Protein 9BC4 (pdb70)

Radius of gyration: 25.02 Å; Cα contacts (8 Å, |Δi|>4): 1092; chains: 2; bounding box: 62×42×83 Å

Foldseek 3Di:
DDWWAWPAKAQPLCVQCVVQVNNLQSPPAAEHEAQDKGKMKIFTDPFADDPVFKKKKKKKADWDDGDVVLLRIDIETAVCFYKHWDDDDGRMTMIMTHHHLLHFWFKMWMKMWMDRPDDIDIDTRHMYTYFHGCCHPVHQLPDPDPLLLCFQQPDQKAWAWDFFLVDIDIAIEGLVLSPPCNLVLLNVLLCFQPVCVVPVHNSRSCSSDPFSSLQSLLFQCEPPPGLHFAAEDDPPDQPVADDQVVHRYQPVRSCVCVVVPSHHHPHHAQVNSQSNSSSSCSNSPWRKFKKKWAQFWFDDPLPLEAEDEEECHTDTDSMGMHMWTFGACPVDPPDLGGTFTWGNGARDDWVRGRTWDRDRLQCQAVVVQVTDDPNSRRNSRAAGWYWYQYQNPVGHTDIDTDPPRGHTPQIWTADRPDRDIDRPSVSNYPDD

B-factor: mean 28.68, std 10.65, range [13.88, 91.02]

Sequence (435 aa):
AEELVLERCDLELETNGRDHHTADLCREKLVVRRGQPFWLTLHFEGRNYEASVDSLTFSVVTGPAPSQEAGTKARFPLRDWTATTVVDQQDCTLSLQLTTPANAPIGLYRLSLEASTGYQGSSFVLGHFILLFNAWCPADAVYLDSEEERQEYVLTQQGFIYQGSAKFIKNIPWNFGQFEDGIILDICLILLDVNPKFLKNAGRDCSRRSSPVYVGRVVSGMVNCNDDQGVLLGRWDNNYGDGVSPMSWIGSVDILRRWKNHGCQRVKYGQCWVFAAVACTVLRCLGIPTRVVTNYNSAHDQNSNLLIEYFRNESEMIWNFHCWVESWMTRPDLQPGYEGWQALDPTPQEKSEGTYCCGPVPVRAIKEGDLSSTKYDAPFVFAEVNADVVDWIQQDDGSVHKSINRSLIVGLKISTKSVGRDEREDITHHTYKYPEPPF

Solvent-accessible surface area: 19046 Å² total

Nearest PDB structures (foldseek):
  9bc4-assembly1_A  TM=1.002E+00  e=1.284E-103  Homo sapiens
  9bc3-assembly2_B  TM=9.996E-01  e=8.869E-98  Homo sapiens
  3s3j-assembly1_A  TM=9.429E-01  e=1.069E-81  Homo sapiens
  2q3z-assembly1_A  TM=9.362E-01  e=7.939E-81  Homo sapiens
  9bc2-assembly1_A  TM=9.324E-01  e=4.641E-79  Homo sapiens

InterPro domains:
  IPR001102 Transglutaminase, N-terminal [PF00868] (9-121)
  IPR002931 Transglutaminase-like [PF01841] (273-359)
  IPR002931 Transglutaminase-like [SM00460] (269-361)
  IPR008958 Transglutaminase, C-terminal [PF00927] (473-571)
  IPR008958 Transglutaminase, C-terminal [PF00927] (587-684)
  IPR013783 Immunoglobulin-like fold [G3DSA:2.60.40.10] (1-147)
  IPR013783 Immunoglobulin-like fold [G3DSA:2.60.40.10] (474-587)
  IPR013783 Immunoglobulin-like fold [G3DSA:2.60.40.10] (588-686)
  IPR013808 Transglutaminase, active site [PS00547] (275-292)
  IPR014756 Immunoglobulin E-set [SSF81296] (3-144)
  IPR023608 Protein-glutamine gamma-glutamyltransferase, animal [PIRSF000459] (1-686)
  IPR036238 Transglutaminase, C-terminal domain superfamily [SSF49309] (470-585)
  IPR036238 Transglutaminase, C-terminal domain superfamily [SSF49309] (586-686)
  IPR036985 Transglutaminase-like superfamily [G3DSA:3.90.260.10] (148-473)
  IPR038765 Papain-like cysteine peptidase superfamily [SSF54001] (146-462)
  IPR050779 Protein-glutamine gamma-glutamyltransferases [PTHR11590] (4-684)

Organism: Homo sapiens (NCBI:txid9606)

Structure (mmCIF, N/CA/C/O backbone):
data_9BC4
#
_entry.id   9BC4
#
_cell.length_a   46.430
_cell.length_b   69.810
_cell.length_c   77.780
_cell.angle_alpha   90.00
_cell.angle_beta   107.24
_cell.angle_gamma   90.00
#
_symmetry.space_group_name_H-M   'P 1 21 1'
#
loop_
_entity.id
_entity.type
_entity.pdbx_description
1 polymer 'Protein-glutamine gamma-glutamyltransferase 2'
2 polymer 'HB-225 (gluten peptidomimetic TG2 inhibitor)'
3 non-polymer 'CALCIUM ION'
4 non-polymer GLYCEROL
5 water water
#
loop_
_atom_site.group_PDB
_atom_site.id
_atom_site.type_symbol
_atom_site.label_atom_id
_atom_site.label_alt_id
_atom_site.label_comp_id
_atom_site.label_asym_id
_atom_site.label_entity_id
_atom_site.label_seq_id
_atom_site.pdbx_PDB_ins_code
_atom_site.Cartn_x
_atom_site.Car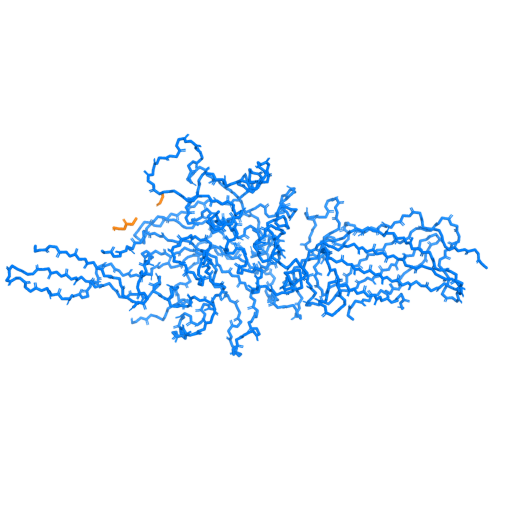tn_y
_atom_site.Cartn_z
_atom_site.occupancy
_atom_site.B_iso_or_equiv
_atom_site.auth_seq_id
_atom_site.auth_comp_id
_atom_site.auth_asym_id
_atom_site.auth_atom_id
_atom_site.pdbx_PDB_model_num
ATOM 1 N N . ALA A 1 2 ? 35.544 -0.998 39.039 1.00 58.12 2 ALA A N 1
ATOM 2 C CA . ALA A 1 2 ? 35.651 -1.635 37.705 1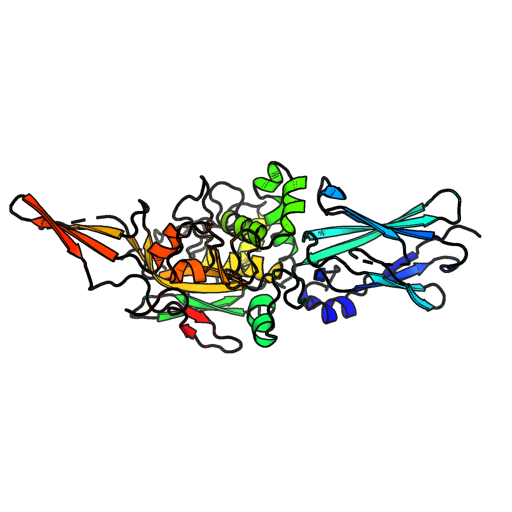.00 56.17 2 ALA A CA 1
ATOM 3 C C . ALA A 1 2 ? 36.059 -0.593 36.662 1.00 54.82 2 ALA A C 1
ATOM 4 O O . ALA A 1 2 ? 35.466 0.485 36.596 1.00 56.42 2 ALA A O 1
ATOM 6 N N . GLU A 1 3 ? 37.071 -0.925 35.846 1.00 47.27 3 GLU A N 1
ATOM 7 C CA . GLU A 1 3 ? 37.439 -0.080 34.721 1.00 50.20 3 GLU A CA 1
ATOM 8 C C . GLU A 1 3 ? 36.293 -0.059 33.708 1.00 44.32 3 GLU A C 1
ATOM 9 O O . GLU A 1 3 ? 35.446 -0.956 33.688 1.00 43.27 3 GLU A O 1
ATOM 15 N N . GLU A 1 4 ? 36.287 0.982 32.871 1.00 39.94 4 GLU A N 1
ATOM 16 C CA . GLU A 1 4 ? 35.246 1.181 31.876 1.00 37.61 4 GLU A CA 1
ATOM 17 C C . GLU A 1 4 ? 35.379 0.100 30.807 1.00 37.36 4 GLU A C 1
ATOM 18 O O . GLU A 1 4 ? 36.464 -0.425 30.563 1.00 40.00 4 GLU A O 1
ATOM 24 N N . LEU A 1 5 ? 34.258 -0.237 30.170 1.00 34.98 5 LEU A N 1
ATOM 25 C CA . LEU A 1 5 ? 34.284 -1.143 29.033 1.00 31.69 5 LEU A CA 1
ATOM 26 C C . LEU A 1 5 ? 35.054 -0.516 27.870 1.00 31.15 5 LEU A C 1
ATOM 27 O O . LEU A 1 5 ? 35.001 0.696 27.664 1.00 29.64 5 LEU A O 1
ATOM 32 N N . VAL A 1 6 ? 35.767 -1.358 27.120 1.00 31.08 6 VAL A N 1
ATOM 33 C CA . VAL A 1 6 ? 36.467 -0.950 25.908 1.00 34.95 6 VAL A CA 1
ATOM 34 C C . VAL A 1 6 ? 35.971 -1.880 24.799 1.00 36.38 6 VAL A C 1
ATOM 35 O O . VAL A 1 6 ? 36.079 -3.098 24.910 1.00 32.58 6 VAL A O 1
ATOM 39 N N . LEU A 1 7 ? 35.404 -1.295 23.741 1.00 40.34 7 LEU A N 1
ATOM 40 C CA . LEU A 1 7 ? 34.882 -2.077 22.632 1.00 40.61 7 LEU A CA 1
ATOM 41 C C . LEU A 1 7 ? 36.007 -2.334 21.632 1.00 36.20 7 LEU A C 1
ATOM 42 O O . LEU A 1 7 ? 36.670 -1.402 21.201 1.00 41.12 7 LEU A O 1
ATOM 47 N N . GLU A 1 8 ? 36.201 -3.608 21.285 1.00 33.22 8 GLU A N 1
ATOM 48 C CA . GLU A 1 8 ? 37.061 -4.053 20.202 1.00 35.36 8 GLU A CA 1
ATOM 49 C C . GLU A 1 8 ? 36.380 -3.848 18.848 1.00 37.16 8 GLU A C 1
ATOM 50 O O . GLU A 1 8 ? 36.922 -3.187 17.968 1.00 37.50 8 GLU A O 1
ATOM 56 N N . ARG A 1 9 ? 35.191 -4.445 18.674 1.00 39.83 9 ARG A N 1
ATOM 57 C CA . ARG A 1 9 ? 34.450 -4.363 17.423 1.00 35.80 9 ARG A CA 1
ATOM 58 C C . ARG A 1 9 ? 32.999 -4.766 17.682 1.00 33.24 9 ARG A C 1
ATOM 59 O O . ARG A 1 9 ? 32.712 -5.393 18.697 1.00 32.74 9 ARG A O 1
ATOM 67 N N . CYS A 1 10 ? 32.110 -4.371 16.757 1.00 31.26 10 CYS A N 1
ATOM 68 C CA . CYS A 1 10 ? 30.714 -4.786 16.734 1.00 29.90 10 CYS A CA 1
ATOM 69 C C . CYS A 1 10 ? 30.443 -5.606 15.475 1.00 27.19 10 CYS A C 1
ATOM 70 O O . CYS A 1 10 ? 30.554 -5.059 14.389 1.00 30.40 10 CYS A O 1
ATOM 73 N N . ASP A 1 11 ? 30.090 -6.887 15.618 1.00 24.71 11 ASP A N 1
ATOM 74 C CA . ASP A 1 11 ? 29.759 -7.744 14.489 1.00 27.85 11 ASP A CA 1
ATOM 75 C C . ASP A 1 11 ? 28.272 -7.570 14.177 1.00 24.34 11 ASP A C 1
ATOM 76 O O . ASP A 1 11 ? 27.415 -7.846 15.020 1.00 25.69 11 ASP A O 1
ATOM 81 N N . LEU A 1 12 ? 27.981 -7.102 12.952 1.00 24.78 12 LEU A N 1
ATOM 82 C CA . LEU A 1 12 ? 26.616 -6.823 12.491 1.00 26.33 12 LEU A CA 1
ATOM 83 C C . LEU A 1 12 ? 25.875 -8.087 12.024 1.00 24.85 12 LEU A C 1
ATOM 84 O O . LEU A 1 12 ? 24.732 -7.999 11.562 1.00 21.17 12 LEU A O 1
ATOM 89 N N . GLU A 1 13 ? 26.522 -9.259 12.127 1.00 23.68 13 GLU A N 1
ATOM 90 C CA . GLU A 1 13 ? 25.904 -10.545 11.831 1.00 24.27 13 GLU A CA 1
ATOM 91 C C . GLU A 1 13 ? 25.175 -10.503 10.477 1.00 22.80 13 GLU A C 1
ATOM 92 O O . GLU A 1 13 ? 23.980 -10.788 10.405 1.00 22.52 13 GLU A O 1
ATOM 98 N N . LEU A 1 14 ? 25.930 -10.242 9.403 1.00 23.39 14 LEU A N 1
ATOM 99 C CA . LEU A 1 14 ? 25.361 -10.031 8.076 1.00 23.64 14 LEU A CA 1
ATOM 100 C C . LEU A 1 14 ? 24.709 -11.319 7.586 1.00 25.06 14 LEU A C 1
ATOM 101 O O . LEU A 1 14 ? 23.582 -11.289 7.115 1.00 23.07 14 LEU A O 1
ATOM 106 N N . GLU A 1 15 ? 25.403 -12.456 7.709 1.00 25.13 15 GLU A N 1
ATOM 107 C CA . GLU A 1 15 ? 24.884 -13.679 7.111 1.00 27.96 15 GLU A CA 1
ATOM 108 C C . GLU A 1 15 ? 23.515 -14.023 7.713 1.00 26.14 15 GLU A C 1
ATOM 109 O O . GLU A 1 15 ? 22.583 -14.343 6.975 1.00 25.60 15 GLU A O 1
ATOM 115 N N . THR A 1 16 ? 23.395 -14.007 9.051 1.00 24.79 16 THR A N 1
ATOM 116 C CA . THR A 1 16 ? 22.163 -14.421 9.722 1.00 24.43 16 THR A CA 1
ATOM 117 C C . THR A 1 16 ? 21.043 -13.387 9.532 1.00 24.41 16 THR A C 1
ATOM 118 O O . THR A 1 16 ? 19.870 -13.737 9.311 1.00 21.86 16 THR A O 1
ATOM 122 N N . ASN A 1 17 ? 21.393 -12.110 9.710 1.00 20.23 17 ASN A N 1
ATOM 123 C CA . ASN A 1 17 ? 20.418 -11.047 9.510 1.00 20.77 17 ASN A CA 1
ATOM 124 C C . ASN A 1 17 ? 19.913 -11.075 8.066 1.00 20.23 17 ASN A C 1
ATOM 125 O O . ASN A 1 17 ? 18.720 -10.911 7.840 1.00 17.79 17 ASN A O 1
ATOM 130 N N . GLY A 1 18 ? 20.812 -11.225 7.078 1.00 20.61 18 GLY A N 1
ATOM 131 C CA . GLY A 1 18 ? 20.370 -11.183 5.686 1.00 22.13 18 GLY A CA 1
ATOM 132 C C . GLY A 1 18 ? 19.305 -12.252 5.408 1.00 24.52 18 GLY A C 1
ATOM 133 O O . GLY A 1 18 ? 18.257 -11.982 4.812 1.00 24.25 18 GLY A O 1
ATOM 134 N N . ARG A 1 19 ? 19.563 -13.475 5.891 1.00 24.14 19 ARG A N 1
ATOM 135 C CA . ARG A 1 19 ? 18.661 -14.587 5.643 1.00 28.47 19 ARG A CA 1
ATOM 136 C C . ARG A 1 19 ? 17.296 -14.327 6.288 1.00 25.35 19 ARG A C 1
ATOM 137 O O . ARG A 1 19 ? 16.271 -14.422 5.619 1.00 24.37 19 ARG A O 1
ATOM 145 N N . ASP A 1 20 ? 17.301 -13.996 7.586 1.00 24.20 20 ASP A N 1
ATOM 146 C CA . ASP A 1 20 ? 16.094 -13.740 8.364 1.00 23.60 20 ASP A CA 1
ATOM 147 C C . ASP A 1 20 ? 15.266 -12.589 7.789 1.00 22.31 20 ASP A C 1
ATOM 148 O O . ASP A 1 20 ? 14.038 -12.633 7.821 1.00 22.18 20 ASP A O 1
ATOM 153 N N . HIS A 1 21 ? 15.944 -11.538 7.314 1.00 20.81 21 HIS A N 1
ATOM 154 C CA . HIS A 1 21 ? 15.269 -10.331 6.857 1.00 22.76 21 HIS A CA 1
ATOM 155 C C . HIS A 1 21 ? 15.013 -10.308 5.340 1.00 22.66 21 HIS A C 1
ATOM 156 O O . HIS A 1 21 ? 14.533 -9.313 4.797 1.00 21.69 21 HIS A O 1
ATOM 163 N N . HIS A 1 22 ? 15.305 -11.406 4.645 1.00 22.16 22 HIS A N 1
ATOM 164 C CA . HIS A 1 22 ? 15.115 -11.472 3.206 1.00 21.78 22 HIS A CA 1
ATOM 165 C C . HIS A 1 22 ? 15.895 -10.343 2.521 1.00 21.18 22 HIS A C 1
ATOM 166 O O . HIS A 1 22 ? 15.383 -9.735 1.596 1.00 19.99 22 HIS A O 1
ATOM 173 N N . THR A 1 23 ? 17.141 -10.099 2.967 1.00 22.66 23 THR A N 1
ATOM 174 C CA . THR A 1 23 ? 18.006 -9.040 2.462 1.00 22.26 23 THR A CA 1
ATOM 175 C C . THR A 1 23 ? 19.405 -9.612 2.189 1.00 21.95 23 THR A C 1
ATOM 176 O O . THR A 1 23 ? 20.397 -8.881 2.219 1.00 23.17 23 THR A O 1
ATOM 180 N N . ALA A 1 24 ? 19.506 -10.914 1.899 1.00 22.98 24 ALA A N 1
ATOM 181 C CA . ALA A 1 24 ? 20.818 -11.558 1.881 1.00 25.98 24 ALA A CA 1
ATOM 182 C C . ALA A 1 24 ? 21.690 -10.932 0.784 1.00 26.81 24 ALA A C 1
ATOM 183 O O . ALA A 1 24 ? 22.851 -10.580 1.018 1.00 25.30 24 ALA A O 1
ATOM 185 N N . ASP A 1 25 ? 21.112 -10.736 -0.407 1.00 26.63 25 ASP A N 1
ATOM 186 C CA . ASP A 1 25 ? 21.840 -10.126 -1.511 1.00 29.19 25 ASP A CA 1
ATOM 187 C C . ASP A 1 25 ? 22.298 -8.706 -1.175 1.00 27.64 25 ASP A C 1
ATOM 188 O O . ASP A 1 25 ? 23.291 -8.237 -1.725 1.00 32.03 25 ASP A O 1
ATOM 193 N N . LEU A 1 26 ? 21.586 -8.018 -0.282 1.00 25.31 26 LEU A N 1
ATOM 194 C CA . LEU A 1 26 ? 21.926 -6.639 0.065 1.00 25.89 26 LEU A CA 1
ATOM 195 C C . LEU A 1 26 ? 22.984 -6.574 1.162 1.00 25.52 26 LEU A C 1
ATOM 196 O O . LEU A 1 26 ? 23.570 -5.511 1.384 1.00 24.05 26 LEU A O 1
ATOM 201 N N . CYS A 1 27 ? 23.206 -7.703 1.847 1.00 23.83 27 CYS A N 1
ATOM 202 C CA . CYS A 1 27 ? 24.018 -7.731 3.057 1.00 25.56 27 CYS A CA 1
ATOM 203 C C . CYS A 1 27 ? 25.427 -8.253 2.788 1.00 31.36 27 CYS A C 1
ATOM 204 O O . CYS A 1 27 ? 26.038 -8.831 3.679 1.00 33.66 27 CYS A O 1
ATOM 207 N N . ARG A 1 28 ? 25.953 -8.074 1.580 1.00 34.89 28 ARG A N 1
ATOM 208 C CA . ARG A 1 28 ? 27.266 -8.629 1.270 1.00 43.01 28 ARG A CA 1
ATOM 209 C C . ARG A 1 28 ? 28.330 -7.867 2.066 1.00 41.34 28 ARG A C 1
ATOM 210 O O . ARG A 1 28 ? 29.275 -8.465 2.584 1.00 37.44 28 ARG A O 1
ATOM 218 N N . GLU A 1 29 ? 28.139 -6.552 2.201 1.00 39.11 29 GLU A N 1
ATOM 219 C CA . GLU A 1 29 ? 29.162 -5.682 2.751 1.00 42.41 29 GLU A CA 1
ATOM 220 C C . GLU A 1 29 ? 28.636 -4.797 3.883 1.00 41.72 29 GLU A C 1
ATOM 221 O O . GLU A 1 29 ? 29.407 -4.380 4.739 1.00 42.97 29 GLU A O 1
ATOM 227 N N . LYS A 1 30 ? 27.342 -4.464 3.877 1.00 38.59 30 LYS A N 1
ATOM 228 C CA . LYS A 1 30 ? 26.755 -3.665 4.944 1.00 36.08 30 LYS A CA 1
ATOM 229 C C . LYS A 1 30 ? 25.460 -4.319 5.413 1.00 27.80 30 LYS A C 1
ATOM 230 O O . LYS A 1 30 ? 24.876 -5.139 4.702 1.00 25.68 30 LYS A O 1
ATOM 236 N N . LEU A 1 31 ? 25.040 -3.979 6.638 1.00 24.51 31 LEU A N 1
ATOM 237 C CA . LEU A 1 31 ? 23.839 -4.555 7.215 1.00 23.58 31 LEU A CA 1
ATOM 238 C C . LEU A 1 31 ? 22.605 -3.878 6.618 1.00 22.14 31 LEU A C 1
ATOM 239 O O . LEU A 1 31 ? 22.442 -2.660 6.700 1.00 19.92 31 LEU A O 1
ATOM 244 N N . VAL A 1 32 ? 21.682 -4.690 6.090 1.00 24.47 32 VAL A N 1
ATOM 245 C CA . VAL A 1 32 ? 20.394 -4.191 5.607 1.00 20.86 32 VAL A CA 1
ATOM 246 C C . VAL A 1 32 ? 19.318 -5.058 6.236 1.00 19.70 32 VAL A C 1
ATOM 247 O O . VAL A 1 32 ? 19.391 -6.283 6.138 1.00 19.76 32 VAL A O 1
ATOM 251 N N . VAL A 1 33 ? 18.366 -4.403 6.914 1.00 20.29 33 VAL A N 1
ATOM 252 C CA . VAL A 1 33 ? 17.319 -5.083 7.665 1.00 19.46 33 VAL A CA 1
ATOM 253 C C . VAL A 1 33 ? 15.984 -4.444 7.299 1.00 20.20 33 VAL A C 1
ATOM 254 O O . VAL A 1 33 ? 15.959 -3.381 6.683 1.00 19.47 33 VAL A O 1
ATOM 258 N N . ARG A 1 34 ? 14.888 -5.117 7.680 1.00 18.95 34 ARG A N 1
ATOM 259 C CA . ARG A 1 34 ? 13.529 -4.661 7.451 1.00 18.80 34 ARG A CA 1
ATOM 260 C C . ARG A 1 34 ? 12.870 -4.300 8.784 1.00 20.91 34 ARG A C 1
ATOM 261 O O . ARG A 1 34 ? 13.036 -4.991 9.790 1.00 20.71 34 ARG A O 1
ATOM 269 N N . ARG A 1 35 ? 12.147 -3.170 8.793 1.00 19.60 35 ARG A N 1
ATOM 270 C CA . ARG A 1 35 ? 11.600 -2.605 10.013 1.00 19.99 35 ARG A CA 1
ATOM 271 C C . ARG A 1 35 ? 10.572 -3.544 10.656 1.00 23.36 35 ARG A C 1
ATOM 272 O O . ARG A 1 35 ? 9.998 -4.437 10.014 1.00 22.10 35 ARG A O 1
ATOM 280 N N . GLY A 1 36 ? 10.387 -3.360 11.970 1.00 22.12 36 GLY A N 1
ATOM 281 C CA . GLY A 1 36 ? 9.376 -4.112 12.695 1.00 24.44 36 GLY A CA 1
ATOM 282 C C . GLY A 1 36 ? 9.852 -5.511 13.072 1.00 25.84 36 GLY A C 1
ATOM 283 O O . GLY A 1 36 ? 9.090 -6.283 13.655 1.00 27.12 36 GLY A O 1
ATOM 284 N N . GLN A 1 37 ? 11.110 -5.835 12.774 1.00 24.74 37 GLN A N 1
ATOM 285 C CA . GLN A 1 37 ? 11.582 -7.201 12.956 1.00 24.88 37 GLN A CA 1
ATOM 286 C C . GLN A 1 37 ? 12.897 -7.202 13.734 1.00 22.64 37 GLN A C 1
ATOM 287 O O . GLN A 1 37 ? 13.728 -6.314 13.541 1.00 20.84 37 GLN A O 1
ATOM 293 N N . PRO A 1 38 ? 13.143 -8.192 14.624 1.00 22.46 38 PRO A N 1
ATOM 294 C CA . PRO A 1 38 ? 14.387 -8.226 15.399 1.00 23.91 38 PRO A CA 1
ATOM 295 C C . PRO A 1 38 ? 15.596 -8.513 14.513 1.00 20.35 38 PRO A C 1
ATOM 296 O O . PRO A 1 38 ? 15.459 -9.240 13.540 1.00 19.04 38 PRO A O 1
ATOM 300 N N . PHE A 1 39 ? 16.769 -7.995 14.889 1.00 20.54 39 PHE A N 1
ATOM 301 C CA . PHE A 1 39 ? 18.023 -8.411 14.280 1.00 22.08 39 PHE A CA 1
ATOM 302 C C . PHE A 1 39 ? 19.111 -8.536 15.344 1.00 22.01 39 PHE A C 1
ATOM 303 O O . PHE A 1 39 ? 19.027 -7.913 16.406 1.00 21.21 39 PHE A O 1
ATOM 311 N N . TRP A 1 40 ? 20.163 -9.286 15.011 1.00 23.58 40 TRP A N 1
ATOM 312 C CA . TRP A 1 40 ? 21.219 -9.602 15.966 1.00 26.81 40 TRP A CA 1
ATOM 313 C C . TRP A 1 40 ? 22.415 -8.680 15.773 1.00 25.14 40 TRP A C 1
ATOM 314 O O . TRP A 1 40 ? 22.723 -8.297 14.649 1.00 24.44 40 TRP A O 1
ATOM 325 N N . LEU A 1 41 ? 23.139 -8.427 16.869 1.00 23.91 41 LEU A N 1
ATOM 326 C CA . LEU A 1 41 ? 24.440 -7.786 16.885 1.00 24.86 41 LEU A CA 1
ATOM 327 C C . LEU A 1 41 ? 25.274 -8.509 17.939 1.00 23.54 41 LEU A C 1
ATOM 328 O O . LEU A 1 41 ? 24.728 -8.933 18.955 1.00 23.46 41 LEU A O 1
ATOM 333 N N . THR A 1 42 ? 26.593 -8.571 17.738 1.00 22.74 42 THR A N 1
ATOM 334 C CA . THR A 1 42 ? 27.485 -9.101 18.757 1.00 24.37 42 THR A CA 1
ATOM 335 C C . THR A 1 42 ? 28.619 -8.113 18.991 1.00 25.89 42 THR A C 1
ATOM 336 O O . THR A 1 42 ? 29.352 -7.772 18.068 1.00 28.19 42 THR A O 1
ATOM 340 N N . LEU A 1 43 ? 28.733 -7.667 20.245 1.00 25.51 43 LEU A N 1
ATOM 341 C CA . LEU A 1 43 ? 29.815 -6.818 20.699 1.00 25.55 43 LEU A CA 1
ATOM 342 C C . LEU A 1 43 ? 30.970 -7.676 21.209 1.00 25.94 43 LEU A C 1
ATOM 343 O O . LEU A 1 43 ? 30.746 -8.694 21.856 1.00 23.45 43 LEU A O 1
ATOM 348 N N . HIS A 1 44 ? 32.198 -7.240 20.895 1.00 28.55 44 HIS A N 1
ATOM 349 C CA . HIS A 1 44 ? 33.437 -7.863 21.341 1.00 31.74 44 HIS A CA 1
ATOM 350 C C . HIS A 1 44 ? 34.188 -6.846 22.201 1.00 31.96 44 HIS A C 1
ATOM 351 O O . HIS A 1 44 ? 34.458 -5.724 21.756 1.00 32.04 44 HIS A O 1
ATOM 358 N N . PHE A 1 45 ? 34.466 -7.220 23.457 1.00 32.01 45 PHE A N 1
ATOM 359 C CA . PHE A 1 45 ? 35.110 -6.316 24.396 1.00 33.88 45 PHE A CA 1
ATOM 360 C C . PHE A 1 45 ? 36.593 -6.677 24.519 1.00 37.16 45 PHE A C 1
ATOM 361 O O . PHE A 1 45 ? 36.973 -7.837 24.346 1.00 34.06 45 PHE A O 1
ATOM 369 N N . GLU A 1 46 ? 37.399 -5.670 24.878 1.00 40.97 46 GLU A N 1
ATOM 370 C CA . GLU A 1 46 ? 38.851 -5.764 24.827 1.00 50.04 46 GLU A CA 1
ATOM 371 C C . GLU A 1 46 ? 39.457 -6.093 26.185 1.00 52.06 46 GLU A C 1
ATOM 372 O O . GLU A 1 46 ? 40.540 -6.666 26.238 1.00 62.66 46 GLU A O 1
ATOM 378 N N . GLY A 1 47 ? 38.792 -5.696 27.274 1.00 48.46 47 GLY A N 1
ATOM 379 C CA . GLY A 1 47 ? 39.197 -6.153 28.594 1.00 52.19 47 GLY A CA 1
ATOM 380 C C . GLY A 1 47 ? 38.184 -7.137 29.175 1.00 49.00 47 GLY A C 1
ATOM 381 O O . GLY A 1 47 ? 37.979 -8.224 28.640 1.00 51.29 47 GLY A O 1
ATOM 382 N N . ARG A 1 48 ? 37.543 -6.733 30.272 1.00 43.37 48 ARG A N 1
ATOM 383 C CA . ARG A 1 48 ? 36.442 -7.486 30.842 1.00 40.51 48 ARG A CA 1
ATOM 384 C C . ARG A 1 48 ? 35.189 -7.382 29.966 1.00 38.07 48 ARG A C 1
ATOM 385 O O . ARG A 1 48 ? 35.085 -6.524 29.089 1.00 37.48 48 ARG A O 1
ATOM 393 N N . ASN A 1 49 ? 34.227 -8.260 30.252 1.00 36.65 49 ASN A N 1
ATOM 394 C CA . ASN A 1 49 ? 32.957 -8.294 29.555 1.00 36.89 49 ASN A CA 1
ATOM 395 C C . ASN A 1 49 ? 31.952 -7.453 30.336 1.00 35.14 49 ASN A C 1
ATOM 396 O O . ASN A 1 49 ? 32.231 -7.033 31.458 1.00 33.70 49 ASN A O 1
ATOM 401 N N . TYR A 1 50 ? 30.797 -7.215 29.700 1.00 33.27 50 TYR A N 1
ATOM 402 C CA . TYR A 1 50 ? 29.615 -6.634 30.304 1.00 29.77 50 TYR A CA 1
ATOM 403 C C . TYR A 1 50 ? 29.236 -7.371 31.584 1.00 31.58 50 TYR A C 1
ATOM 404 O O . TYR A 1 50 ? 29.156 -8.593 31.599 1.00 32.14 50 TYR A O 1
ATOM 413 N N . GLU A 1 51 ? 28.959 -6.591 32.636 1.00 31.23 51 GLU A N 1
ATOM 414 C CA . GLU A 1 51 ? 28.420 -7.125 33.877 1.00 35.49 51 GLU A CA 1
ATOM 415 C C . GLU A 1 51 ? 27.158 -6.359 34.254 1.00 31.86 51 GLU A C 1
ATOM 416 O O . GLU A 1 51 ? 27.227 -5.159 34.529 1.00 25.59 51 GLU A O 1
ATOM 422 N N . ALA A 1 52 ? 26.027 -7.074 34.344 1.00 32.32 52 ALA A N 1
ATOM 423 C CA . ALA A 1 52 ? 24.727 -6.437 34.505 1.00 33.46 52 ALA A CA 1
ATOM 424 C C . ALA A 1 52 ? 24.652 -5.651 35.813 1.00 32.03 52 ALA A C 1
ATOM 425 O O . ALA A 1 52 ? 23.946 -4.650 35.930 1.00 26.83 52 ALA A O 1
ATOM 427 N N . SER A 1 53 ? 25.397 -6.110 36.811 1.00 31.35 53 SER A N 1
ATOM 428 C CA . SER A 1 53 ? 25.370 -5.468 38.109 1.00 30.64 53 SER A CA 1
ATOM 429 C C . SER A 1 53 ? 26.130 -4.142 38.094 1.00 29.32 53 SER A C 1
ATOM 430 O O . SER A 1 53 ? 25.973 -3.368 39.033 1.00 28.46 53 SER A O 1
ATOM 433 N N . VAL A 1 54 ? 26.954 -3.893 37.062 1.00 28.99 54 VAL A N 1
ATOM 434 C CA . VAL A 1 54 ? 27.885 -2.770 37.063 1.00 30.36 54 VAL A CA 1
ATOM 435 C C . VAL A 1 54 ? 27.635 -1.790 35.918 1.00 31.07 54 VAL A C 1
ATOM 436 O O . VAL A 1 54 ? 27.762 -0.578 36.110 1.00 30.13 54 VAL A O 1
ATOM 440 N N . ASP A 1 55 ? 27.403 -2.320 34.708 1.00 29.89 55 ASP A N 1
ATOM 441 C CA . ASP A 1 55 ? 27.420 -1.524 33.491 1.00 28.09 55 ASP A CA 1
ATOM 442 C C . ASP A 1 55 ? 26.013 -1.092 33.109 1.00 27.74 55 ASP A C 1
ATOM 443 O O . ASP A 1 55 ? 25.101 -1.906 33.163 1.00 26.98 55 ASP A O 1
ATOM 448 N N . SER A 1 56 ? 25.841 0.171 32.707 1.00 24.61 56 SER A N 1
ATOM 449 C CA . SER A 1 56 ? 24.613 0.547 32.016 1.00 30.69 56 SER A CA 1
ATOM 450 C C . SER A 1 56 ? 24.950 0.973 30.588 1.00 29.52 56 SER A C 1
ATOM 451 O O . SER A 1 56 ? 25.813 1.818 30.364 1.00 30.06 56 SER A O 1
ATOM 454 N N . LEU A 1 57 ? 24.288 0.311 29.631 1.00 29.78 57 LEU A N 1
ATOM 455 C CA . LEU A 1 57 ? 24.467 0.539 28.207 1.00 29.77 57 LEU A CA 1
ATOM 456 C C . LEU A 1 57 ? 23.209 1.197 27.646 1.00 29.83 57 LEU A C 1
ATOM 457 O O . LEU A 1 57 ? 22.100 0.709 27.890 1.00 26.64 57 LEU A O 1
ATOM 462 N N . THR A 1 58 ? 23.408 2.281 26.883 1.00 28.99 58 THR A N 1
ATOM 463 C CA . THR A 1 58 ? 22.336 2.969 26.184 1.00 29.94 58 THR A CA 1
ATOM 464 C C . THR A 1 58 ? 22.674 3.077 24.697 1.00 31.45 58 THR A C 1
ATOM 465 O O . THR A 1 58 ? 23.776 3.501 24.325 1.00 33.70 58 THR A O 1
ATOM 469 N N . PHE A 1 59 ? 21.679 2.751 23.860 1.00 29.08 59 PHE A N 1
ATOM 470 C CA . PHE A 1 59 ? 21.807 2.813 22.409 1.00 25.75 59 PHE A CA 1
ATOM 471 C C . PHE A 1 59 ? 21.135 4.074 21.875 1.00 23.50 59 PHE A C 1
ATOM 472 O O . PHE A 1 59 ? 20.175 4.580 22.435 1.00 26.17 59 PHE A O 1
ATOM 480 N N . SER A 1 60 ? 21.677 4.598 20.779 1.00 24.62 60 SER A N 1
ATOM 481 C CA . SER A 1 60 ? 21.118 5.743 20.085 1.00 26.29 60 SER A CA 1
ATOM 482 C C . SER A 1 60 ? 21.196 5.442 18.590 1.00 26.22 60 SER A C 1
ATOM 483 O O . SER A 1 60 ? 22.229 4.949 18.114 1.00 25.33 60 SER A O 1
ATOM 486 N N . VAL A 1 61 ? 20.100 5.718 17.877 1.00 23.80 61 VAL A N 1
ATOM 487 C CA . VAL A 1 61 ? 20.076 5.610 16.428 1.00 23.89 61 VAL A CA 1
ATOM 488 C C . VAL A 1 61 ? 19.651 6.956 15.847 1.00 24.84 61 VAL A C 1
ATOM 489 O O . VAL A 1 61 ? 18.799 7.635 16.410 1.00 24.47 61 VAL A O 1
ATOM 493 N N . VAL A 1 62 ? 20.244 7.331 14.707 1.00 23.74 62 VAL A N 1
ATOM 494 C CA . VAL A 1 62 ? 19.832 8.530 14.001 1.00 23.34 62 VAL A CA 1
ATOM 495 C C . VAL A 1 62 ? 19.887 8.295 12.487 1.00 23.49 62 VAL A C 1
ATOM 496 O O . VAL A 1 62 ? 20.766 7.591 11.976 1.00 21.83 62 VAL A O 1
ATOM 500 N N . THR A 1 63 ? 18.955 8.945 11.775 1.00 24.43 63 THR A N 1
ATOM 501 C CA . THR A 1 63 ? 18.948 8.959 10.322 1.00 22.50 63 THR A CA 1
ATOM 502 C C . THR A 1 63 ? 18.750 10.389 9.833 1.00 22.85 63 THR A C 1
ATOM 503 O O . THR A 1 63 ? 17.934 11.141 10.379 1.00 27.03 63 THR A O 1
ATOM 507 N N . GLY A 1 64 ? 19.474 10.700 8.754 1.00 23.20 64 GLY A N 1
ATOM 508 C CA . GLY A 1 64 ? 19.282 11.940 8.030 1.00 25.11 64 GLY A CA 1
ATOM 509 C C . GLY A 1 64 ? 19.968 13.095 8.748 1.00 24.77 64 GLY A C 1
ATOM 510 O O . GLY A 1 64 ? 20.564 12.935 9.816 1.00 24.73 64 GLY A O 1
ATOM 511 N N . PRO A 1 65 ? 19.949 14.287 8.133 1.00 26.58 65 PRO A N 1
ATOM 512 C CA . PRO A 1 65 ? 20.799 15.387 8.587 1.00 29.26 65 PRO A CA 1
ATOM 513 C C . PRO A 1 65 ? 20.270 16.209 9.746 1.00 29.02 65 PRO A C 1
ATOM 514 O O . PRO A 1 65 ? 21.042 16.997 10.276 1.00 36.99 65 PRO A O 1
ATOM 518 N N . ALA A 1 66 ? 19.000 16.026 10.127 1.00 28.40 66 ALA A N 1
ATOM 519 C CA . ALA A 1 66 ? 18.416 16.738 11.258 1.00 32.65 66 ALA A CA 1
ATOM 520 C C . ALA A 1 66 ? 17.572 15.794 12.105 1.00 29.74 66 ALA A C 1
ATOM 521 O O . ALA A 1 66 ? 16.384 15.997 12.259 1.00 27.05 66 ALA A O 1
ATOM 523 N N . PRO A 1 67 ? 18.149 14.749 12.725 1.00 30.02 67 PRO A N 1
ATOM 524 C CA . PRO A 1 67 ? 17.336 13.751 13.426 1.00 30.35 67 PRO A CA 1
ATOM 525 C C . PRO A 1 67 ? 16.701 14.335 14.686 1.00 29.45 67 PRO A C 1
ATOM 526 O O . PRO A 1 67 ? 17.261 15.233 15.301 1.00 30.08 67 PRO A O 1
ATOM 530 N N . SER A 1 68 ? 15.514 13.839 15.037 1.00 28.64 68 SER A N 1
ATOM 531 C CA . SER A 1 68 ? 14.863 14.216 16.277 1.00 30.70 68 SER A CA 1
ATOM 532 C C . SER A 1 68 ? 13.897 13.111 16.685 1.00 30.77 68 SER A C 1
ATOM 533 O O . SER A 1 68 ? 13.321 12.462 15.818 1.00 28.13 68 SER A O 1
ATOM 536 N N . GLN A 1 69 ? 13.714 12.924 18.005 1.00 31.42 69 GLN A N 1
ATOM 537 C CA . GLN A 1 69 ? 12.810 11.918 18.548 1.00 34.29 69 GLN A CA 1
ATOM 538 C C . GLN A 1 69 ? 11.364 12.218 18.146 1.00 35.51 69 GLN A C 1
ATOM 539 O O . GLN A 1 69 ? 10.611 11.291 17.856 1.00 34.15 69 GLN A O 1
ATOM 545 N N . GLU A 1 70 ? 10.982 13.501 18.082 1.00 34.24 70 GLU A N 1
ATOM 546 C CA . GLU A 1 70 ? 9.619 13.876 17.721 1.00 36.34 70 GLU A CA 1
ATOM 547 C C . GLU A 1 70 ? 9.264 13.431 16.301 1.00 33.06 70 GLU A C 1
ATOM 548 O O . GLU A 1 70 ? 8.134 13.031 16.046 1.00 35.36 70 GLU A O 1
ATOM 554 N N . ALA A 1 71 ? 10.238 13.492 15.392 1.00 31.37 71 ALA A N 1
ATOM 555 C CA . ALA A 1 71 ? 10.043 13.156 13.990 1.00 28.78 71 ALA A CA 1
ATOM 556 C C . ALA A 1 71 ? 10.275 11.667 13.709 1.00 27.67 71 ALA A C 1
ATOM 557 O O . ALA A 1 71 ? 10.097 11.223 12.578 1.00 30.27 71 ALA A O 1
ATOM 559 N N . GLY A 1 72 ? 10.710 10.906 14.717 1.00 25.70 72 GLY A N 1
ATOM 560 C CA . GLY A 1 72 ? 10.955 9.479 14.571 1.00 27.33 72 GLY A CA 1
ATOM 561 C C . GLY A 1 72 ? 12.314 9.140 13.945 1.00 24.98 72 GLY A C 1
ATOM 562 O O . GLY A 1 72 ? 12.599 7.967 13.706 1.00 25.63 72 GLY A O 1
ATOM 563 N N . THR A 1 73 ? 13.175 10.143 13.753 1.00 21.65 73 THR A N 1
ATOM 564 C CA . THR A 1 73 ? 14.427 9.931 13.056 1.00 23.98 73 THR A CA 1
ATOM 565 C C . THR A 1 73 ? 15.571 9.829 14.062 1.00 24.80 73 THR A C 1
ATOM 566 O O . THR A 1 73 ? 16.734 9.768 13.661 1.00 22.77 73 THR A O 1
ATOM 570 N N . LYS A 1 74 ? 15.226 9.846 15.361 1.00 26.31 74 LYS A N 1
ATOM 571 C CA . LYS A 1 74 ? 16.172 9.569 16.436 1.00 27.88 74 LYS A CA 1
ATOM 572 C C . LYS A 1 74 ? 15.486 8.786 17.548 1.00 26.60 74 LYS A C 1
ATOM 573 O O . LYS A 1 74 ? 14.344 9.064 17.890 1.00 27.15 74 LYS A O 1
ATOM 579 N N . ALA A 1 75 ? 16.185 7.795 18.105 1.00 25.80 75 ALA A N 1
ATOM 580 C CA . ALA A 1 75 ? 15.665 7.068 19.245 1.00 24.26 75 ALA A CA 1
ATOM 581 C C . ALA A 1 75 ? 16.811 6.683 20.171 1.00 26.71 75 ALA A C 1
ATOM 582 O O . ALA A 1 75 ? 17.930 6.455 19.715 1.00 24.47 75 ALA A O 1
ATOM 584 N N . ARG A 1 76 ? 16.501 6.658 21.473 1.00 27.84 76 ARG A N 1
ATOM 585 C CA . ARG A 1 76 ? 17.440 6.314 22.530 1.00 28.82 76 ARG A CA 1
ATOM 586 C C . ARG A 1 76 ? 16.790 5.217 23.364 1.00 26.07 76 ARG A C 1
ATOM 587 O O . ARG A 1 76 ? 15.608 5.276 23.663 1.00 27.44 76 ARG A O 1
ATOM 595 N N . PHE A 1 77 ? 17.527 4.180 23.706 1.00 26.05 77 PHE A N 1
ATOM 596 C CA . PHE A 1 77 ? 16.889 3.063 24.378 1.00 28.14 77 PHE A CA 1
ATOM 597 C C . PHE A 1 77 ? 17.966 2.286 25.124 1.00 28.14 77 PHE A C 1
ATOM 598 O O . PHE A 1 77 ? 19.093 2.175 24.644 1.00 26.22 77 PHE A O 1
ATOM 606 N N . PRO A 1 78 ? 17.673 1.810 26.356 1.00 31.80 78 PRO A N 1
ATOM 607 C CA . PRO A 1 78 ? 18.691 1.151 27.174 1.00 32.68 78 PRO A CA 1
ATOM 608 C C . PRO A 1 78 ? 18.692 -0.329 26.837 1.00 32.63 78 PRO A C 1
ATOM 609 O O . PRO A 1 78 ? 17.666 -0.873 26.428 1.00 34.62 78 PRO A O 1
ATOM 613 N N . LEU A 1 79 ? 19.852 -0.952 27.034 1.00 32.67 79 LEU A N 1
ATOM 614 C CA . LEU A 1 79 ? 19.946 -2.396 27.057 1.00 36.65 79 LEU A CA 1
ATOM 615 C C . LEU A 1 79 ? 19.178 -2.926 28.261 1.00 38.24 79 LEU A C 1
ATOM 616 O O . LEU A 1 79 ? 19.598 -2.708 29.392 1.00 41.60 79 LEU A O 1
ATOM 621 N N . ARG A 1 80 ? 18.075 -3.632 28.014 1.00 41.38 80 ARG A N 1
ATOM 622 C CA . ARG A 1 80 ? 17.199 -4.110 29.070 1.00 49.84 80 ARG A CA 1
ATOM 623 C C . ARG A 1 80 ? 17.241 -5.644 29.097 1.00 50.93 80 ARG A C 1
ATOM 624 O O . ARG A 1 80 ? 16.744 -6.228 28.108 1.00 50.56 80 ARG A O 1
ATOM 632 N N . ASP A 1 87 ? 9.526 0.523 21.454 1.00 41.94 87 ASP A N 1
ATOM 633 C CA . ASP A 1 87 ? 9.511 -0.041 20.070 1.00 43.25 87 ASP A CA 1
ATOM 634 C C . ASP A 1 87 ? 10.929 -0.195 19.516 1.00 33.62 87 ASP A C 1
ATOM 635 O O . ASP A 1 87 ? 11.237 -1.252 18.967 1.00 42.04 87 ASP A O 1
ATOM 640 N N . TRP A 1 88 ? 11.794 0.813 19.675 1.00 26.18 88 TRP A N 1
ATOM 641 C CA . TRP A 1 88 ? 13.229 0.554 19.629 1.00 25.08 88 TRP A CA 1
ATOM 642 C C . TRP A 1 88 ? 13.676 -0.089 20.940 1.00 25.40 88 TRP A C 1
ATOM 643 O O . TRP A 1 88 ? 13.565 0.533 21.984 1.00 23.92 88 TRP A O 1
ATOM 654 N N . THR A 1 89 ? 14.214 -1.307 20.882 1.00 24.75 89 THR A N 1
ATOM 655 C CA . THR A 1 89 ? 14.669 -2.005 22.070 1.00 25.35 89 THR A CA 1
ATOM 656 C C . THR A 1 89 ? 15.973 -2.744 21.768 1.00 26.21 89 THR A C 1
ATOM 657 O O . THR A 1 89 ? 16.301 -3.023 20.604 1.00 24.07 89 THR A O 1
ATOM 661 N N . ALA A 1 90 ? 16.690 -3.079 22.848 1.00 26.53 90 ALA A N 1
ATOM 662 C CA . ALA A 1 90 ? 17.884 -3.924 22.836 1.00 25.02 90 ALA A CA 1
ATOM 663 C C . ALA A 1 90 ? 17.834 -4.865 24.041 1.00 25.55 90 ALA A C 1
ATOM 664 O O . ALA A 1 90 ? 17.529 -4.400 25.147 1.00 26.28 90 ALA A O 1
ATOM 666 N N A THR A 1 91 ? 18.133 -6.154 23.835 0.62 24.53 91 THR A N 1
ATOM 667 N N B THR A 1 91 ? 18.094 -6.166 23.827 0.38 24.77 91 THR A N 1
ATOM 668 C CA A THR A 1 91 ? 18.137 -7.115 24.931 0.62 26.40 91 THR A CA 1
ATOM 669 C CA B THR A 1 91 ? 18.122 -7.144 24.911 0.38 25.86 91 THR A CA 1
ATOM 670 C C A THR A 1 91 ? 19.285 -8.111 24.757 0.62 25.90 91 THR A C 1
ATOM 671 C C B THR A 1 91 ? 19.341 -8.053 24.757 0.38 25.52 91 THR A C 1
ATOM 672 O O A THR A 1 91 ? 19.664 -8.444 23.640 0.62 21.80 91 THR A O 1
ATOM 673 O O B THR A 1 91 ? 19.821 -8.268 23.648 0.38 22.60 91 THR A O 1
ATOM 680 N N . VAL A 1 92 ? 19.838 -8.591 25.884 1.00 25.01 92 VAL A N 1
ATOM 681 C CA . VAL A 1 92 ? 20.969 -9.509 25.878 1.00 26.60 92 VAL A CA 1
ATOM 682 C C . VAL A 1 92 ? 20.431 -10.885 25.534 1.00 26.50 92 VAL A C 1
ATOM 683 O O . VAL A 1 92 ? 19.392 -11.249 26.039 1.00 27.39 92 VAL A O 1
ATOM 687 N N . VAL A 1 93 ? 21.110 -11.641 24.668 1.00 27.72 93 VAL A N 1
ATOM 688 C CA . VAL A 1 93 ? 20.648 -12.985 24.356 1.00 29.56 93 VAL A CA 1
ATOM 689 C C . VAL A 1 93 ? 21.679 -14.030 24.774 1.00 30.16 93 VAL A C 1
ATOM 690 O O . VAL A 1 93 ? 21.317 -15.178 25.007 1.00 34.08 93 VAL A O 1
ATOM 694 N N . ASP A 1 94 ? 22.962 -13.659 24.811 1.00 31.84 94 ASP A N 1
ATOM 695 C CA . ASP A 1 94 ? 24.001 -14.592 25.213 1.00 30.73 94 ASP A CA 1
ATOM 696 C C . ASP A 1 94 ? 25.243 -13.811 25.633 1.00 30.31 94 ASP A C 1
ATOM 697 O O . ASP A 1 94 ? 25.472 -12.676 25.209 1.00 29.36 94 ASP A O 1
ATOM 702 N N . GLN A 1 95 ? 26.051 -14.450 26.472 1.00 29.05 95 GLN A N 1
ATOM 703 C CA . GLN A 1 95 ? 27.311 -13.895 26.912 1.00 32.00 95 GLN A CA 1
ATOM 704 C C . GLN A 1 95 ? 28.338 -15.018 26.967 1.00 30.89 95 GLN A C 1
ATOM 705 O O . GLN A 1 95 ? 28.076 -16.042 27.588 1.00 32.32 95 GLN A O 1
ATOM 711 N N . GLN A 1 96 ? 29.472 -14.817 26.292 1.00 31.89 96 GLN A N 1
ATOM 712 C CA . GLN A 1 96 ? 30.528 -15.823 26.205 1.00 34.71 96 GLN A CA 1
ATOM 713 C C . GLN A 1 96 ? 31.874 -15.119 26.119 1.00 40.00 96 GLN A C 1
ATOM 714 O O . GLN A 1 96 ? 32.034 -14.245 25.267 1.00 45.59 96 GLN A O 1
ATOM 720 N N . ASP A 1 97 ? 32.828 -15.546 26.961 1.00 45.74 97 ASP A N 1
ATOM 721 C CA . ASP A 1 97 ? 34.157 -14.947 27.089 1.00 49.60 97 ASP A CA 1
ATOM 722 C C . ASP A 1 97 ? 34.155 -13.412 27.005 1.00 41.16 97 ASP A C 1
ATOM 723 O O . ASP A 1 97 ? 33.879 -12.733 27.990 1.00 37.07 97 ASP A O 1
ATOM 728 N N . CYS A 1 98 ? 34.537 -12.857 25.848 1.00 41.25 98 CYS A N 1
ATOM 729 C CA . CYS A 1 98 ? 34.704 -11.418 25.695 1.00 40.74 98 CYS A CA 1
ATOM 730 C C . CYS A 1 98 ? 33.546 -10.802 24.896 1.00 36.06 98 CYS A C 1
ATOM 731 O O . CYS A 1 98 ? 33.598 -9.616 24.571 1.00 32.88 98 CYS A O 1
ATOM 734 N N . THR A 1 99 ? 32.487 -11.581 24.622 1.00 31.18 99 THR A N 1
ATOM 735 C CA . THR A 1 99 ? 31.472 -11.157 23.665 1.00 32.66 99 THR A CA 1
ATOM 736 C C . THR A 1 99 ? 30.098 -11.096 24.314 1.00 31.26 99 THR A C 1
ATOM 737 O O . THR A 1 99 ? 29.808 -11.871 25.221 1.00 32.24 99 THR A O 1
ATOM 741 N N . LEU A 1 100 ? 29.266 -10.189 23.782 1.00 27.08 100 LEU A N 1
ATOM 742 C CA . LEU A 1 100 ? 27.890 -9.979 24.216 1.00 27.84 100 LEU A CA 1
ATOM 743 C C . LEU A 1 100 ? 26.949 -10.002 23.010 1.00 24.97 100 LEU A C 1
ATOM 744 O O . LEU A 1 100 ? 27.043 -9.140 22.129 1.00 25.41 100 LEU A O 1
ATOM 749 N N . SER A 1 101 ? 26.054 -10.996 22.983 1.00 24.64 101 SER A N 1
ATOM 750 C CA . SER A 1 101 ? 25.120 -11.200 21.886 1.00 26.49 101 SER A CA 1
ATOM 751 C C . SER A 1 101 ? 23.800 -10.512 22.186 1.00 25.80 101 SER A C 1
ATOM 752 O O . SER A 1 101 ? 23.140 -10.878 23.154 1.00 27.20 101 SER A O 1
ATOM 755 N N . LEU A 1 102 ? 23.441 -9.543 21.333 1.00 22.48 102 LEU A N 1
ATOM 756 C CA . LEU A 1 102 ? 22.247 -8.729 21.516 1.00 24.14 102 LEU A CA 1
ATOM 757 C C . LEU A 1 102 ? 21.228 -8.993 20.401 1.00 24.41 102 LEU A C 1
ATOM 758 O O . LEU A 1 102 ? 21.585 -9.413 19.293 1.00 24.69 102 LEU A O 1
ATOM 763 N N . GLN A 1 103 ? 19.960 -8.705 20.716 1.00 22.49 103 GLN A N 1
ATOM 764 C CA . GLN A 1 103 ? 18.888 -8.583 19.752 1.00 23.33 103 GLN A CA 1
ATOM 765 C C . GLN A 1 103 ? 18.299 -7.180 19.851 1.00 26.78 103 GLN A C 1
ATOM 766 O O . GLN A 1 103 ? 17.994 -6.716 20.954 1.00 26.68 103 GLN A O 1
ATOM 772 N N . LEU A 1 104 ? 18.179 -6.518 18.689 1.00 25.02 104 LEU A N 1
ATOM 773 C CA . LEU A 1 104 ? 17.558 -5.206 18.561 1.00 26.55 104 LEU A CA 1
ATOM 774 C C . LEU A 1 104 ? 16.263 -5.347 17.750 1.00 25.93 104 LEU A C 1
ATOM 775 O O . LEU A 1 104 ? 16.175 -6.196 16.856 1.00 25.36 104 LEU A O 1
ATOM 780 N N . THR A 1 105 ? 15.266 -4.513 18.068 1.00 25.02 105 THR A N 1
ATOM 781 C CA . THR A 1 105 ? 14.010 -4.438 17.328 1.00 24.62 105 THR A CA 1
ATOM 782 C C . THR A 1 105 ? 13.752 -2.979 16.972 1.00 22.33 105 THR A C 1
ATOM 783 O O . THR A 1 105 ? 14.199 -2.071 17.669 1.00 22.07 105 THR A O 1
ATOM 787 N N . THR A 1 106 ? 13.087 -2.782 15.832 1.00 21.81 106 THR A N 1
ATOM 788 C CA . THR A 1 106 ? 12.709 -1.477 15.325 1.00 21.30 106 THR A CA 1
ATOM 789 C C . THR A 1 106 ? 11.181 -1.436 15.267 1.00 22.79 106 THR A C 1
ATOM 790 O O . THR A 1 106 ? 10.534 -2.478 15.169 1.00 21.70 106 THR A O 1
ATOM 794 N N . PRO A 1 107 ? 10.554 -0.245 15.314 1.00 22.76 107 PRO A N 1
ATOM 795 C CA . PRO A 1 107 ? 9.120 -0.126 15.041 1.00 23.45 107 PRO A CA 1
ATOM 796 C C . PRO A 1 107 ? 8.762 -0.384 13.575 1.00 22.16 107 PRO A C 1
ATOM 797 O O . PRO A 1 107 ? 9.514 -0.019 12.660 1.00 22.73 107 PRO A O 1
ATOM 801 N N . ALA A 1 108 ? 7.573 -0.970 13.368 1.00 20.18 108 ALA A N 1
ATOM 802 C CA . ALA A 1 108 ? 7.084 -1.295 12.041 1.00 23.15 108 ALA A CA 1
ATOM 803 C C . ALA A 1 108 ? 6.697 -0.036 11.262 1.00 21.98 108 ALA A C 1
ATOM 804 O O . ALA A 1 108 ? 6.361 -0.146 10.087 1.00 22.12 108 ALA A O 1
ATOM 806 N N . ASN A 1 109 ? 6.764 1.142 11.902 1.00 21.79 109 ASN A N 1
ATOM 807 C CA . ASN A 1 109 ? 6.459 2.406 11.256 1.00 23.11 109 ASN A CA 1
ATOM 808 C C . ASN A 1 109 ? 7.661 3.351 11.271 1.00 22.33 109 ASN A C 1
ATOM 809 O O . ASN A 1 109 ? 7.511 4.561 11.082 1.00 25.09 109 ASN A O 1
ATOM 814 N N . ALA A 1 110 ? 8.857 2.810 11.501 1.00 21.75 110 ALA A N 1
ATOM 815 C CA . ALA A 1 110 ? 10.076 3.602 11.523 1.00 22.53 110 ALA A CA 1
ATOM 816 C C . ALA A 1 110 ? 10.370 4.153 10.131 1.00 22.40 110 ALA A C 1
ATOM 817 O O . ALA A 1 110 ? 10.115 3.505 9.121 1.00 20.49 110 ALA A O 1
ATOM 819 N N . PRO A 1 111 ? 10.923 5.380 10.026 1.00 22.27 111 PRO A N 1
ATOM 820 C CA . PRO A 1 111 ? 11.352 5.912 8.737 1.00 22.35 111 PRO A CA 1
ATOM 821 C C . PRO A 1 111 ? 12.403 4.981 8.118 1.00 21.87 111 PRO A C 1
ATOM 822 O O . PRO A 1 111 ? 13.286 4.501 8.828 1.00 23.10 111 PRO A O 1
ATOM 826 N N . ILE A 1 112 ? 12.294 4.696 6.817 1.00 20.89 112 ILE A N 1
ATOM 827 C CA . ILE A 1 112 ? 13.313 3.896 6.147 1.00 21.62 112 ILE A CA 1
ATOM 828 C C . ILE A 1 112 ? 14.549 4.743 5.893 1.00 21.06 112 ILE A C 1
ATOM 829 O O . ILE A 1 112 ? 14.477 5.964 5.845 1.00 22.59 112 ILE A O 1
ATOM 834 N N . GLY A 1 113 ? 15.689 4.053 5.756 1.00 21.53 113 GLY A N 1
ATOM 835 C CA . GLY A 1 113 ? 16.920 4.670 5.308 1.00 22.76 113 GLY A CA 1
ATOM 836 C C . GLY A 1 113 ? 18.131 4.230 6.123 1.00 19.90 113 GLY A C 1
ATOM 837 O O . GLY A 1 113 ? 18.109 3.218 6.831 1.00 19.91 113 GLY A O 1
ATOM 838 N N . LEU A 1 114 ? 19.167 5.052 6.024 1.00 21.55 114 LEU A N 1
ATOM 839 C CA . LEU A 1 114 ? 20.454 4.784 6.634 1.00 22.78 114 LEU A CA 1
ATOM 840 C C . LEU A 1 114 ? 20.464 5.324 8.061 1.00 21.47 114 LEU A C 1
ATOM 841 O O . LEU A 1 114 ? 20.339 6.534 8.288 1.00 20.51 114 LEU A O 1
ATOM 846 N N . TYR A 1 115 ? 20.682 4.422 9.013 1.00 19.52 115 TYR A N 1
ATOM 847 C CA . TYR A 1 115 ? 20.847 4.845 10.399 1.00 20.56 115 TYR A CA 1
ATOM 848 C C . TYR A 1 115 ? 22.294 4.636 10.841 1.00 21.70 115 TYR A C 1
ATOM 849 O O . TYR A 1 115 ? 22.936 3.654 10.454 1.00 22.83 115 TYR A O 1
ATOM 858 N N . ARG A 1 116 ? 22.759 5.528 11.713 1.00 22.67 116 ARG A N 1
ATOM 859 C CA . ARG A 1 116 ? 23.979 5.322 12.486 1.00 24.42 116 ARG A CA 1
ATOM 860 C C . ARG A 1 116 ? 23.618 4.874 13.908 1.00 26.30 116 ARG A C 1
ATOM 861 O O . ARG A 1 116 ? 22.813 5.497 14.589 1.00 22.78 116 ARG A O 1
ATOM 869 N N . LEU A 1 117 ? 24.215 3.765 14.337 1.00 25.69 117 LEU A N 1
ATOM 870 C CA . LEU A 1 117 ? 23.964 3.173 15.635 1.00 23.75 117 LEU A CA 1
ATOM 871 C C . LEU A 1 117 ? 25.151 3.464 16.546 1.00 24.33 117 LEU A C 1
ATOM 872 O O . LEU A 1 117 ? 26.300 3.186 16.167 1.00 25.06 117 LEU A O 1
ATOM 877 N N . SER A 1 118 ? 24.860 4.004 17.746 1.00 26.23 118 SER A N 1
ATOM 878 C CA . SER A 1 118 ? 25.883 4.335 18.733 1.00 26.03 118 SER A CA 1
ATOM 879 C C . SER A 1 118 ? 25.537 3.697 20.067 1.00 24.72 118 SER A C 1
ATOM 880 O O . SER A 1 118 ? 24.388 3.326 20.295 1.00 21.54 118 SER A O 1
ATOM 883 N N . LEU A 1 119 ? 26.572 3.606 20.915 1.00 24.96 119 LEU A N 1
ATOM 884 C CA . LEU A 1 119 ? 26.495 2.989 22.227 1.00 28.64 119 LEU A CA 1
ATOM 885 C C . LEU A 1 119 ? 27.131 3.942 23.237 1.00 29.49 119 LEU A C 1
ATOM 886 O O . LEU A 1 119 ? 28.210 4.470 22.997 1.00 28.70 119 LEU A O 1
ATOM 891 N N . GLU A 1 120 ? 26.421 4.173 24.346 1.00 32.10 120 GLU A N 1
ATOM 892 C CA . GLU A 1 120 ? 26.947 4.902 25.489 1.00 35.05 120 GLU A CA 1
ATOM 893 C C . GLU A 1 120 ? 27.090 3.903 26.635 1.00 30.95 120 GLU A C 1
ATOM 894 O O . GLU A 1 120 ? 26.147 3.186 26.932 1.00 30.66 120 GLU A O 1
ATOM 900 N N . ALA A 1 121 ? 28.281 3.833 27.239 1.00 29.17 121 ALA A N 1
ATOM 901 C CA . ALA A 1 121 ? 28.504 2.939 28.365 1.00 31.06 121 ALA A CA 1
ATOM 902 C C . ALA A 1 121 ? 28.979 3.725 29.591 1.00 30.58 121 ALA A C 1
ATOM 903 O O . ALA A 1 121 ? 29.767 4.663 29.459 1.00 28.70 121 ALA A O 1
ATOM 905 N N . SER A 1 122 ? 28.465 3.319 30.764 1.00 31.42 122 SER A N 1
ATOM 906 C CA . SER A 1 122 ? 28.693 4.000 32.036 1.00 31.43 122 SER A CA 1
ATOM 907 C C . SER A 1 122 ? 28.767 2.973 33.167 1.00 31.73 122 SER A C 1
ATOM 908 O O . SER A 1 122 ? 28.109 1.929 33.110 1.00 26.77 122 SER A O 1
ATOM 911 N N . THR A 1 123 ? 29.573 3.268 34.200 1.00 32.24 123 THR A N 1
ATOM 912 C CA . THR A 1 123 ? 29.548 2.475 35.426 1.00 31.60 123 THR A CA 1
ATOM 913 C C . THR A 1 123 ? 29.181 3.351 36.624 1.00 32.29 123 THR A C 1
ATOM 914 O O . THR A 1 123 ? 29.337 2.906 37.755 1.00 35.43 123 THR A O 1
ATOM 918 N N . GLY A 1 124 ? 28.682 4.571 36.382 1.00 28.92 124 GLY A N 1
ATOM 919 C CA . GLY A 1 124 ? 28.133 5.407 37.437 1.00 28.35 124 GLY A CA 1
ATOM 920 C C . GLY A 1 124 ? 28.731 6.812 37.424 1.00 29.08 124 GLY A C 1
ATOM 921 O O . GLY A 1 124 ? 28.311 7.651 38.213 1.00 31.44 124 GLY A O 1
ATOM 922 N N . TYR A 1 125 ? 29.731 7.020 36.560 1.00 26.16 125 TYR A N 1
ATOM 923 C CA . TYR A 1 125 ? 30.461 8.280 36.429 1.00 30.97 125 TYR A CA 1
ATOM 924 C C . TYR A 1 125 ? 30.268 8.785 34.994 1.00 33.77 125 TYR A C 1
ATOM 925 O O . TYR A 1 125 ? 29.140 8.785 34.496 1.00 40.43 125 TYR A O 1
ATOM 934 N N . GLN A 1 126 ? 31.360 9.173 34.324 1.00 37.90 126 GLN A N 1
ATOM 935 C CA . GLN A 1 126 ? 31.285 9.704 32.969 1.00 41.27 126 GLN A CA 1
ATOM 936 C C . GLN A 1 126 ? 30.937 8.571 31.997 1.00 39.57 126 GLN A C 1
ATOM 937 O O . GLN A 1 126 ? 31.357 7.421 32.163 1.00 36.89 126 GLN A O 1
ATOM 943 N N . GLY A 1 127 ? 30.150 8.907 30.974 1.00 41.62 127 GLY A N 1
ATOM 944 C CA . GLY A 1 127 ? 29.832 7.954 29.925 1.00 41.90 127 GLY A CA 1
ATOM 945 C C . GLY A 1 127 ? 30.870 8.023 28.811 1.00 40.11 127 GLY A C 1
ATOM 946 O O . GLY A 1 127 ? 31.421 9.084 28.545 1.00 40.82 127 GLY A O 1
ATOM 947 N N . SER A 1 128 ? 31.142 6.875 28.190 1.00 38.94 128 SER A N 1
ATOM 948 C CA . SER A 1 128 ? 31.924 6.825 26.967 1.00 40.30 128 SER A CA 1
ATOM 949 C C . SER A 1 128 ? 31.022 6.404 25.805 1.00 40.73 128 SER A C 1
ATOM 950 O O . SER A 1 128 ? 30.160 5.538 25.959 1.00 39.76 128 SER A O 1
ATOM 953 N N . SER A 1 129 ? 31.220 7.050 24.653 1.00 41.56 129 SER A N 1
ATOM 954 C CA . SER A 1 129 ? 30.395 6.829 23.477 1.00 40.36 129 SER A CA 1
ATOM 955 C C . SER A 1 129 ? 31.199 6.102 22.408 1.00 35.96 129 SER A C 1
ATOM 956 O O . SER A 1 129 ? 32.369 6.408 22.194 1.00 39.91 129 SER A O 1
ATOM 959 N N . PHE A 1 130 ? 30.550 5.148 21.736 1.00 32.77 130 PHE A N 1
ATOM 960 C CA . PHE A 1 130 ? 31.155 4.395 20.650 1.00 33.83 130 PHE A CA 1
ATOM 961 C C . PHE A 1 130 ? 30.184 4.396 19.472 1.00 34.21 130 PHE A C 1
ATOM 962 O O . PHE A 1 130 ? 28.979 4.285 19.672 1.00 33.20 130 PHE A O 1
ATOM 970 N N . VAL A 1 131 ? 30.706 4.494 18.248 1.00 35.84 131 VAL A N 1
ATOM 971 C CA . VAL A 1 131 ? 29.890 4.231 17.070 1.00 36.99 131 VAL A CA 1
ATOM 972 C C . VAL A 1 131 ? 29.994 2.742 16.758 1.00 34.66 131 VAL A C 1
ATOM 973 O O . VAL A 1 131 ? 31.084 2.201 16.598 1.00 40.41 131 VAL A O 1
ATOM 977 N N . LEU A 1 132 ? 28.851 2.066 16.748 1.00 29.46 132 LEU A N 1
ATOM 978 C CA . LEU A 1 132 ? 28.827 0.639 16.516 1.00 30.07 132 LEU A CA 1
ATOM 979 C C . LEU A 1 132 ? 28.839 0.341 15.022 1.00 32.64 132 LEU A C 1
ATOM 980 O O . LEU A 1 132 ? 29.261 -0.741 14.646 1.00 34.02 132 LEU A O 1
ATOM 985 N N . GLY A 1 133 ? 28.347 1.266 14.184 1.00 31.65 133 GLY A N 1
ATOM 986 C CA . GLY A 1 133 ? 28.255 1.000 12.753 1.00 29.89 133 GLY A CA 1
ATOM 987 C C . GLY A 1 133 ? 27.013 1.650 12.158 1.00 28.55 133 GLY A C 1
ATOM 988 O O . GLY A 1 133 ? 26.366 2.477 12.805 1.00 28.48 133 GLY A O 1
ATOM 989 N N . HIS A 1 134 ? 26.709 1.301 10.907 1.00 24.43 134 HIS A N 1
ATOM 990 C CA . HIS A 1 134 ? 25.509 1.778 10.245 1.00 24.35 134 HIS A CA 1
ATOM 991 C C . HIS A 1 134 ? 24.654 0.587 9.824 1.00 25.90 134 HIS A C 1
ATOM 992 O O . HIS A 1 134 ? 25.184 -0.504 9.619 1.00 25.44 134 HIS A O 1
ATOM 999 N N . PHE A 1 135 ? 23.349 0.825 9.635 1.00 22.60 135 PHE A N 1
ATOM 1000 C CA . PHE A 1 135 ? 22.498 -0.137 8.960 1.00 21.74 135 PHE A CA 1
ATOM 1001 C C . PHE A 1 135 ? 21.456 0.606 8.116 1.00 25.16 135 PHE A C 1
ATOM 1002 O O . PHE A 1 135 ? 21.132 1.776 8.357 1.00 23.41 135 PHE A O 1
ATOM 1010 N N . ILE A 1 136 ? 20.941 -0.081 7.097 1.00 21.00 136 ILE A N 1
ATOM 1011 C CA . ILE A 1 136 ? 19.858 0.492 6.317 1.00 22.71 136 ILE A CA 1
ATOM 1012 C C . ILE A 1 136 ? 18.570 -0.244 6.691 1.00 21.02 136 ILE A C 1
ATOM 1013 O O . ILE A 1 136 ? 18.499 -1.470 6.691 1.00 19.63 136 ILE A O 1
ATOM 1018 N N . LEU A 1 137 ? 17.540 0.536 6.988 1.00 20.55 137 LEU A N 1
ATOM 1019 C CA . LEU A 1 137 ? 16.237 -0.012 7.342 1.00 20.97 137 LEU A CA 1
ATOM 1020 C C . LEU A 1 137 ? 15.264 0.184 6.176 1.00 20.60 137 LEU A C 1
ATOM 1021 O O . LEU A 1 137 ? 15.137 1.303 5.672 1.00 19.38 137 LEU A O 1
ATOM 1026 N N . LEU A 1 138 ? 14.607 -0.915 5.781 1.00 18.77 138 LEU A N 1
ATOM 1027 C CA . LEU A 1 138 ? 13.698 -0.994 4.649 1.00 18.08 138 LEU A CA 1
ATOM 1028 C C . LEU A 1 138 ? 12.278 -1.366 5.082 1.00 20.32 138 LEU A C 1
ATOM 1029 O O . LEU A 1 138 ? 12.029 -1.845 6.209 1.00 21.97 138 LEU A O 1
ATOM 1034 N N . PHE A 1 139 ? 11.347 -1.188 4.137 1.00 17.26 139 PHE A N 1
ATOM 1035 C CA . PHE A 1 139 ? 9.969 -1.605 4.336 1.00 18.77 139 PHE A CA 1
ATOM 1036 C C . PHE A 1 139 ? 9.946 -3.120 4.481 1.00 18.62 139 PHE A C 1
ATOM 1037 O O . PHE A 1 139 ? 10.819 -3.774 3.920 1.00 20.23 139 PHE A O 1
ATOM 1045 N N . ASN A 1 140 ? 8.947 -3.646 5.208 1.00 19.98 140 ASN A N 1
ATOM 1046 C CA . ASN A 1 140 ? 8.924 -5.053 5.572 1.00 21.12 140 ASN A CA 1
ATOM 1047 C C . ASN A 1 140 ? 7.596 -5.716 5.189 1.00 22.95 140 ASN A C 1
ATOM 1048 O O . ASN A 1 140 ? 6.657 -5.744 5.975 1.00 22.81 140 ASN A O 1
ATOM 1053 N N . ALA A 1 141 ? 7.525 -6.332 4.007 1.00 21.73 141 ALA A N 1
ATOM 1054 C CA . ALA A 1 141 ? 6.263 -6.897 3.552 1.00 21.34 141 ALA A CA 1
ATOM 1055 C C . ALA A 1 141 ? 5.933 -8.191 4.305 1.00 22.31 141 ALA A C 1
ATOM 1056 O O . ALA A 1 141 ? 4.857 -8.742 4.139 1.00 20.66 141 ALA A O 1
ATOM 1058 N N . TRP A 1 142 ? 6.858 -8.689 5.123 1.00 22.26 142 TRP A N 1
ATOM 1059 C CA . TRP A 1 142 ? 6.623 -9.917 5.870 1.00 23.77 142 TRP A CA 1
ATOM 1060 C C . TRP A 1 142 ? 6.002 -9.629 7.236 1.00 24.35 142 TRP A C 1
ATOM 1061 O O . TRP A 1 142 ? 5.542 -10.548 7.898 1.00 28.94 142 TRP A O 1
ATOM 1072 N N . CYS A 1 143 ? 5.983 -8.358 7.648 1.00 24.37 143 CYS A N 1
ATOM 1073 C CA . CYS A 1 143 ? 5.602 -7.975 9.000 1.00 26.36 143 CYS A CA 1
ATOM 1074 C C . CYS A 1 143 ? 4.137 -7.526 9.065 1.00 28.91 143 CYS A C 1
ATOM 1075 O O . CYS A 1 143 ? 3.777 -6.485 8.488 1.00 24.28 143 CYS A O 1
ATOM 1078 N N . PRO A 1 144 ? 3.253 -8.271 9.779 1.00 26.12 144 PRO A N 1
ATOM 1079 C CA . PRO A 1 144 ? 1.832 -7.919 9.825 1.00 26.80 144 PRO A CA 1
ATOM 1080 C C . PRO A 1 144 ? 1.520 -6.474 10.237 1.00 25.80 144 PRO A C 1
ATOM 1081 O O . PRO A 1 144 ? 0.484 -5.941 9.854 1.00 28.33 144 PRO A O 1
ATOM 1085 N N . ALA A 1 145 ? 2.409 -5.822 10.995 1.00 24.32 145 ALA A N 1
ATOM 1086 C CA . ALA A 1 145 ? 2.126 -4.482 11.496 1.00 25.58 145 ALA A CA 1
ATOM 1087 C C . ALA A 1 145 ? 2.627 -3.389 10.544 1.00 25.18 145 ALA A C 1
ATOM 1088 O O . ALA A 1 145 ? 2.330 -2.204 10.754 1.00 25.56 145 ALA A O 1
ATOM 1090 N N . ASP A 1 146 ? 3.378 -3.782 9.511 1.00 21.96 146 ASP A N 1
ATOM 1091 C CA . ASP A 1 146 ? 3.881 -2.841 8.514 1.00 22.68 146 ASP A CA 1
ATOM 1092 C C . ASP A 1 146 ? 2.786 -2.497 7.503 1.00 21.70 146 ASP A C 1
ATOM 1093 O O . ASP A 1 146 ? 2.035 -3.352 7.066 1.00 20.90 146 ASP A O 1
ATOM 1098 N N . ALA A 1 147 ? 2.739 -1.227 7.104 1.00 22.59 147 ALA A N 1
ATOM 1099 C CA . ALA A 1 147 ? 1.790 -0.746 6.113 1.00 24.53 147 ALA A CA 1
ATOM 1100 C C . ALA A 1 147 ? 1.883 -1.521 4.796 1.00 22.00 147 ALA A C 1
ATOM 1101 O O . ALA A 1 147 ? 0.876 -1.605 4.092 1.00 22.33 147 ALA A O 1
ATOM 1103 N N . VAL A 1 148 ? 3.072 -2.046 4.453 1.00 19.67 148 VAL A N 1
ATOM 1104 C CA . VAL A 1 148 ? 3.279 -2.742 3.192 1.00 18.92 148 VAL A CA 1
ATOM 1105 C C . VAL A 1 148 ? 3.095 -4.241 3.353 1.00 18.31 148 VAL A C 1
ATOM 1106 O O . VAL A 1 148 ? 3.293 -4.961 2.391 1.00 19.59 148 VAL A O 1
ATOM 1110 N N . TYR A 1 149 ? 2.585 -4.695 4.496 1.00 20.41 149 TYR A N 1
ATOM 1111 C CA . TYR A 1 149 ? 2.353 -6.119 4.712 1.00 19.11 149 TYR A CA 1
ATOM 1112 C C . TYR A 1 149 ? 1.534 -6.751 3.588 1.00 19.60 149 TYR A C 1
ATOM 1113 O O . TYR A 1 149 ? 0.489 -6.260 3.156 1.00 18.78 149 TYR A O 1
ATOM 1122 N N . LEU A 1 150 ? 2.027 -7.899 3.133 1.00 20.87 150 LEU A N 1
ATOM 1123 C CA . LEU A 1 150 ? 1.427 -8.663 2.061 1.00 23.17 150 LEU A CA 1
ATOM 1124 C C . LEU A 1 150 ? 1.422 -10.122 2.502 1.00 21.10 150 LEU A C 1
ATOM 1125 O O . LEU A 1 150 ? 2.474 -10.719 2.662 1.00 21.71 150 LEU A O 1
ATOM 1130 N N . ASP A 1 151 ? 0.229 -10.690 2.663 1.00 22.83 151 ASP A N 1
ATOM 1131 C CA . ASP A 1 151 ? 0.070 -11.884 3.479 1.00 24.50 151 ASP A CA 1
ATOM 1132 C C . ASP A 1 151 ? 0.254 -13.158 2.665 1.00 26.57 151 ASP A C 1
ATOM 1133 O O . ASP A 1 151 ? -0.108 -14.226 3.138 1.00 32.18 151 ASP A O 1
ATOM 1138 N N . SER A 1 152 ? 0.797 -13.056 1.451 1.00 24.93 152 SER A N 1
ATOM 1139 C CA . SER A 1 152 ? 1.072 -14.225 0.627 1.00 25.55 152 SER A CA 1
ATOM 1140 C C . SER A 1 152 ? 2.574 -14.344 0.364 1.00 27.71 152 SER A C 1
ATOM 1141 O O . SER A 1 152 ? 3.163 -13.455 -0.247 1.00 25.67 152 SER A O 1
ATOM 1144 N N . GLU A 1 153 ? 3.183 -15.459 0.784 1.00 26.60 153 GLU A N 1
ATOM 1145 C CA . GLU A 1 153 ? 4.600 -15.689 0.537 1.00 28.11 153 GLU A CA 1
ATOM 1146 C C . GLU A 1 153 ? 4.923 -15.713 -0.964 1.00 26.20 153 GLU A C 1
ATOM 1147 O O . GLU A 1 153 ? 5.950 -15.169 -1.374 1.00 24.56 153 GLU A O 1
ATOM 1153 N N . GLU A 1 154 ? 4.077 -16.346 -1.784 1.00 25.74 154 GLU A N 1
ATOM 1154 C CA . GLU A 1 154 ? 4.371 -16.444 -3.205 1.00 27.64 154 GLU A CA 1
ATOM 1155 C C . GLU A 1 154 ? 4.313 -15.041 -3.828 1.00 26.71 154 GLU A C 1
ATOM 1156 O O . GLU A 1 154 ? 5.036 -14.742 -4.772 1.00 24.35 154 GLU A O 1
ATOM 1162 N N . GLU A 1 155 ? 3.448 -14.169 -3.302 1.00 25.89 155 GLU A N 1
ATOM 1163 C CA . GLU A 1 155 ? 3.349 -12.812 -3.824 1.00 26.57 155 GLU A CA 1
ATOM 1164 C C . GLU A 1 155 ? 4.529 -11.965 -3.350 1.00 26.06 155 GLU A C 1
ATOM 1165 O O . GLU A 1 155 ? 4.981 -11.072 -4.067 1.00 25.25 155 GLU A O 1
ATOM 1171 N N . ARG A 1 156 ? 5.001 -12.196 -2.124 1.00 22.98 156 ARG A N 1
ATOM 1172 C CA . ARG A 1 156 ? 6.159 -11.452 -1.639 1.00 21.89 156 ARG A CA 1
ATOM 1173 C C . ARG A 1 156 ? 7.387 -11.807 -2.475 1.00 24.31 156 ARG A C 1
ATOM 1174 O O . ARG A 1 156 ? 8.176 -10.931 -2.841 1.00 21.50 156 ARG A O 1
ATOM 1182 N N . GLN A 1 157 ? 7.538 -13.105 -2.775 1.00 23.98 157 GLN A N 1
ATOM 1183 C CA . GLN A 1 157 ? 8.590 -13.565 -3.671 1.00 27.15 157 GLN A CA 1
ATOM 1184 C C . GLN A 1 157 ? 8.523 -12.820 -5.007 1.00 24.64 157 GLN A C 1
ATOM 1185 O O . GLN A 1 157 ? 9.544 -12.309 -5.480 1.00 24.52 157 GLN A O 1
ATOM 1191 N N . GLU A 1 158 ? 7.322 -12.773 -5.615 1.00 22.83 158 GLU A N 1
ATOM 1192 C CA . GLU A 1 158 ? 7.150 -12.152 -6.921 1.00 21.26 158 GLU A CA 1
ATOM 1193 C C . GLU A 1 158 ? 7.463 -10.651 -6.868 1.00 20.16 158 GLU A C 1
ATOM 1194 O O . GLU A 1 158 ? 8.246 -10.143 -7.682 1.00 20.71 158 GLU A O 1
ATOM 1200 N N . TYR A 1 159 ? 6.843 -9.947 -5.913 1.00 19.31 159 TYR A N 1
ATOM 1201 C CA . TYR A 1 159 ? 6.663 -8.508 -6.024 1.00 19.29 159 TYR A CA 1
ATOM 1202 C C . TYR A 1 159 ? 7.721 -7.743 -5.240 1.00 18.93 159 TYR A C 1
ATOM 1203 O O . TYR A 1 159 ? 7.824 -6.524 -5.402 1.00 17.49 159 TYR A O 1
ATOM 1212 N N . VAL A 1 160 ? 8.491 -8.457 -4.401 1.00 20.18 160 VAL A N 1
ATOM 1213 C CA . VAL A 1 160 ? 9.594 -7.862 -3.663 1.00 20.76 160 VAL A CA 1
ATOM 1214 C C . VAL A 1 160 ? 10.921 -8.492 -4.090 1.00 19.88 160 VAL A C 1
ATOM 1215 O O . VAL A 1 160 ? 11.858 -7.758 -4.365 1.00 16.81 160 VAL A O 1
ATOM 1219 N N . LEU A 1 161 ? 11.021 -9.827 -4.089 1.00 20.84 161 LEU A N 1
ATOM 1220 C CA . LEU A 1 161 ? 12.309 -10.507 -4.194 1.00 20.61 161 LEU A CA 1
ATOM 1221 C C . LEU A 1 161 ? 12.723 -10.855 -5.633 1.00 22.23 161 LEU A C 1
ATOM 1222 O O . LEU A 1 161 ? 13.905 -11.049 -5.895 1.00 22.22 161 LEU A O 1
ATOM 1227 N N . THR A 1 162 ? 11.805 -11.009 -6.587 1.00 21.18 162 THR A N 1
ATOM 1228 C CA . THR A 1 162 ? 12.220 -11.480 -7.906 1.00 22.04 162 THR A CA 1
ATOM 1229 C C . THR A 1 162 ? 12.820 -10.316 -8.695 1.00 21.50 162 THR A C 1
ATOM 1230 O O . THR A 1 162 ? 12.237 -9.236 -8.727 1.00 19.12 162 THR A O 1
ATOM 1234 N N . GLN A 1 163 ? 13.995 -10.529 -9.313 1.00 20.43 163 GLN A N 1
ATOM 1235 C CA . GLN A 1 163 ? 14.718 -9.449 -9.974 1.00 20.91 163 GLN A CA 1
ATOM 1236 C C . GLN A 1 163 ? 14.519 -9.427 -11.496 1.00 23.75 163 GLN A C 1
ATOM 1237 O O . GLN A 1 163 ? 15.003 -8.498 -12.158 1.00 27.39 163 GLN A O 1
ATOM 1243 N N . GLN A 1 164 ? 13.887 -10.459 -12.066 1.00 22.92 164 GLN A N 1
ATOM 1244 C CA . GLN A 1 164 ? 13.632 -10.520 -13.497 1.00 24.61 164 GLN A CA 1
ATOM 1245 C C . GLN A 1 164 ? 12.131 -10.673 -13.722 1.00 24.12 164 GLN A C 1
ATOM 1246 O O . GLN A 1 164 ? 11.463 -11.429 -13.019 1.00 21.99 164 GLN A O 1
ATOM 1252 N N . GLY A 1 165 ? 11.611 -9.952 -14.720 1.00 21.79 165 GLY A N 1
ATOM 1253 C CA . GLY A 1 165 ? 10.216 -10.096 -15.089 1.00 21.60 165 GLY A CA 1
ATOM 1254 C C . GLY A 1 165 ? 9.999 -9.878 -16.580 1.00 20.86 165 GLY A C 1
ATOM 1255 O O . GLY A 1 165 ? 10.916 -10.052 -17.385 1.00 20.80 165 GLY A O 1
ATOM 1256 N N . PHE A 1 166 ? 8.764 -9.497 -16.919 1.00 20.17 166 PHE A N 1
ATOM 1257 C CA . PHE A 1 166 ? 8.337 -9.270 -18.288 1.00 20.38 166 PHE A CA 1
ATOM 1258 C C . PHE A 1 166 ? 7.460 -8.027 -18.292 1.00 22.47 166 PHE A C 1
ATOM 1259 O O . PHE A 1 166 ? 6.653 -7.823 -17.378 1.00 26.08 166 PHE A O 1
ATOM 1267 N N . ILE A 1 167 ? 7.607 -7.246 -19.354 1.00 20.39 167 ILE A N 1
ATOM 1268 C CA . ILE A 1 167 ? 6.830 -6.032 -19.554 1.00 22.50 167 ILE A CA 1
ATOM 1269 C C . ILE A 1 167 ? 6.073 -6.168 -20.863 1.00 22.35 167 ILE A C 1
ATOM 1270 O O . ILE A 1 167 ? 6.677 -6.508 -21.878 1.00 21.73 167 ILE A O 1
ATOM 1275 N N . TYR A 1 168 ? 4.751 -5.943 -20.814 1.00 21.57 168 TYR A N 1
ATOM 1276 C CA . TYR A 1 168 ? 3.924 -6.094 -22.004 1.00 21.05 168 TYR A CA 1
ATOM 1277 C C . TYR A 1 168 ? 3.960 -4.805 -22.819 1.00 19.85 168 TYR A C 1
ATOM 1278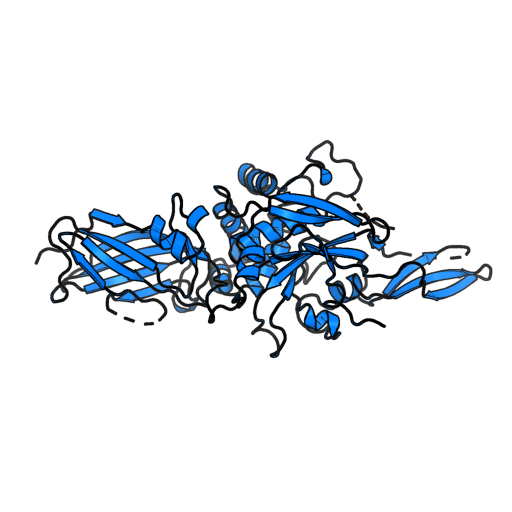 O O . TYR A 1 168 ? 3.919 -3.694 -22.267 1.00 22.14 168 TYR A O 1
ATOM 1287 N N . GLN A 1 169 ? 4.126 -4.982 -24.138 1.00 19.57 169 GLN A N 1
ATOM 1288 C CA . GLN A 1 169 ? 4.170 -3.889 -25.097 1.00 20.48 169 GLN A CA 1
ATOM 1289 C C . GLN A 1 169 ? 3.263 -4.228 -26.284 1.00 22.91 169 GLN A C 1
ATOM 1290 O O . GLN A 1 169 ? 2.532 -5.223 -26.236 1.00 21.78 169 GLN A O 1
ATOM 1296 N N . GLY A 1 170 ? 3.326 -3.390 -27.336 1.00 23.63 170 GLY A N 1
ATOM 1297 C CA . GLY A 1 170 ? 2.651 -3.641 -28.609 1.00 23.53 170 GLY A CA 1
ATOM 1298 C C . GLY A 1 170 ? 1.296 -2.926 -28.650 1.00 23.09 170 GLY A C 1
ATOM 1299 O O . GLY A 1 170 ? 1.207 -1.743 -28.318 1.00 23.87 170 GLY A O 1
ATOM 1300 N N . SER A 1 171 ? 0.239 -3.648 -29.052 1.00 24.81 171 SER A N 1
ATOM 1301 C CA . SER A 1 171 ? -1.101 -3.085 -29.166 1.00 23.91 171 SER A CA 1
ATOM 1302 C C . SER A 1 171 ? -2.132 -4.111 -28.692 1.00 22.97 171 SER A C 1
ATOM 1303 O O . SER A 1 171 ? -1.831 -5.297 -28.566 1.00 23.71 171 SER A O 1
ATOM 1306 N N . ALA A 1 172 ? -3.373 -3.671 -28.486 1.00 22.51 172 ALA A N 1
ATOM 1307 C CA . ALA A 1 172 ? -4.411 -4.584 -28.025 1.00 27.18 172 ALA A CA 1
ATOM 1308 C C . ALA A 1 172 ? -4.582 -5.751 -28.997 1.00 26.96 172 ALA A C 1
ATOM 1309 O O . ALA A 1 172 ? -4.833 -6.870 -28.574 1.00 26.59 172 ALA A O 1
ATOM 1311 N N . LYS A 1 173 ? -4.472 -5.472 -30.302 1.00 30.22 173 LYS A N 1
ATOM 1312 C CA . LYS A 1 173 ? -4.564 -6.512 -31.314 1.00 30.04 173 LYS A CA 1
ATOM 1313 C C . LYS A 1 173 ? -3.305 -7.380 -31.329 1.00 27.94 173 LYS A C 1
ATOM 1314 O O . LYS A 1 173 ? -3.403 -8.590 -31.527 1.00 29.61 173 LYS A O 1
ATOM 1320 N N . PHE A 1 174 ? -2.119 -6.770 -31.181 1.00 26.67 174 PHE A N 1
ATOM 1321 C CA . PHE A 1 174 ? -0.854 -7.506 -31.227 1.00 25.83 174 PHE A CA 1
ATOM 1322 C C . PHE A 1 174 ? -0.066 -7.355 -29.926 1.00 23.62 174 PHE A C 1
ATOM 1323 O O . PHE A 1 174 ? 0.785 -6.486 -29.822 1.00 24.63 174 PHE A O 1
ATOM 1331 N N . ILE A 1 175 ? -0.297 -8.225 -28.944 1.00 25.39 175 ILE A N 1
ATOM 1332 C CA . ILE A 1 175 ? 0.416 -8.120 -27.676 1.00 27.18 175 ILE A CA 1
ATOM 1333 C C . ILE A 1 175 ? 1.822 -8.699 -27.846 1.00 27.90 175 ILE A C 1
ATOM 1334 O O . ILE A 1 175 ? 1.998 -9.734 -28.481 1.00 25.41 175 ILE A O 1
ATOM 1339 N N . LYS A 1 176 ? 2.824 -8.006 -27.288 1.00 27.15 176 LYS A N 1
ATOM 1340 C CA . LYS A 1 176 ? 4.179 -8.528 -27.223 1.00 25.93 176 LYS A CA 1
ATOM 1341 C C . LYS A 1 176 ? 4.690 -8.314 -25.804 1.00 25.06 176 LYS A C 1
ATOM 1342 O O . LYS A 1 176 ? 4.021 -7.691 -24.982 1.00 20.44 176 LYS A O 1
ATOM 1348 N N . ASN A 1 177 ? 5.862 -8.867 -25.509 1.00 25.95 177 ASN A N 1
ATOM 1349 C CA . ASN A 1 177 ? 6.524 -8.574 -24.250 1.00 25.50 177 ASN A CA 1
ATOM 1350 C C . ASN A 1 177 ? 8.026 -8.546 -24.464 1.00 24.91 177 ASN A C 1
ATOM 1351 O O . ASN A 1 177 ? 8.523 -9.091 -25.435 1.00 23.47 177 ASN A O 1
ATOM 1356 N N . ILE A 1 178 ? 8.735 -7.901 -23.541 1.00 25.62 178 ILE A N 1
ATOM 1357 C CA . ILE A 1 178 ? 10.178 -8.024 -23.451 1.00 22.20 178 ILE A CA 1
ATOM 1358 C C . ILE A 1 178 ? 10.509 -8.534 -22.055 1.00 21.89 178 ILE A C 1
ATOM 1359 O O . ILE A 1 178 ? 9.817 -8.229 -21.094 1.00 21.03 178 ILE A O 1
ATOM 1364 N N . PRO A 1 179 ? 11.579 -9.330 -21.889 1.00 22.53 179 PRO A N 1
ATOM 1365 C CA . PRO A 1 179 ? 12.155 -9.540 -20.562 1.00 20.63 179 PRO A CA 1
ATOM 1366 C C . PRO A 1 179 ? 12.770 -8.255 -20.010 1.00 18.85 179 PRO A C 1
ATOM 1367 O O . PRO A 1 179 ? 13.162 -7.386 -20.769 1.00 21.36 179 PRO A O 1
ATOM 1371 N N . TRP A 1 180 ? 12.788 -8.126 -18.680 1.00 19.78 180 TRP A N 1
ATOM 1372 C CA . TRP A 1 180 ? 13.391 -6.978 -18.027 1.00 20.23 180 TRP A CA 1
ATOM 1373 C C . TRP A 1 180 ? 14.061 -7.390 -16.719 1.00 20.85 180 TRP A C 1
ATOM 1374 O O . TRP A 1 180 ? 13.446 -8.016 -15.838 1.00 20.60 180 TRP A O 1
ATOM 1385 N N . ASN A 1 181 ? 15.332 -6.986 -16.609 1.00 18.64 181 ASN A N 1
ATOM 1386 C CA . ASN A 1 181 ? 16.130 -7.164 -15.409 1.00 20.63 181 ASN A CA 1
ATOM 1387 C C . ASN A 1 181 ? 15.921 -5.975 -14.466 1.00 18.98 181 ASN A C 1
ATOM 1388 O O . ASN A 1 181 ? 16.545 -4.926 -14.634 1.00 18.17 181 ASN A O 1
ATOM 1393 N N . PHE A 1 182 ? 15.028 -6.126 -13.473 1.00 17.66 182 PHE A N 1
ATOM 1394 C CA . PHE A 1 182 ? 14.837 -5.090 -12.456 1.00 18.49 182 PHE A CA 1
ATOM 1395 C C . PHE A 1 182 ? 16.110 -4.888 -11.638 1.00 18.18 182 PHE A C 1
ATOM 1396 O O . PHE A 1 182 ? 16.482 -3.760 -11.322 1.00 17.31 182 PHE A O 1
ATOM 1404 N N . GLY A 1 183 ? 16.762 -5.995 -11.269 1.00 18.67 183 GLY A N 1
ATOM 1405 C CA . GLY A 1 183 ? 18.125 -5.966 -10.753 1.00 19.96 183 GLY A CA 1
ATOM 1406 C C . GLY A 1 183 ? 18.262 -5.246 -9.407 1.00 20.55 183 GLY A C 1
ATOM 1407 O O . GLY A 1 183 ? 19.328 -4.674 -9.128 1.00 17.91 183 GLY A O 1
ATOM 1408 N N . GLN A 1 184 ? 17.195 -5.298 -8.581 1.00 18.00 184 GLN A N 1
ATOM 1409 C CA . GLN A 1 184 ? 17.069 -4.399 -7.437 1.00 18.23 184 GLN A CA 1
ATOM 1410 C C . GLN A 1 184 ? 18.131 -4.732 -6.383 1.00 18.75 184 GLN A C 1
ATOM 1411 O O . GLN A 1 184 ? 18.481 -3.878 -5.572 1.00 20.54 184 GLN A O 1
ATOM 1417 N N . PHE A 1 185 ? 18.628 -5.976 -6.379 1.00 17.87 185 PHE A N 1
ATOM 1418 C CA . PHE A 1 185 ? 19.620 -6.375 -5.391 1.00 19.39 185 PHE A CA 1
ATOM 1419 C C . PHE A 1 185 ? 21.024 -6.459 -5.983 1.00 20.85 185 PHE A C 1
ATOM 1420 O O . PHE A 1 185 ? 21.901 -6.990 -5.323 1.00 20.81 185 PHE A O 1
ATOM 1428 N N . GLU A 1 186 ? 21.261 -5.887 -7.163 1.00 21.12 186 GLU A N 1
ATOM 1429 C CA . GLU A 1 186 ? 22.618 -5.841 -7.695 1.00 23.97 186 GLU A CA 1
ATOM 1430 C C . GLU A 1 186 ? 23.414 -4.796 -6.923 1.00 23.97 186 GLU A C 1
ATOM 1431 O O . GLU A 1 186 ? 22.853 -3.849 -6.368 1.00 20.80 186 GLU A O 1
ATOM 1437 N N . ASP A 1 187 ? 24.748 -4.987 -6.915 1.00 23.87 187 ASP A N 1
ATOM 1438 C CA . ASP A 1 187 ? 25.670 -4.161 -6.154 1.00 23.69 187 ASP A CA 1
ATOM 1439 C C . ASP A 1 187 ? 25.449 -2.684 -6.447 1.00 21.73 187 ASP A C 1
ATOM 1440 O O . ASP A 1 187 ? 25.365 -2.306 -7.611 1.00 20.33 187 ASP A O 1
ATOM 1445 N N . GLY A 1 188 ? 25.307 -1.894 -5.372 1.00 19.49 188 GLY A N 1
ATOM 1446 C CA . GLY A 1 188 ? 25.253 -0.442 -5.456 1.00 21.61 188 GLY A CA 1
ATOM 1447 C C . GLY A 1 188 ? 23.865 0.146 -5.734 1.00 20.54 188 GLY A C 1
ATOM 1448 O O . GLY A 1 188 ? 23.704 1.372 -5.668 1.00 20.73 188 GLY A O 1
ATOM 1449 N N A ILE A 1 189 ? 22.868 -0.695 -6.039 0.46 20.02 189 ILE A N 1
ATOM 1450 N N B ILE A 1 189 ? 22.866 -0.691 -6.044 0.54 19.97 189 ILE A N 1
ATOM 1451 C CA A ILE A 1 189 ? 21.594 -0.163 -6.496 0.46 19.99 189 ILE A CA 1
ATOM 1452 C CA B ILE A 1 189 ? 21.598 -0.142 -6.498 0.54 19.96 189 ILE A CA 1
ATOM 1453 C C A ILE A 1 189 ? 20.849 0.488 -5.329 0.46 19.09 189 ILE A C 1
ATOM 1454 C C B ILE A 1 189 ? 20.858 0.498 -5.323 0.54 19.02 189 ILE A C 1
ATOM 1455 O O A ILE A 1 189 ? 20.353 1.594 -5.481 0.46 20.66 189 ILE A O 1
ATOM 1456 O O B ILE A 1 189 ? 20.377 1.612 -5.462 0.54 20.83 189 ILE A O 1
ATOM 1465 N N . LEU A 1 190 ? 20.785 -0.186 -4.171 1.00 18.55 190 LEU A N 1
ATOM 1466 C CA . LEU A 1 190 ? 20.177 0.382 -2.966 1.00 18.47 190 LEU A CA 1
ATOM 1467 C C . LEU A 1 190 ? 20.762 1.749 -2.606 1.00 19.10 190 LEU A C 1
ATOM 1468 O O . LEU A 1 190 ? 20.018 2.677 -2.320 1.00 19.46 190 LEU A O 1
ATOM 1473 N N . ASP A 1 191 ? 22.095 1.855 -2.613 1.00 19.45 191 ASP A N 1
ATOM 1474 C CA . ASP A 1 191 ? 22.776 3.114 -2.398 1.00 21.30 191 ASP A CA 1
ATOM 1475 C C . ASP A 1 191 ? 22.233 4.180 -3.345 1.00 19.19 191 ASP A C 1
ATOM 1476 O O . ASP A 1 191 ? 21.979 5.294 -2.916 1.00 19.14 191 ASP A O 1
ATOM 1481 N N . ILE A 1 192 ? 22.003 3.827 -4.612 1.00 19.52 192 ILE A N 1
ATOM 1482 C CA . ILE A 1 192 ? 21.485 4.776 -5.595 1.00 20.34 192 ILE A CA 1
ATOM 1483 C C . ILE A 1 192 ? 20.040 5.176 -5.266 1.00 20.19 192 ILE A C 1
ATOM 1484 O O . ILE A 1 192 ? 19.659 6.338 -5.421 1.00 20.18 192 ILE A O 1
ATOM 1489 N N . CYS A 1 193 ? 19.230 4.223 -4.822 1.00 19.61 193 CYS A N 1
ATOM 1490 C CA . CYS A 1 193 ? 17.864 4.509 -4.398 1.00 21.56 193 CYS A CA 1
ATOM 1491 C C . CYS A 1 193 ? 17.827 5.543 -3.265 1.00 21.45 193 CYS A C 1
ATOM 1492 O O . CYS A 1 193 ? 16.976 6.441 -3.263 1.00 21.64 193 CYS A O 1
ATOM 1495 N N . LEU A 1 194 ? 18.755 5.435 -2.310 1.00 20.60 194 LEU A N 1
ATOM 1496 C CA . LEU A 1 194 ? 18.817 6.401 -1.222 1.00 20.09 194 LEU A CA 1
ATOM 1497 C C . LEU A 1 194 ? 19.287 7.771 -1.740 1.00 21.18 194 LEU A C 1
ATOM 1498 O O . LEU A 1 194 ? 18.825 8.810 -1.245 1.00 19.50 194 LEU A O 1
ATOM 1503 N N . ILE A 1 195 ? 20.188 7.777 -2.738 1.00 21.50 195 ILE A N 1
ATOM 1504 C CA . ILE A 1 195 ? 20.620 9.024 -3.350 1.00 23.57 195 ILE A CA 1
ATOM 1505 C C . ILE A 1 195 ? 19.403 9.694 -3.980 1.00 21.88 195 ILE A C 1
ATOM 1506 O O . ILE A 1 195 ? 19.166 10.887 -3.818 1.00 20.93 195 ILE A O 1
ATOM 1511 N N . LEU A 1 196 ? 18.600 8.908 -4.680 1.00 21.58 196 LEU A N 1
ATOM 1512 C CA . LEU A 1 196 ? 17.407 9.427 -5.329 1.00 23.40 196 LEU A CA 1
ATOM 1513 C C . LEU A 1 196 ? 16.461 10.112 -4.332 1.00 23.61 196 LEU A C 1
ATOM 1514 O O . LEU A 1 196 ? 15.959 11.211 -4.608 1.00 23.69 196 LEU A O 1
ATOM 1519 N N . LEU A 1 197 ? 16.203 9.469 -3.188 1.00 21.11 197 LEU A N 1
ATOM 1520 C CA . LEU A 1 197 ? 15.414 10.090 -2.122 1.00 20.82 197 LEU A CA 1
ATOM 1521 C C . LEU A 1 197 ? 16.099 11.352 -1.584 1.00 20.40 197 LEU A C 1
ATOM 1522 O O . LEU A 1 197 ? 15.429 12.364 -1.369 1.00 20.59 197 LEU A O 1
ATOM 1527 N N . ASP A 1 198 ? 17.422 11.292 -1.403 1.00 19.67 198 ASP A N 1
ATOM 1528 C CA . ASP A 1 198 ? 18.169 12.374 -0.774 1.00 21.30 198 ASP A CA 1
ATOM 1529 C C . ASP A 1 198 ? 18.363 13.572 -1.703 1.00 19.65 198 ASP A C 1
ATOM 1530 O O . ASP A 1 198 ? 18.801 14.607 -1.237 1.00 22.76 198 ASP A O 1
ATOM 1535 N N . VAL A 1 199 ? 18.039 13.477 -2.999 1.00 18.94 199 VAL A N 1
ATOM 1536 C CA . VAL A 1 199 ? 18.113 14.644 -3.878 1.00 20.06 199 VAL A CA 1
ATOM 1537 C C . VAL A 1 199 ? 16.726 15.080 -4.355 1.00 21.36 199 VAL A C 1
ATOM 1538 O O . VAL A 1 199 ? 16.631 15.927 -5.247 1.00 23.83 199 VAL A O 1
ATOM 1542 N N . ASN A 1 200 ? 15.652 14.536 -3.760 1.00 22.50 200 ASN A N 1
ATOM 1543 C CA . ASN A 1 200 ? 14.305 14.919 -4.155 1.00 23.99 200 ASN A CA 1
ATOM 1544 C C . ASN A 1 200 ? 14.028 16.327 -3.607 1.00 24.91 200 ASN A C 1
ATOM 1545 O O . ASN A 1 200 ? 14.631 16.752 -2.603 1.00 21.99 200 ASN A O 1
ATOM 1550 N N . PRO A 1 201 ? 13.174 17.114 -4.305 1.00 25.64 201 PRO A N 1
ATOM 1551 C CA . PRO A 1 201 ? 12.925 18.519 -3.945 1.00 27.30 201 PRO A CA 1
ATOM 1552 C C . PRO A 1 201 ? 12.432 18.738 -2.516 1.00 26.55 201 PRO A C 1
ATOM 1553 O O . PRO A 1 201 ? 12.769 19.743 -1.893 1.00 29.70 201 PRO A O 1
ATOM 1557 N N . LYS A 1 202 ? 11.675 17.774 -1.994 1.00 24.64 202 LYS A N 1
ATOM 1558 C CA . LYS A 1 202 ? 11.190 17.870 -0.628 1.00 27.04 202 LYS A CA 1
ATOM 1559 C C . LYS A 1 202 ? 12.350 17.747 0.359 1.00 26.39 202 LYS A C 1
ATOM 1560 O O . LYS A 1 202 ? 12.316 18.405 1.398 1.00 26.26 202 LYS A O 1
ATOM 1566 N N . PHE A 1 203 ? 13.379 16.943 0.035 1.00 22.94 203 PHE A N 1
ATOM 1567 C CA . PHE A 1 203 ? 14.549 16.833 0.892 1.00 24.56 203 PHE A CA 1
ATOM 1568 C C . PHE A 1 203 ? 15.351 18.132 0.872 1.00 26.96 203 PHE A C 1
ATOM 1569 O O . PHE A 1 203 ? 15.847 18.568 1.915 1.00 27.46 203 PHE A O 1
ATOM 1577 N N . LEU A 1 204 ? 15.533 18.678 -0.331 1.00 27.26 204 LEU A N 1
ATOM 1578 C CA . LEU A 1 204 ? 16.360 19.847 -0.543 1.00 30.37 204 LEU A CA 1
ATOM 1579 C C . LEU A 1 204 ? 15.739 21.011 0.210 1.00 30.62 204 LEU A C 1
ATOM 1580 O O . LEU A 1 204 ? 16.459 21.868 0.686 1.00 36.27 204 LEU A O 1
ATOM 1585 N N . LYS A 1 205 ? 14.413 21.014 0.319 1.00 31.55 205 LYS A N 1
ATOM 1586 C CA . LYS A 1 205 ? 13.676 22.104 0.932 1.00 35.23 205 LYS A CA 1
ATOM 1587 C C . LYS A 1 205 ? 13.659 21.942 2.453 1.00 36.90 205 LYS A C 1
ATOM 1588 O O . LYS A 1 205 ? 13.883 22.926 3.144 1.00 36.92 205 LYS A O 1
ATOM 1594 N N . ASN A 1 206 ? 13.365 20.725 2.958 1.00 30.04 206 ASN A N 1
ATOM 1595 C CA . ASN A 1 206 ? 13.296 20.464 4.393 1.00 28.08 206 ASN A CA 1
ATOM 1596 C C . ASN A 1 206 ? 13.675 19.007 4.667 1.00 25.36 206 ASN A C 1
ATOM 1597 O O . ASN A 1 206 ? 12.816 18.123 4.709 1.00 23.04 206 ASN A O 1
ATOM 1602 N N . ALA A 1 207 ? 14.977 18.782 4.824 1.00 24.65 207 ALA A N 1
ATOM 1603 C CA . ALA A 1 207 ? 15.549 17.448 4.887 1.00 26.13 207 ALA A CA 1
ATOM 1604 C C . ALA A 1 207 ? 14.963 16.659 6.058 1.00 27.58 207 ALA A C 1
ATOM 1605 O O . ALA A 1 207 ? 14.620 15.479 5.914 1.00 24.76 207 ALA A O 1
ATOM 1607 N N . GLY A 1 208 ? 14.830 17.332 7.215 1.00 27.83 208 GLY A N 1
ATOM 1608 C CA . GLY A 1 208 ? 14.379 16.697 8.439 1.00 27.44 208 GLY A CA 1
ATOM 1609 C C . GLY A 1 208 ? 12.960 16.146 8.314 1.00 26.21 208 GLY A C 1
ATOM 1610 O O . GLY A 1 208 ? 12.698 15.021 8.718 1.00 23.97 208 GLY A O 1
ATOM 1611 N N . ARG A 1 209 ? 12.063 16.945 7.724 1.00 26.05 209 ARG A N 1
ATOM 1612 C CA . ARG A 1 209 ? 10.698 16.523 7.457 1.00 27.22 209 ARG A CA 1
ATOM 1613 C C . ARG A 1 209 ? 10.669 15.382 6.437 1.00 24.80 209 ARG A C 1
ATOM 1614 O O . ARG A 1 209 ? 9.942 14.419 6.621 1.00 23.67 209 ARG A O 1
ATOM 1622 N N . ASP A 1 210 ? 11.428 15.509 5.339 1.00 22.74 210 ASP A N 1
ATOM 1623 C CA . ASP A 1 210 ? 11.405 14.496 4.294 1.00 22.85 210 ASP A CA 1
ATOM 1624 C C . ASP A 1 210 ? 11.793 13.149 4.913 1.00 25.11 210 ASP A C 1
ATOM 1625 O O . ASP A 1 210 ? 11.123 12.144 4.660 1.00 24.03 210 ASP A O 1
ATOM 1630 N N . CYS A 1 211 ? 12.869 13.145 5.723 1.00 24.04 211 CYS A N 1
ATOM 1631 C CA . CYS A 1 211 ? 13.374 11.924 6.333 1.00 25.20 211 CYS A CA 1
ATOM 1632 C C . CYS A 1 211 ? 12.325 11.292 7.255 1.00 24.63 211 CYS A C 1
ATOM 1633 O O . CYS A 1 211 ? 12.216 10.074 7.315 1.00 23.87 211 CYS A O 1
ATOM 1636 N N . SER A 1 212 ? 11.553 12.114 7.990 1.00 24.96 212 SER A N 1
ATOM 1637 C CA . SER A 1 212 ? 10.481 11.641 8.858 1.00 23.71 212 SER A CA 1
ATOM 1638 C C . SER A 1 212 ? 9.359 10.974 8.063 1.00 22.29 212 SER A C 1
ATOM 1639 O O . SER A 1 212 ? 8.891 9.884 8.432 1.00 18.40 212 SER A O 1
ATOM 1642 N N . ARG A 1 213 ? 8.983 11.626 6.947 1.00 22.73 213 ARG A N 1
ATOM 1643 C CA . ARG A 1 213 ? 7.861 11.232 6.101 1.00 21.85 213 ARG A CA 1
ATOM 1644 C C . ARG A 1 213 ? 8.151 9.925 5.355 1.00 19.99 213 ARG A C 1
ATOM 1645 O O . ARG A 1 213 ? 7.231 9.284 4.877 1.00 19.17 213 ARG A O 1
ATOM 1653 N N . ARG A 1 214 ? 9.423 9.498 5.309 1.00 20.58 214 ARG A N 1
ATOM 1654 C CA . ARG A 1 214 ? 9.820 8.231 4.721 1.00 19.45 214 ARG A CA 1
ATOM 1655 C C . ARG A 1 214 ? 9.400 7.018 5.559 1.00 21.92 214 ARG A C 1
ATOM 1656 O O . ARG A 1 214 ? 9.663 5.887 5.161 1.00 23.18 214 ARG A O 1
ATOM 1664 N N . SER A 1 215 ? 8.732 7.234 6.698 1.00 21.15 215 SER A N 1
ATOM 1665 C CA . SER A 1 215 ? 7.964 6.180 7.349 1.00 22.23 215 SER A CA 1
ATOM 1666 C C . SER A 1 215 ? 6.795 5.699 6.487 1.00 21.30 215 SER A C 1
ATOM 1667 O O . SER A 1 215 ? 6.339 4.587 6.691 1.00 21.57 215 SER A O 1
ATOM 1670 N N . SER A 1 216 ? 6.304 6.524 5.550 1.00 19.36 216 SER A N 1
ATOM 1671 C CA . SER A 1 216 ? 5.083 6.216 4.801 1.00 22.92 216 SER A CA 1
ATOM 1672 C C . SER A 1 216 ? 5.414 5.684 3.399 1.00 21.81 216 SER A C 1
ATOM 1673 O O . SER A 1 216 ? 6.139 6.341 2.663 1.00 19.61 216 SER A O 1
ATOM 1676 N N . PRO A 1 217 ? 4.846 4.537 2.962 1.00 22.04 217 PRO A N 1
ATOM 1677 C CA . PRO A 1 217 ? 5.015 4.067 1.589 1.00 21.86 217 PRO A CA 1
ATOM 1678 C C . PRO A 1 217 ? 4.251 4.927 0.594 1.00 22.82 217 PRO A C 1
ATOM 1679 O O . PRO A 1 217 ? 4.603 4.937 -0.585 1.00 19.27 217 PRO A O 1
ATOM 1683 N N . VAL A 1 218 ? 3.239 5.671 1.086 1.00 23.16 218 VAL A N 1
ATOM 1684 C CA . VAL A 1 218 ? 2.501 6.585 0.238 1.00 21.72 218 VAL A CA 1
ATOM 1685 C C . VAL A 1 218 ? 3.427 7.724 -0.177 1.00 21.00 218 VAL A C 1
ATOM 1686 O O . VAL A 1 218 ? 3.560 8.034 -1.366 1.00 22.31 218 VAL A O 1
ATOM 1690 N N . TYR A 1 219 ? 4.049 8.353 0.802 1.00 18.69 219 TYR A N 1
ATOM 1691 C CA . TYR A 1 219 ? 4.958 9.446 0.535 1.00 19.99 219 TYR A CA 1
ATOM 1692 C C . TYR A 1 219 ? 6.115 8.961 -0.331 1.00 21.14 219 TYR A C 1
ATOM 1693 O O . TYR A 1 219 ? 6.484 9.663 -1.272 1.00 21.29 219 TYR A O 1
ATOM 1702 N N . VAL A 1 220 ? 6.667 7.766 -0.029 1.00 18.53 220 VAL A N 1
ATOM 1703 C CA . VAL A 1 220 ? 7.849 7.319 -0.758 1.00 21.11 220 VAL A CA 1
ATOM 1704 C C . VAL A 1 220 ? 7.443 7.061 -2.214 1.00 19.77 220 VAL A C 1
ATOM 1705 O O . VAL A 1 220 ? 8.158 7.414 -3.152 1.00 19.76 220 VAL A O 1
ATOM 1709 N N . GLY A 1 221 ? 6.277 6.433 -2.384 1.00 18.80 221 GLY A N 1
ATOM 1710 C CA . GLY A 1 221 ? 5.745 6.093 -3.692 1.00 19.12 221 GLY A CA 1
ATOM 1711 C C . GLY A 1 221 ? 5.576 7.345 -4.541 1.00 19.53 221 GLY A C 1
ATOM 1712 O O . GLY A 1 221 ? 5.988 7.354 -5.690 1.00 19.48 221 GLY A O 1
ATOM 1713 N N . ARG A 1 222 ? 5.017 8.396 -3.942 1.00 18.26 222 ARG A N 1
ATOM 1714 C CA . ARG A 1 222 ? 4.784 9.639 -4.643 1.00 20.26 222 ARG A CA 1
ATOM 1715 C C . ARG A 1 222 ? 6.120 10.281 -5.018 1.00 20.54 222 ARG A C 1
ATOM 1716 O O . ARG A 1 222 ? 6.283 10.790 -6.135 1.00 21.02 222 ARG A O 1
ATOM 1724 N N . VAL A 1 223 ? 7.077 10.258 -4.087 1.00 20.83 223 VAL A N 1
ATOM 1725 C CA . VAL A 1 223 ? 8.390 10.813 -4.348 1.00 20.30 223 VAL A CA 1
ATOM 1726 C C . VAL A 1 223 ? 9.008 10.118 -5.564 1.00 22.58 223 VAL A C 1
ATOM 1727 O O . VAL A 1 223 ? 9.465 10.799 -6.481 1.00 21.07 223 VAL A O 1
ATOM 1731 N N . VAL A 1 224 ? 8.964 8.775 -5.588 1.00 20.52 224 VAL A N 1
ATOM 1732 C CA . VAL A 1 224 ? 9.572 7.998 -6.659 1.00 22.75 224 VAL A CA 1
ATOM 1733 C C . VAL A 1 224 ? 8.880 8.283 -7.997 1.00 23.34 224 VAL A C 1
ATOM 1734 O O . VAL A 1 224 ? 9.560 8.386 -9.029 1.00 26.35 224 VAL A O 1
ATOM 1738 N N . SER A 1 225 ? 7.548 8.446 -8.007 1.00 24.21 225 SER A N 1
ATOM 1739 C CA . SER A 1 225 ? 6.855 8.726 -9.258 1.00 25.95 225 SER A CA 1
ATOM 1740 C C . SER A 1 225 ? 7.390 10.013 -9.892 1.00 26.50 225 SER A C 1
ATOM 1741 O O . SER A 1 225 ? 7.448 10.105 -11.124 1.00 27.74 225 SER A O 1
ATOM 1744 N N . GLY A 1 226 ? 7.803 10.985 -9.057 1.00 21.38 226 GLY A N 1
ATOM 1745 C CA . GLY A 1 226 ? 8.345 12.242 -9.558 1.00 19.41 226 GLY A CA 1
ATOM 1746 C C . GLY A 1 226 ? 9.831 12.123 -9.939 1.00 19.73 226 GLY A C 1
ATOM 1747 O O . GLY A 1 226 ? 10.298 12.722 -10.920 1.00 19.59 226 GLY A O 1
ATOM 1748 N N . MET A 1 227 ? 10.608 11.348 -9.163 1.00 17.29 227 MET A N 1
ATOM 1749 C CA . MET A 1 227 ? 12.052 11.372 -9.289 1.00 19.07 227 MET A CA 1
ATOM 1750 C C . MET A 1 227 ? 12.531 10.477 -10.433 1.00 18.72 227 MET A C 1
ATOM 1751 O O . MET A 1 227 ? 13.690 10.573 -10.850 1.00 19.64 227 MET A O 1
ATOM 1756 N N . VAL A 1 228 ? 11.669 9.575 -10.934 1.00 18.81 228 VAL A N 1
ATOM 1757 C CA . VAL A 1 228 ? 12.086 8.682 -12.002 1.00 18.72 228 VAL A CA 1
ATOM 1758 C C . VAL A 1 228 ? 12.169 9.422 -13.344 1.00 18.80 228 VAL A C 1
ATOM 1759 O O . VAL A 1 228 ? 12.924 9.019 -14.216 1.00 19.65 228 VAL A O 1
ATOM 1763 N N . ASN A 1 229 ? 11.436 10.522 -13.496 1.00 19.20 229 ASN A N 1
ATOM 1764 C CA . ASN A 1 229 ? 11.546 11.390 -14.657 1.00 18.64 229 ASN A CA 1
ATOM 1765 C C . ASN A 1 229 ? 12.372 12.613 -14.266 1.00 18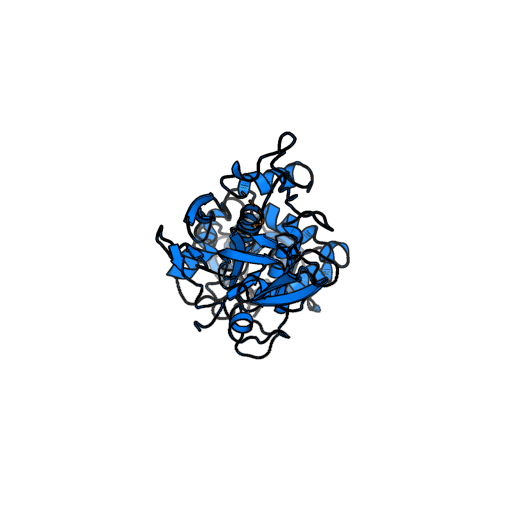.33 229 ASN A C 1
ATOM 1766 O O . ASN A 1 229 ? 12.364 13.036 -13.111 1.00 17.33 229 ASN A O 1
ATOM 1771 N N . CYS A 1 230 ? 13.096 13.183 -15.235 1.00 20.96 230 CYS A N 1
ATOM 1772 C CA . CYS A 1 230 ? 14.048 14.261 -14.945 1.00 20.83 230 CYS A CA 1
ATOM 1773 C C . CYS A 1 230 ? 13.323 15.591 -14.898 1.00 22.05 230 CYS A C 1
ATOM 1774 O O . CYS A 1 230 ? 13.923 16.608 -14.534 1.00 23.86 230 CYS A O 1
ATOM 1777 N N . ASN A 1 231 ? 12.033 15.579 -15.285 1.00 23.13 231 ASN A N 1
ATOM 1778 C CA . ASN A 1 231 ? 11.275 16.814 -15.376 1.00 24.29 231 ASN A CA 1
ATOM 1779 C C . ASN A 1 231 ? 11.199 17.436 -13.985 1.00 22.19 231 ASN A C 1
ATOM 1780 O O . ASN A 1 231 ? 10.944 16.753 -13.002 1.00 19.61 231 ASN A O 1
ATOM 1785 N N . ASP A 1 232 ? 11.502 18.735 -13.912 1.00 26.36 232 ASP A N 1
ATOM 1786 C CA . ASP A 1 232 ? 11.245 19.562 -12.739 1.00 28.02 232 ASP A CA 1
ATOM 1787 C C . ASP A 1 232 ? 12.263 19.385 -11.616 1.00 29.54 232 ASP A C 1
ATOM 1788 O O . ASP A 1 232 ? 12.214 20.143 -10.657 1.00 31.71 232 ASP A O 1
ATOM 1793 N N . ASP A 1 233 ? 13.174 18.415 -11.721 1.00 28.96 233 ASP A N 1
ATOM 1794 C CA . ASP A 1 233 ? 14.000 18.028 -10.592 1.00 27.06 233 ASP A CA 1
ATOM 1795 C C . ASP A 1 233 ? 15.305 17.387 -11.076 1.00 26.06 233 ASP A C 1
ATOM 1796 O O . ASP A 1 233 ? 15.697 17.578 -12.215 1.00 24.85 233 ASP A O 1
ATOM 1801 N N . GLN A 1 234 ? 15.955 16.590 -10.213 1.00 24.16 234 GLN A N 1
ATOM 1802 C CA . GLN A 1 234 ? 17.220 15.934 -10.539 1.00 26.08 234 GLN A CA 1
ATOM 1803 C C . GLN A 1 234 ? 16.980 14.457 -10.872 1.00 24.49 234 GLN A C 1
ATOM 1804 O O . GLN A 1 234 ? 17.855 13.619 -10.652 1.00 19.53 234 GLN A O 1
ATOM 1810 N N . GLY A 1 235 ? 15.807 14.164 -11.451 1.00 20.13 235 GLY A N 1
ATOM 1811 C CA . GLY A 1 235 ? 15.345 12.796 -11.651 1.00 21.23 235 GLY A CA 1
ATOM 1812 C C . GLY A 1 235 ? 16.036 12.045 -12.797 1.00 20.59 235 GLY A C 1
ATOM 1813 O O . GLY A 1 235 ? 16.881 12.561 -13.520 1.00 19.63 235 GLY A O 1
ATOM 1814 N N . VAL A 1 236 ? 15.630 10.788 -12.985 1.00 20.26 236 VAL A N 1
ATOM 1815 C CA . VAL A 1 236 ? 16.514 9.837 -13.634 1.00 18.73 236 VAL A CA 1
ATOM 1816 C C . VAL A 1 236 ? 16.481 9.980 -15.162 1.00 19.86 236 VAL A C 1
ATOM 1817 O O . VAL A 1 236 ? 17.532 10.131 -15.758 1.00 20.82 236 VAL A O 1
ATOM 1821 N N . LEU A 1 237 ? 15.295 9.897 -15.792 1.00 21.42 237 LEU A N 1
ATOM 1822 C CA . LEU A 1 237 ? 15.200 9.619 -17.220 1.00 19.08 237 LEU A CA 1
ATOM 1823 C C . LEU A 1 237 ? 14.633 10.814 -17.968 1.00 19.36 237 LEU A C 1
ATOM 1824 O O . LEU A 1 237 ? 13.629 11.384 -17.541 1.00 20.83 237 LEU A O 1
ATOM 1829 N N . LEU A 1 238 ? 15.175 11.080 -19.164 1.00 18.32 238 LEU A N 1
ATOM 1830 C CA . LEU A 1 238 ? 14.550 12.003 -20.109 1.00 18.51 238 LEU A CA 1
ATOM 1831 C C . LEU A 1 238 ? 13.773 11.206 -21.149 1.00 19.86 238 LEU A C 1
ATOM 1832 O O . LEU A 1 238 ? 14.335 10.337 -21.824 1.00 20.91 238 LEU A O 1
ATOM 1837 N N . GLY A 1 239 ? 12.478 11.511 -21.295 1.00 20.75 239 GLY A N 1
ATOM 1838 C CA . GLY A 1 239 ? 11.671 10.841 -22.300 1.00 21.39 239 GLY A CA 1
ATOM 1839 C C . GLY A 1 239 ? 11.890 11.419 -23.696 1.00 21.03 239 GLY A C 1
ATOM 1840 O O . GLY A 1 239 ? 12.174 12.596 -23.848 1.00 21.29 239 GLY A O 1
ATOM 1841 N N . ARG A 1 240 ? 11.777 10.580 -24.725 1.00 19.78 240 ARG A N 1
ATOM 1842 C CA . ARG A 1 240 ? 11.787 11.074 -26.100 1.00 19.67 240 ARG A CA 1
ATOM 1843 C C . ARG A 1 240 ? 11.007 10.107 -26.979 1.00 18.27 240 ARG A C 1
ATOM 1844 O O . ARG A 1 240 ? 11.093 8.885 -26.794 1.00 19.94 240 ARG A O 1
ATOM 1852 N N . TRP A 1 241 ? 10.251 10.654 -27.930 1.00 19.41 241 TRP A N 1
ATOM 1853 C CA . TRP A 1 241 ? 9.240 9.867 -28.635 1.00 21.41 241 TRP A CA 1
ATOM 1854 C C . TRP A 1 241 ? 9.287 10.026 -30.162 1.00 23.63 241 TRP A C 1
ATOM 1855 O O . TRP A 1 241 ? 8.427 9.481 -30.844 1.00 30.19 241 TRP A O 1
ATOM 1866 N N . ASP A 1 242 ? 10.297 10.710 -30.706 1.00 21.87 242 ASP A N 1
ATOM 1867 C CA . ASP A 1 242 ? 10.335 11.102 -32.111 1.00 21.91 242 ASP A CA 1
ATOM 1868 C C . ASP A 1 242 ? 11.287 10.223 -32.944 1.00 22.07 242 ASP A C 1
ATOM 1869 O O . ASP A 1 242 ? 11.568 10.543 -34.091 1.00 21.91 242 ASP A O 1
ATOM 1874 N N . ASN A 1 243 ? 11.788 9.120 -32.382 1.00 21.96 243 ASN A N 1
ATOM 1875 C CA . ASN A 1 243 ? 12.575 8.128 -33.098 1.00 23.50 243 ASN A CA 1
ATOM 1876 C C . ASN A 1 243 ? 13.977 8.640 -33.445 1.00 23.83 243 ASN A C 1
ATOM 1877 O O . ASN A 1 243 ? 14.633 7.998 -34.246 1.00 23.72 243 ASN A O 1
ATOM 1882 N N . ASN A 1 244 ? 14.435 9.764 -32.851 1.00 23.18 244 ASN A N 1
ATOM 1883 C CA . ASN A 1 244 ? 15.796 10.262 -33.026 1.00 26.56 244 ASN A CA 1
ATOM 1884 C C . ASN A 1 244 ? 16.589 10.157 -31.712 1.00 23.99 244 ASN A C 1
ATOM 1885 O O . ASN A 1 244 ? 16.574 11.093 -30.915 1.00 23.77 244 ASN A O 1
ATOM 1890 N N . TYR A 1 245 ? 17.321 9.045 -31.505 1.00 22.58 245 TYR A N 1
ATOM 1891 C CA . TYR A 1 245 ? 17.983 8.773 -30.229 1.00 21.76 245 TYR A CA 1
ATOM 1892 C C . TYR A 1 245 ? 19.511 8.727 -30.381 1.00 22.71 245 TYR A C 1
ATOM 1893 O O . TYR A 1 245 ? 20.206 8.212 -29.501 1.00 22.29 245 TYR A O 1
ATOM 1902 N N . GLY A 1 246 ? 20.035 9.327 -31.463 1.00 23.27 246 GLY A N 1
ATOM 1903 C CA . GLY A 1 246 ? 21.448 9.216 -31.837 1.00 23.58 246 GLY A CA 1
ATOM 1904 C C . GLY A 1 246 ? 22.433 9.718 -30.776 1.00 24.24 246 GLY A C 1
ATOM 1905 O O . GLY A 1 246 ? 23.533 9.180 -30.659 1.00 25.27 246 GLY A O 1
ATOM 1906 N N . ASP A 1 247 ? 22.039 10.745 -30.017 1.00 24.67 247 ASP A N 1
ATOM 1907 C CA . ASP A 1 247 ? 22.878 11.332 -28.983 1.00 24.98 247 ASP A CA 1
ATOM 1908 C C . ASP A 1 247 ? 22.678 10.679 -27.612 1.00 23.79 247 ASP A C 1
ATOM 1909 O O . ASP A 1 247 ? 23.187 11.188 -26.609 1.00 27.47 247 ASP A O 1
ATOM 1914 N N . GLY A 1 248 ? 22.022 9.512 -27.570 1.00 22.07 248 GLY A N 1
ATOM 1915 C CA . GLY A 1 248 ? 21.783 8.805 -26.327 1.00 21.61 248 GLY A CA 1
ATOM 1916 C C . GLY A 1 248 ? 21.601 7.322 -26.614 1.00 22.37 248 GLY A C 1
ATOM 1917 O O . GLY A 1 248 ? 22.097 6.812 -27.612 1.00 22.10 248 GLY A O 1
ATOM 1918 N N . VAL A 1 249 ? 20.830 6.669 -25.750 1.00 21.00 249 VAL A N 1
ATOM 1919 C CA . VAL A 1 249 ? 20.429 5.288 -25.901 1.00 21.28 249 VAL A CA 1
ATOM 1920 C C . VAL A 1 249 ? 18.958 5.244 -26.306 1.00 22.21 249 VAL A C 1
ATOM 1921 O O . VAL A 1 249 ? 18.113 5.917 -25.712 1.00 20.33 249 VAL A O 1
ATOM 1925 N N . SER A 1 250 ? 18.654 4.429 -27.330 1.00 21.60 250 SER A N 1
ATOM 1926 C CA . SER A 1 250 ? 17.281 4.271 -27.753 1.00 22.46 250 SER A CA 1
ATOM 1927 C C . SER A 1 250 ? 16.503 3.675 -26.596 1.00 21.37 250 SER A C 1
ATOM 1928 O O . SER A 1 250 ? 17.013 2.762 -25.937 1.00 20.81 250 SER A O 1
ATOM 1931 N N . PRO A 1 251 ? 15.262 4.149 -26.316 1.00 20.00 251 PRO A N 1
ATOM 1932 C CA . PRO A 1 251 ? 14.418 3.497 -25.313 1.00 19.10 251 PRO A CA 1
ATOM 1933 C C . PRO A 1 251 ? 14.309 1.976 -25.463 1.00 18.25 251 PRO A C 1
ATOM 1934 O O . PRO A 1 251 ? 14.243 1.241 -24.470 1.00 16.84 251 PRO A O 1
ATOM 1938 N N . MET A 1 252 ? 14.288 1.499 -26.708 1.00 18.93 252 MET A N 1
ATOM 1939 C CA . MET A 1 252 ? 14.163 0.073 -27.007 1.00 19.63 252 MET A CA 1
ATOM 1940 C C . MET A 1 252 ? 15.463 -0.716 -26.784 1.00 21.58 252 MET A C 1
ATOM 1941 O O . MET A 1 252 ? 15.419 -1.953 -26.838 1.00 20.78 252 MET A O 1
ATOM 1946 N N . SER A 1 253 ? 16.611 -0.057 -26.546 1.00 22.07 253 SER A N 1
ATOM 1947 C CA . SER A 1 253 ? 17.866 -0.783 -26.338 1.00 24.23 253 SER A CA 1
ATOM 1948 C C . SER A 1 253 ? 17.991 -1.344 -24.919 1.00 23.84 253 SER A C 1
ATOM 1949 O O . SER A 1 253 ? 18.702 -2.328 -24.720 1.00 21.38 253 SER A O 1
ATOM 1952 N N . TRP A 1 254 ? 17.337 -0.708 -23.926 1.00 22.24 254 TRP A N 1
ATOM 1953 C CA . TRP A 1 254 ? 17.525 -1.109 -22.540 1.00 19.38 254 TRP A CA 1
ATOM 1954 C C . TRP A 1 254 ? 16.932 -2.489 -22.311 1.00 19.61 254 TRP A C 1
ATOM 1955 O O . TRP A 1 254 ? 15.872 -2.803 -22.844 1.00 17.62 254 TRP A O 1
ATOM 1966 N N . ILE A 1 255 ? 17.590 -3.287 -21.457 1.00 19.54 255 ILE A N 1
ATOM 1967 C CA . ILE A 1 255 ? 17.083 -4.606 -21.129 1.00 20.89 255 ILE A CA 1
ATOM 1968 C C . ILE A 1 255 ? 16.877 -4.733 -19.619 1.00 18.83 255 ILE A C 1
ATOM 1969 O O . ILE A 1 255 ? 16.533 -5.808 -19.141 1.00 17.32 255 ILE A O 1
ATOM 1974 N N . GLY A 1 256 ? 17.144 -3.650 -18.871 1.00 17.93 256 GLY A N 1
ATOM 1975 C CA . GLY A 1 256 ? 17.023 -3.668 -17.423 1.00 17.39 256 GLY A CA 1
ATOM 1976 C C . GLY A 1 256 ? 17.245 -2.269 -16.867 1.00 17.71 256 GLY A C 1
ATOM 1977 O O . GLY A 1 256 ? 17.638 -1.379 -17.620 1.00 17.89 256 GLY A O 1
ATOM 1978 N N . SER A 1 257 ? 17.031 -2.111 -15.554 1.00 17.32 257 SER A N 1
ATOM 1979 C CA . SER A 1 257 ? 17.083 -0.813 -14.890 1.00 18.40 257 SER A CA 1
ATOM 1980 C C . SER A 1 257 ? 18.499 -0.440 -14.445 1.00 19.15 257 SER A C 1
ATOM 1981 O O . SER A 1 257 ? 18.792 0.736 -14.213 1.00 20.43 257 SER A O 1
ATOM 1984 N N . VAL A 1 258 ? 19.371 -1.428 -14.252 1.00 18.42 258 VAL A N 1
ATOM 1985 C CA . VAL A 1 258 ? 20.633 -1.161 -13.567 1.00 20.04 258 VAL A CA 1
ATOM 1986 C C . VAL A 1 258 ? 21.550 -0.241 -14.378 1.00 21.47 258 VAL A C 1
ATOM 1987 O O . VAL A 1 258 ? 22.179 0.668 -13.817 1.00 19.02 258 VAL A O 1
ATOM 1991 N N . ASP A 1 259 ? 21.580 -0.419 -15.705 1.00 20.34 259 ASP A N 1
ATOM 1992 C CA . ASP A 1 259 ? 22.442 0.406 -16.533 1.00 22.08 259 ASP A CA 1
ATOM 1993 C C . ASP A 1 259 ? 21.991 1.855 -16.434 1.00 19.89 259 ASP A C 1
ATOM 1994 O O . ASP A 1 259 ? 22.810 2.761 -16.372 1.00 20.51 259 ASP A O 1
ATOM 1999 N N . ILE A 1 260 ? 20.676 2.055 -16.368 1.00 19.96 260 ILE A N 1
ATOM 2000 C CA . ILE A 1 260 ? 20.118 3.396 -16.279 1.00 18.62 260 ILE A CA 1
ATOM 2001 C C . ILE A 1 260 ? 20.500 4.048 -14.951 1.00 17.10 260 ILE A C 1
ATOM 2002 O O . ILE A 1 260 ? 20.934 5.191 -14.918 1.00 17.14 260 ILE A O 1
ATOM 2007 N N . LEU A 1 261 ? 20.267 3.358 -13.841 1.00 17.23 261 LEU A N 1
ATOM 2008 C CA . LEU A 1 261 ? 20.509 3.977 -12.539 1.00 17.71 261 LEU A CA 1
ATOM 2009 C C . LEU A 1 261 ? 22.006 4.242 -12.316 1.00 18.58 261 LEU A C 1
ATOM 2010 O O . LEU A 1 261 ? 22.377 5.250 -11.721 1.00 18.02 261 LEU A O 1
ATOM 2015 N N . ARG A 1 262 ? 22.868 3.342 -12.805 1.00 18.85 262 ARG A N 1
ATOM 2016 C CA . ARG A 1 262 ? 24.306 3.532 -12.704 1.00 19.62 262 ARG A CA 1
ATOM 2017 C C . ARG A 1 262 ? 24.710 4.752 -13.527 1.00 20.35 262 ARG A C 1
ATOM 2018 O O . ARG A 1 262 ? 25.498 5.555 -13.055 1.00 20.81 262 ARG A O 1
ATOM 2026 N N . ARG A 1 263 ? 24.176 4.874 -14.748 1.00 21.55 263 ARG A N 1
ATOM 2027 C CA . ARG A 1 263 ? 24.504 6.008 -15.596 1.00 22.24 263 ARG A CA 1
ATOM 2028 C C . ARG A 1 263 ? 24.129 7.322 -14.914 1.00 21.92 263 ARG A C 1
ATOM 2029 O O . ARG A 1 263 ? 24.872 8.295 -14.967 1.00 21.08 263 ARG A O 1
ATOM 2037 N N . TRP A 1 264 ? 22.943 7.354 -14.288 1.00 21.83 264 TRP A N 1
ATOM 2038 C CA . TRP A 1 264 ? 22.480 8.543 -13.600 1.00 19.42 264 TRP A CA 1
ATOM 2039 C C . TRP A 1 264 ? 23.447 8.919 -12.487 1.00 19.23 264 TRP A C 1
ATOM 2040 O O . TRP A 1 264 ? 23.840 10.075 -12.387 1.00 19.33 264 TRP A O 1
ATOM 2051 N N . LYS A 1 265 ? 23.8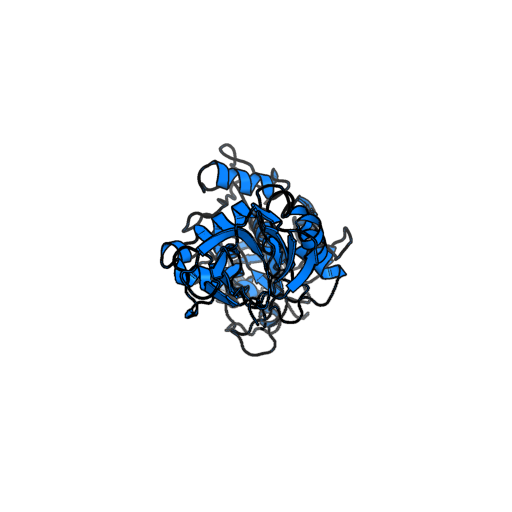26 7.934 -11.662 1.00 18.57 265 LYS A N 1
ATOM 2052 C CA . LYS A 1 265 ? 24.697 8.191 -10.532 1.00 21.56 265 LYS A CA 1
ATOM 2053 C C . LYS A 1 265 ? 26.067 8.664 -11.021 1.00 22.71 265 LYS A C 1
ATOM 2054 O O . LYS A 1 265 ? 26.629 9.624 -10.490 1.00 20.87 265 LYS A O 1
ATOM 2060 N N . ASN A 1 266 ? 26.603 7.922 -11.991 1.00 20.13 266 ASN A N 1
ATOM 2061 C CA . ASN A 1 266 ? 27.985 8.070 -12.406 1.00 22.05 266 ASN A CA 1
ATOM 2062 C C . ASN A 1 266 ? 28.193 9.462 -12.982 1.00 24.04 266 ASN A C 1
ATOM 2063 O O . ASN A 1 266 ? 29.302 9.970 -12.891 1.00 22.32 266 ASN A O 1
ATOM 2068 N N . HIS A 1 267 ? 27.153 10.076 -13.565 1.00 23.25 267 HIS A N 1
ATOM 2069 C CA . HIS A 1 267 ? 27.329 11.416 -14.122 1.00 26.17 267 HIS A CA 1
ATOM 2070 C C . HIS A 1 267 ? 26.774 12.504 -13.213 1.00 26.58 267 HIS A C 1
ATOM 2071 O O . HIS A 1 267 ? 26.496 13.603 -13.693 1.00 26.28 267 HIS A O 1
ATOM 2078 N N . GLY A 1 268 ? 26.685 12.234 -11.911 1.00 25.25 268 GLY A N 1
ATOM 2079 C CA . GLY A 1 268 ? 26.343 13.272 -10.951 1.00 24.86 268 GLY A CA 1
ATOM 2080 C C . GLY A 1 268 ? 24.852 13.619 -10.956 1.00 24.23 268 GLY A C 1
ATOM 2081 O O . GLY A 1 268 ? 24.496 14.789 -10.854 1.00 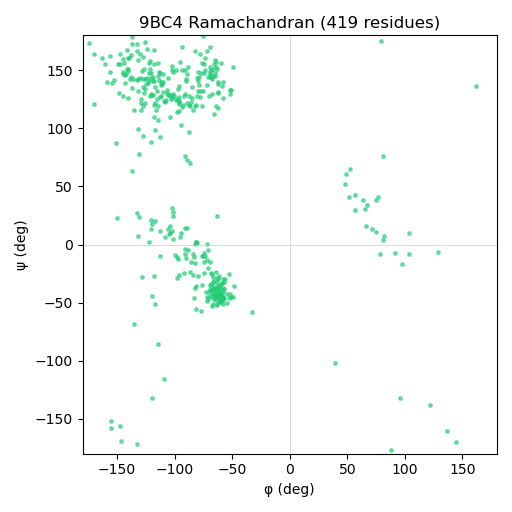23.18 268 GLY A O 1
ATOM 2082 N N . CYS A 1 269 ? 23.993 12.597 -11.066 1.00 23.09 269 CYS A N 1
ATOM 2083 C CA . CYS A 1 269 ? 22.542 12.746 -11.077 1.00 25.32 269 CYS A CA 1
ATOM 2084 C C . CYS A 1 269 ? 22.058 13.544 -12.286 1.00 24.54 269 CYS A C 1
ATOM 2085 O O . CYS A 1 269 ? 21.077 14.273 -12.200 1.00 28.93 269 CYS A O 1
ATOM 2088 N N . GLN A 1 270 ? 22.696 13.305 -13.424 1.00 23.81 270 GLN A N 1
ATOM 2089 C CA . GLN A 1 270 ? 22.326 13.859 -14.715 1.00 26.48 270 GLN A CA 1
ATOM 2090 C C . GLN A 1 270 ? 21.336 12.926 -15.435 1.00 24.72 270 GLN A C 1
ATOM 2091 O O . GLN A 1 270 ? 21.424 11.691 -15.364 1.00 23.12 270 GLN A O 1
ATOM 2097 N N . ARG A 1 271 ? 20.379 13.543 -16.130 1.00 22.60 271 ARG A N 1
ATOM 2098 C CA . ARG A 1 271 ? 19.323 12.822 -16.816 1.00 23.34 271 ARG A CA 1
ATOM 2099 C C . ARG A 1 271 ? 19.929 11.847 -17.827 1.00 20.90 271 ARG A C 1
ATOM 2100 O O . ARG A 1 271 ? 20.944 12.136 -18.443 1.00 22.97 271 ARG A O 1
ATOM 2108 N N . VAL A 1 272 ? 19.336 10.660 -17.892 1.00 19.10 272 VAL A N 1
ATOM 2109 C CA . VAL A 1 272 ? 19.723 9.599 -18.799 1.00 20.39 272 VAL A CA 1
ATOM 2110 C C . VAL A 1 272 ? 18.841 9.631 -20.048 1.00 21.00 272 VAL A C 1
ATOM 2111 O O . VAL A 1 272 ? 17.596 9.559 -19.985 1.00 21.60 272 VAL A O 1
ATOM 2115 N N . LYS A 1 273 ? 19.505 9.658 -21.197 1.00 19.78 273 LYS A N 1
ATOM 2116 C CA . LYS A 1 273 ? 18.805 9.649 -22.469 1.00 20.51 273 LYS A CA 1
ATOM 2117 C C . LYS A 1 273 ? 18.869 8.241 -23.057 1.00 20.86 273 LYS A C 1
ATOM 2118 O O . LYS A 1 273 ? 19.958 7.678 -23.179 1.00 19.45 273 LYS A O 1
ATOM 2124 N N . TYR A 1 274 ? 17.724 7.640 -23.411 1.00 22.14 274 TYR A N 1
ATOM 2125 C CA . TYR A 1 274 ? 16.374 8.171 -23.292 1.00 21.88 274 TYR A CA 1
ATOM 2126 C C . TYR A 1 274 ? 15.429 7.084 -22.798 1.00 20.92 274 TYR A C 1
ATOM 2127 O O . TYR A 1 274 ? 15.720 5.892 -22.939 1.00 21.20 274 TYR A O 1
ATOM 2136 N N . GLY A 1 275 ? 14.254 7.500 -22.307 1.00 20.95 275 GLY A N 1
ATOM 2137 C CA . GLY A 1 275 ? 13.218 6.552 -21.933 1.00 21.08 275 GLY A CA 1
ATOM 2138 C C . GLY A 1 275 ? 11.890 6.798 -22.649 1.00 21.49 275 GLY A C 1
ATOM 2139 O O . GLY A 1 275 ? 11.702 7.824 -23.302 1.00 22.51 275 GLY A O 1
ATOM 2140 N N . GLN A 1 276 ? 10.996 5.810 -22.531 1.00 20.03 276 GLN A N 1
ATOM 2141 C CA . GLN A 1 276 ? 9.563 5.972 -22.738 1.00 20.14 276 GLN A CA 1
ATOM 2142 C C . GLN A 1 276 ? 8.847 5.213 -21.614 1.00 18.43 276 GLN A C 1
ATOM 2143 O O . GLN A 1 276 ? 9.485 4.578 -20.788 1.00 20.71 276 GLN A O 1
ATOM 2149 N N . CYS A 1 277 ? 7.511 5.254 -21.604 1.00 19.86 277 CYS A N 1
ATOM 2150 C CA . CYS A 1 277 ? 6.696 4.700 -20.525 1.00 18.38 277 CYS A CA 1
ATOM 2151 C C . CYS A 1 277 ? 7.288 3.453 -19.857 1.00 18.28 277 CYS A C 1
ATOM 2152 O O . CYS A 1 277 ? 7.458 3.442 -18.641 1.00 16.54 277 CYS A O 1
ATOM 2155 N N . TRP A 1 278 ? 7.554 2.371 -20.607 1.00 18.56 278 TRP A N 1
ATOM 2156 C CA . TRP A 1 278 ? 7.874 1.106 -19.963 1.00 17.98 278 TRP A CA 1
ATOM 2157 C C . TRP A 1 278 ? 9.224 1.203 -19.240 1.00 18.45 278 TRP A C 1
ATOM 2158 O O . TRP A 1 278 ? 9.415 0.518 -18.226 1.00 17.31 278 TRP A O 1
ATOM 2169 N N . VAL A 1 279 ? 10.100 2.123 -19.705 1.00 17.03 279 VAL A N 1
ATOM 2170 C CA . VAL A 1 279 ? 11.424 2.366 -19.139 1.00 17.60 279 VAL A CA 1
ATOM 2171 C C . VAL A 1 279 ? 11.252 3.063 -17.798 1.00 18.44 279 VAL A C 1
ATOM 2172 O O . VAL A 1 279 ? 11.865 2.649 -16.816 1.00 18.41 279 VAL A O 1
ATOM 2176 N N . PHE A 1 280 ? 10.423 4.123 -17.771 1.00 18.06 280 PHE A N 1
ATOM 2177 C CA . PHE A 1 280 ? 10.120 4.827 -16.527 1.00 18.15 280 PHE A CA 1
ATOM 2178 C C . PHE A 1 280 ? 9.478 3.877 -15.508 1.00 17.65 280 PHE A C 1
ATOM 2179 O O . PHE A 1 280 ? 9.884 3.818 -14.344 1.00 18.40 280 PHE A O 1
ATOM 2187 N N . ALA A 1 281 ? 8.470 3.143 -15.944 1.00 17.07 281 ALA A N 1
ATOM 2188 C CA . ALA A 1 281 ? 7.783 2.189 -15.075 1.00 17.54 281 ALA A CA 1
ATOM 2189 C C . ALA A 1 281 ? 8.730 1.133 -14.509 1.00 16.42 281 ALA A C 1
ATOM 2190 O O . ALA A 1 281 ? 8.668 0.816 -13.324 1.00 15.78 281 ALA A O 1
ATOM 2192 N N . ALA A 1 282 ? 9.583 0.560 -15.363 1.00 16.80 282 ALA A N 1
ATOM 2193 C CA . ALA A 1 282 ? 10.527 -0.462 -14.933 1.00 18.41 282 ALA A CA 1
ATOM 2194 C C . ALA A 1 282 ? 11.542 0.064 -13.900 1.00 18.44 282 ALA A C 1
ATOM 2195 O O . ALA A 1 282 ? 11.832 -0.611 -12.916 1.00 17.51 282 ALA A O 1
ATOM 2197 N N . VAL A 1 283 ? 12.084 1.268 -14.105 1.00 16.36 283 VAL A N 1
ATOM 2198 C CA . VAL A 1 283 ? 13.031 1.844 -13.159 1.00 16.55 283 VAL A CA 1
ATOM 2199 C C . VAL A 1 283 ? 12.336 2.130 -11.823 1.00 17.05 283 VAL A C 1
ATOM 2200 O O . VAL A 1 283 ? 12.920 1.902 -10.765 1.00 18.01 283 VAL A O 1
ATOM 2204 N N . ALA A 1 284 ? 11.069 2.595 -11.858 1.00 17.35 284 ALA A N 1
ATOM 2205 C CA . ALA A 1 284 ? 10.285 2.814 -10.651 1.00 17.53 284 ALA A CA 1
ATOM 2206 C C . ALA A 1 284 ? 10.084 1.482 -9.923 1.00 16.56 284 ALA A C 1
ATOM 2207 O O . ALA A 1 284 ? 10.214 1.411 -8.703 1.00 17.28 284 ALA A O 1
ATOM 2209 N N . CYS A 1 285 ? 9.839 0.416 -10.688 1.00 16.00 285 CYS A N 1
ATOM 2210 C CA . CYS A 1 285 ? 9.640 -0.892 -10.094 1.00 17.14 285 CYS A CA 1
ATOM 2211 C C . CYS A 1 285 ? 10.899 -1.353 -9.370 1.00 17.61 285 CYS A C 1
ATOM 2212 O O . CYS A 1 285 ? 10.809 -1.873 -8.260 1.00 18.50 285 CYS A O 1
ATOM 2215 N N . THR A 1 286 ? 12.066 -1.132 -9.992 1.00 18.47 286 THR A N 1
ATOM 2216 C CA . THR A 1 286 ? 13.358 -1.456 -9.400 1.00 18.35 286 THR A CA 1
ATOM 2217 C C . THR A 1 286 ? 13.499 -0.703 -8.080 1.00 17.51 286 THR A C 1
ATOM 2218 O O . THR A 1 286 ? 13.771 -1.310 -7.048 1.00 15.93 286 THR A O 1
ATOM 2222 N N . VAL A 1 287 ? 13.271 0.620 -8.100 1.00 16.69 287 VAL A N 1
ATOM 2223 C CA . VAL A 1 287 ? 13.505 1.403 -6.894 1.00 16.67 287 VAL A CA 1
ATOM 2224 C C . VAL A 1 287 ? 12.584 0.950 -5.755 1.00 16.31 287 VAL A C 1
ATOM 2225 O O . VAL A 1 287 ? 13.015 0.814 -4.606 1.00 18.78 287 VAL A O 1
ATOM 2229 N N . LEU A 1 288 ? 11.301 0.730 -6.066 1.00 16.78 288 LEU A N 1
ATOM 2230 C CA . LEU A 1 288 ? 10.299 0.405 -5.046 1.00 15.63 288 LEU A CA 1
ATOM 2231 C C . LEU A 1 288 ? 10.512 -1.010 -4.502 1.00 15.91 288 LEU A C 1
ATOM 2232 O O . LEU A 1 288 ? 10.553 -1.200 -3.294 1.00 16.42 288 LEU A O 1
ATOM 2237 N N . ARG A 1 289 ? 10.718 -1.997 -5.368 1.00 18.01 289 ARG A N 1
ATOM 2238 C CA . ARG A 1 289 ? 11.044 -3.332 -4.892 1.00 18.07 289 ARG A CA 1
ATOM 2239 C C . ARG A 1 289 ? 12.301 -3.284 -4.025 1.00 19.30 289 ARG A C 1
ATOM 2240 O O . ARG A 1 289 ? 12.375 -4.015 -3.034 1.00 19.95 289 ARG A O 1
ATOM 2248 N N . CYS A 1 290 ? 13.298 -2.450 -4.410 1.00 17.80 290 CYS A N 1
ATOM 2249 C CA . CYS A 1 290 ? 14.554 -2.351 -3.672 1.00 18.42 290 CYS A CA 1
ATOM 2250 C C . CYS A 1 290 ? 14.304 -1.901 -2.232 1.00 19.65 290 CYS A C 1
ATOM 2251 O O . CYS A 1 290 ? 14.787 -2.536 -1.286 1.00 19.16 290 CYS A O 1
ATOM 2254 N N . LEU A 1 291 ? 13.485 -0.845 -2.079 1.00 19.18 291 LEU A N 1
ATOM 2255 C CA . LEU A 1 291 ? 13.143 -0.268 -0.784 1.00 20.26 291 LEU A CA 1
ATOM 2256 C C . LEU A 1 291 ? 12.198 -1.175 0.008 1.00 18.72 291 LEU A C 1
ATOM 2257 O O . LEU A 1 291 ? 11.989 -0.944 1.189 1.00 19.90 291 LEU A O 1
ATOM 2262 N N . GLY A 1 292 ? 11.611 -2.177 -0.649 1.00 19.89 292 GLY A N 1
ATOM 2263 C CA . GLY A 1 292 ? 10.852 -3.244 -0.004 1.00 20.10 292 GLY A CA 1
ATOM 2264 C C . GLY A 1 292 ? 9.329 -3.093 -0.143 1.00 20.13 292 GLY A C 1
ATOM 2265 O O . GLY A 1 292 ? 8.600 -3.825 0.534 1.00 20.18 292 GLY A O 1
ATOM 2266 N N . ILE A 1 293 ? 8.860 -2.146 -0.981 1.00 19.12 293 ILE A N 1
ATOM 2267 C CA . ILE A 1 293 ? 7.434 -1.975 -1.284 1.00 19.34 293 ILE A CA 1
ATOM 2268 C C . ILE A 1 293 ? 7.039 -2.936 -2.403 1.00 18.76 293 ILE A C 1
ATOM 2269 O O . ILE A 1 293 ? 7.525 -2.811 -3.530 1.00 17.92 293 ILE A O 1
ATOM 2274 N N . PRO A 1 294 ? 6.143 -3.924 -2.172 1.00 20.56 294 PRO A N 1
ATOM 2275 C CA . PRO A 1 294 ? 5.763 -4.843 -3.245 1.00 19.07 294 PRO A CA 1
ATOM 2276 C C . PRO A 1 294 ? 5.189 -4.070 -4.434 1.00 19.01 294 PRO A C 1
ATOM 2277 O O . PRO A 1 294 ? 4.217 -3.340 -4.278 1.00 16.96 294 PRO A O 1
ATOM 2281 N N . THR A 1 295 ? 5.752 -4.291 -5.631 1.00 18.77 295 THR A N 1
ATOM 2282 C CA . THR A 1 295 ? 5.468 -3.474 -6.811 1.00 18.49 295 THR A CA 1
ATOM 2283 C C . THR A 1 295 ? 5.430 -4.344 -8.063 1.00 18.25 295 THR A C 1
ATOM 2284 O O . THR A 1 295 ? 6.136 -5.349 -8.132 1.00 20.66 295 THR A O 1
ATOM 2288 N N . ARG A 1 296 ? 4.564 -3.991 -9.028 1.00 18.32 296 ARG A N 1
ATOM 2289 C CA . ARG A 1 296 ? 4.516 -4.691 -10.305 1.00 19.82 296 ARG A CA 1
ATOM 2290 C C . ARG A 1 296 ? 4.294 -3.677 -11.425 1.00 19.87 296 ARG A C 1
ATOM 2291 O O . ARG A 1 296 ? 3.748 -2.602 -11.186 1.00 19.75 296 ARG A O 1
ATOM 2299 N N . VAL A 1 297 ? 4.803 -4.010 -12.618 1.00 18.99 297 VAL A N 1
ATOM 2300 C CA . VAL A 1 297 ? 4.667 -3.180 -13.811 1.00 18.50 297 VAL A CA 1
ATOM 2301 C C . VAL A 1 297 ? 3.404 -3.623 -14.547 1.00 19.98 297 VAL A C 1
ATOM 2302 O O . VAL A 1 297 ? 3.240 -4.816 -14.835 1.00 19.33 297 VAL A O 1
ATOM 2306 N N . VAL A 1 298 ? 2.539 -2.652 -14.886 1.00 19.09 298 VAL A N 1
ATOM 2307 C CA . VAL A 1 298 ? 1.294 -2.942 -15.578 1.00 20.50 298 VAL A CA 1
ATOM 2308 C C . VAL A 1 298 ? 1.274 -2.235 -16.934 1.00 19.85 298 VAL A C 1
ATOM 2309 O O . VAL A 1 298 ? 1.751 -1.101 -17.067 1.00 19.27 298 VAL A O 1
ATOM 2313 N N . THR A 1 299 ? 0.675 -2.901 -17.928 1.00 18.23 299 THR A N 1
ATOM 2314 C CA . THR A 1 299 ? 0.505 -2.319 -19.262 1.00 19.13 299 THR A CA 1
ATOM 2315 C C . THR A 1 299 ? -0.982 -2.139 -19.563 1.00 19.06 299 THR A C 1
ATOM 2316 O O . THR A 1 299 ? -1.778 -3.048 -19.355 1.00 20.71 299 THR A O 1
ATOM 2320 N N . ASN A 1 300 ? -1.355 -0.944 -20.054 1.00 19.30 300 ASN A N 1
ATOM 2321 C CA . ASN A 1 300 ? -2.712 -0.647 -20.487 1.00 18.10 300 ASN A CA 1
ATOM 2322 C C . ASN A 1 300 ? -2.721 -0.447 -22.006 1.00 20.92 300 ASN A C 1
ATOM 2323 O O . ASN A 1 300 ? -1.968 0.394 -22.503 1.00 19.13 300 ASN A O 1
ATOM 2328 N N . TYR A 1 301 ? -3.594 -1.160 -22.748 1.00 19.24 301 TYR A N 1
ATOM 2329 C CA . TYR A 1 301 ? -3.681 -0.921 -24.189 1.00 22.14 301 TYR A CA 1
ATOM 2330 C C . TYR A 1 301 ? -4.781 0.101 -24.514 1.00 20.88 301 TYR A C 1
ATOM 2331 O O . TYR A 1 301 ? -5.789 0.208 -23.822 1.00 18.51 301 TYR A O 1
ATOM 2340 N N . ASN A 1 302 ? -4.577 0.852 -25.600 1.00 21.69 302 ASN A N 1
ATOM 2341 C CA . ASN A 1 302 ? -5.434 1.977 -25.951 1.00 19.51 302 ASN A CA 1
ATOM 2342 C C . ASN A 1 302 ? -5.549 2.896 -24.740 1.00 19.55 302 ASN A C 1
ATOM 2343 O O . ASN A 1 302 ? -6.632 3.034 -24.153 1.00 18.88 302 ASN A O 1
ATOM 2348 N N . SER A 1 303 ? -4.404 3.487 -24.359 1.00 17.70 303 SER A N 1
ATOM 2349 C CA . SER A 1 303 ? -4.284 4.213 -23.112 1.00 18.63 303 SER A CA 1
ATOM 2350 C C . SER A 1 303 ? -4.510 5.686 -23.416 1.00 18.78 303 SER A C 1
ATOM 2351 O O . SER A 1 303 ? -3.775 6.242 -24.206 1.00 17.28 303 SER A O 1
ATOM 2354 N N . ALA A 1 304 ? -5.515 6.312 -22.802 1.00 19.28 304 ALA A N 1
ATOM 2355 C CA . ALA A 1 304 ? -5.913 7.649 -23.224 1.00 20.05 304 ALA A CA 1
ATOM 2356 C C . ALA A 1 304 ? -5.145 8.692 -22.417 1.00 22.41 304 ALA A C 1
ATOM 2357 O O . ALA A 1 304 ? -4.854 8.445 -21.240 1.00 23.82 304 ALA A O 1
ATOM 2359 N N . HIS A 1 305 ? -4.899 9.870 -23.026 1.00 22.04 305 HIS A N 1
ATOM 2360 C CA . HIS A 1 305 ? -4.335 11.013 -22.321 1.00 23.82 305 HIS A CA 1
ATOM 2361 C C . HIS A 1 305 ? -5.344 12.159 -22.337 1.00 25.58 305 HIS A C 1
ATOM 2362 O O . HIS A 1 305 ? -5.458 12.881 -23.326 1.00 24.98 305 HIS A O 1
ATOM 2369 N N . ASP A 1 306 ? -6.083 12.299 -21.235 1.00 25.78 306 ASP A N 1
ATOM 2370 C CA . ASP A 1 306 ? -7.088 13.345 -21.093 1.00 26.56 306 ASP A CA 1
ATOM 2371 C C . ASP A 1 306 ? -6.382 14.637 -20.680 1.00 26.40 306 ASP A C 1
ATOM 2372 O O . ASP A 1 306 ? -5.764 14.668 -19.624 1.00 27.90 306 ASP A O 1
ATOM 2377 N N . GLN A 1 307 ? -6.488 15.690 -21.497 1.00 25.58 307 GLN A N 1
ATOM 2378 C CA . GLN A 1 307 ? -5.760 16.931 -21.253 1.00 27.60 307 GLN A CA 1
ATOM 2379 C C . GLN A 1 307 ? -6.586 17.999 -20.531 1.00 30.42 307 GLN A C 1
ATOM 2380 O O . GLN A 1 307 ? -6.015 18.993 -20.099 1.00 30.45 307 GLN A O 1
ATOM 2386 N N . ASN A 1 308 ? -7.911 17.829 -20.421 1.00 32.27 308 ASN A N 1
ATOM 2387 C CA . ASN A 1 308 ? -8.774 18.844 -19.812 1.00 34.08 308 ASN A CA 1
ATOM 2388 C C . ASN A 1 308 ? -9.720 18.240 -18.773 1.00 34.27 308 ASN A C 1
ATOM 2389 O O . ASN A 1 308 ? -10.781 18.800 -18.504 1.00 37.00 308 ASN A O 1
ATOM 2394 N N . SER A 1 309 ? -9.343 17.085 -18.210 1.00 35.36 309 SER A N 1
ATOM 2395 C CA . SER A 1 309 ? -9.970 16.503 -17.034 1.00 35.32 309 SER A CA 1
ATOM 2396 C C . SER A 1 309 ? -11.477 16.281 -17.194 1.00 35.14 309 SER A C 1
ATOM 2397 O O . SER A 1 309 ? -12.190 16.269 -16.195 1.00 30.64 309 SER A O 1
ATOM 2400 N N . ASN A 1 310 ? -11.961 16.043 -18.414 1.00 31.71 310 ASN A N 1
ATOM 2401 C CA . ASN A 1 310 ? -13.398 15.911 -18.624 1.00 30.72 310 ASN A CA 1
ATOM 2402 C C . ASN A 1 310 ? -13.785 14.460 -18.908 1.00 27.78 310 ASN A C 1
ATOM 2403 O O . ASN A 1 310 ? -14.944 14.192 -19.222 1.00 29.26 310 ASN A O 1
ATOM 2408 N N . LEU A 1 311 ? -12.816 13.541 -18.796 1.00 25.34 311 LEU A N 1
ATOM 2409 C CA . LEU A 1 311 ? -13.033 12.099 -18.867 1.00 26.41 311 LEU A CA 1
ATOM 2410 C C . LEU A 1 311 ? -13.484 11.680 -20.264 1.00 27.21 311 LEU A C 1
ATOM 2411 O O . LEU A 1 311 ? -14.008 10.576 -20.435 1.00 26.75 311 LEU A O 1
ATOM 2416 N N . LEU A 1 312 ? -13.296 12.575 -21.248 1.00 25.07 312 LEU A N 1
ATOM 2417 C CA . LEU A 1 312 ? -13.562 12.279 -22.647 1.00 26.26 312 LEU A CA 1
ATOM 2418 C C . LEU A 1 312 ? -12.266 12.470 -23.425 1.00 27.04 312 LEU A C 1
ATOM 2419 O O . LEU A 1 312 ? -11.518 13.418 -23.164 1.00 27.41 312 LEU A O 1
ATOM 2424 N N . ILE A 1 313 ? -12.063 11.610 -24.427 1.00 25.21 313 ILE A N 1
ATOM 2425 C CA . ILE A 1 313 ? -10.982 11.785 -25.385 1.00 26.69 313 ILE A CA 1
ATOM 2426 C C . ILE A 1 313 ? -11.591 12.304 -26.686 1.00 28.36 313 ILE A C 1
ATOM 2427 O O . ILE A 1 313 ? -12.257 11.552 -27.395 1.00 31.54 313 ILE A O 1
ATOM 2432 N N . GLU A 1 314 ? -11.303 13.575 -26.998 1.00 30.19 314 GLU A N 1
ATOM 2433 C CA . GLU A 1 314 ? -11.922 14.325 -28.083 1.00 33.68 314 GLU A CA 1
ATOM 2434 C C . GLU A 1 314 ? -10.989 14.445 -29.293 1.00 31.30 314 GLU A C 1
ATOM 2435 O O . GLU A 1 314 ? -9.853 14.908 -29.178 1.00 30.44 314 GLU A O 1
ATOM 2441 N N . TYR A 1 315 ? -11.512 14.007 -30.445 1.00 28.69 315 TYR A N 1
ATOM 2442 C CA . TYR A 1 315 ? -10.873 14.112 -31.740 1.00 29.10 315 TYR A CA 1
ATOM 2443 C C . TYR A 1 315 ? -11.643 15.121 -32.580 1.00 31.72 315 TYR A C 1
ATOM 2444 O O . TYR A 1 315 ? -12.873 15.116 -32.575 1.00 35.67 315 TYR A O 1
ATOM 2453 N N . PHE A 1 316 ? -10.926 15.978 -33.301 1.00 32.17 316 PHE A N 1
ATOM 2454 C CA . PHE A 1 316 ? -11.564 16.879 -34.253 1.00 34.82 316 PHE A CA 1
ATOM 2455 C C . PHE A 1 316 ? -11.247 16.391 -35.657 1.00 35.70 316 PHE A C 1
ATOM 2456 O O . PHE A 1 316 ? -10.068 16.245 -36.007 1.00 34.01 316 PHE A O 1
ATOM 2464 N N . ARG A 1 317 ? -12.307 16.159 -36.443 1.00 33.24 317 ARG A N 1
ATOM 2465 C CA . ARG A 1 317 ? -12.191 15.598 -37.778 1.00 36.04 317 ARG A CA 1
ATOM 2466 C C . ARG A 1 317 ? -12.895 16.470 -38.817 1.00 40.89 317 ARG A C 1
ATOM 2467 O O . ARG A 1 317 ? -13.888 17.136 -38.513 1.00 36.85 317 ARG A O 1
ATOM 2475 N N . ASN A 1 318 ? -12.364 16.405 -40.050 1.00 48.32 318 ASN A N 1
ATOM 2476 C CA . ASN A 1 318 ? -12.919 17.055 -41.230 1.00 58.52 318 ASN A CA 1
ATOM 2477 C C . ASN A 1 318 ? -14.230 16.406 -41.659 1.00 58.03 318 ASN A C 1
ATOM 2478 O O . ASN A 1 318 ? -14.604 15.327 -41.199 1.00 55.58 318 ASN A O 1
ATOM 2483 N N . GLU A 1 319 ? -14.894 17.075 -42.601 1.00 58.68 319 GLU A N 1
ATOM 2484 C CA . GLU A 1 319 ? -15.853 16.427 -43.474 1.00 59.29 319 GLU A CA 1
ATOM 2485 C C . GLU A 1 319 ? -15.090 15.383 -44.307 1.00 54.53 319 GLU A C 1
ATOM 2486 O O . GLU A 1 319 ? -15.717 14.372 -44.647 1.00 52.79 319 GLU A O 1
ATOM 2492 N N . SER A 1 328 ? -6.895 17.894 -30.786 1.00 32.85 328 SER A N 1
ATOM 2493 C CA . SER A 1 328 ? -7.252 16.476 -30.511 1.00 30.97 328 SER A CA 1
ATOM 2494 C C . SER A 1 328 ? -6.353 15.880 -29.428 1.00 31.32 328 SER A C 1
ATOM 2495 O O . SER A 1 328 ? -5.128 16.022 -29.472 1.00 30.78 328 SER A O 1
ATOM 2498 N N . GLU A 1 329 ? -6.977 15.146 -28.500 1.00 29.20 329 GLU A N 1
ATOM 2499 C CA . GLU A 1 329 ? -6.246 14.354 -27.526 1.00 26.77 329 GLU A CA 1
ATOM 2500 C C . GLU A 1 329 ? -5.837 13.036 -28.158 1.00 25.89 329 GLU A C 1
ATOM 2501 O O . GLU A 1 329 ? -6.340 12.677 -29.214 1.00 29.14 329 GLU A O 1
ATOM 2507 N N . MET A 1 330 ? -4.927 12.330 -27.476 1.00 26.76 330 MET A N 1
ATOM 2508 C CA . MET A 1 330 ? -4.265 11.158 -28.005 1.00 26.88 330 MET A CA 1
ATOM 2509 C C . MET A 1 330 ? -4.661 9.909 -27.232 1.00 24.56 330 MET A C 1
ATOM 2510 O O . MET A 1 330 ? -4.865 9.956 -26.021 1.00 22.70 330 MET A O 1
ATOM 2515 N N . ILE A 1 331 ? -4.675 8.784 -27.951 1.00 24.27 331 ILE A N 1
ATOM 2516 C CA . ILE A 1 331 ? -4.696 7.458 -27.367 1.00 22.71 331 ILE A CA 1
ATOM 2517 C C . ILE A 1 331 ? -3.437 6.724 -27.817 1.00 22.41 331 ILE A C 1
ATOM 2518 O O . ILE A 1 331 ? -3.075 6.787 -28.978 1.00 23.46 331 ILE A O 1
ATOM 2523 N N . TRP A 1 332 ? -2.836 5.958 -26.902 1.00 22.64 332 TRP A N 1
ATOM 2524 C CA . TRP A 1 332 ? -1.549 5.317 -27.107 1.00 21.52 332 TRP A CA 1
ATOM 2525 C C . TRP A 1 332 ? -1.734 3.819 -27.348 1.00 20.81 332 TRP A C 1
ATOM 2526 O O . TRP A 1 332 ? -2.595 3.182 -26.750 1.00 23.04 332 TRP A O 1
ATOM 2537 N N . ASN A 1 333 ? -0.928 3.237 -28.226 1.00 19.34 333 ASN A N 1
ATOM 2538 C CA . ASN A 1 333 ? -0.982 1.799 -28.446 1.00 21.11 333 ASN A CA 1
ATOM 2539 C C . ASN A 1 333 ? -0.941 1.093 -27.094 1.00 19.94 333 ASN A C 1
ATOM 2540 O O . ASN A 1 333 ? -1.720 0.178 -26.816 1.00 21.57 333 ASN A O 1
ATOM 2545 N N . PHE A 1 334 ? -0.043 1.557 -26.236 1.00 19.09 334 PHE A N 1
ATOM 2546 C CA . PHE A 1 334 ? 0.028 1.074 -24.872 1.00 18.68 334 PHE A CA 1
ATOM 2547 C C . PHE A 1 334 ? 0.693 2.132 -24.009 1.00 19.26 334 PHE A C 1
ATOM 2548 O O . PHE A 1 334 ? 1.318 3.072 -24.506 1.00 18.34 334 PHE A O 1
ATOM 2556 N N . HIS A 1 335 ? 0.469 1.966 -22.713 1.00 18.52 335 HIS A N 1
ATOM 2557 C CA . HIS A 1 335 ? 1.113 2.746 -21.679 1.00 19.89 335 HIS A CA 1
ATOM 2558 C C . HIS A 1 335 ? 1.414 1.791 -20.536 1.00 19.08 335 HIS A C 1
ATOM 2559 O O . HIS A 1 335 ? 0.748 0.764 -20.412 1.00 19.51 335 HIS A O 1
ATOM 2566 N N . CYS A 1 336 ? 2.478 2.093 -19.789 1.00 20.18 336 CYS A N 1
ATOM 2567 C CA . CYS A 1 336 ? 2.900 1.297 -18.644 1.00 18.93 336 CYS A CA 1
ATOM 2568 C C . CYS A 1 336 ? 3.020 2.199 -17.423 1.00 18.72 336 CYS A C 1
ATOM 2569 O O . CYS A 1 336 ? 3.483 3.332 -17.541 1.00 20.52 336 CYS A O 1
ATOM 2572 N N . TRP A 1 337 ? 2.623 1.660 -16.274 1.00 17.53 337 TRP A N 1
ATOM 2573 C CA . TRP A 1 337 ? 2.899 2.271 -14.995 1.00 17.29 337 TRP A CA 1
ATOM 2574 C C . TRP A 1 337 ? 3.097 1.161 -13.976 1.00 18.33 337 TRP A C 1
ATOM 2575 O O . TRP A 1 337 ? 3.261 0.009 -14.373 1.00 18.89 337 TRP A O 1
ATOM 2586 N N . VAL A 1 338 ? 3.145 1.528 -12.686 1.00 17.76 338 VAL A N 1
ATOM 2587 C CA . VAL A 1 338 ? 3.379 0.536 -11.659 1.00 18.17 338 VAL A CA 1
ATOM 2588 C C . VAL A 1 338 ? 2.216 0.572 -10.674 1.00 17.91 338 VAL A C 1
ATOM 2589 O O . VAL A 1 338 ? 1.542 1.586 -10.487 1.00 16.52 338 VAL A O 1
ATOM 2593 N N . GLU A 1 339 ? 2.034 -0.570 -10.005 1.00 19.50 339 GLU A N 1
ATOM 2594 C CA . GLU A 1 339 ? 1.209 -0.663 -8.812 1.00 19.78 339 GLU A CA 1
ATOM 2595 C C . GLU A 1 339 ? 2.082 -1.094 -7.631 1.00 19.67 339 GLU A C 1
ATOM 2596 O O . GLU A 1 339 ? 2.907 -1.988 -7.745 1.00 18.95 339 GLU A O 1
ATOM 2602 N N . SER A 1 340 ? 1.812 -0.503 -6.467 1.00 20.03 340 SER A N 1
ATOM 2603 C CA . SER A 1 340 ? 2.503 -0.793 -5.230 1.00 19.74 340 SER A CA 1
ATOM 2604 C C . SER A 1 340 ? 1.481 -1.114 -4.138 1.00 20.02 340 SER A C 1
ATOM 2605 O O . SER A 1 340 ? 0.420 -0.485 -4.064 1.00 20.68 340 SER A O 1
ATOM 2608 N N . TRP A 1 341 ? 1.839 -2.075 -3.279 1.00 18.26 341 TRP A N 1
ATOM 2609 C CA . TRP A 1 341 ? 0.954 -2.636 -2.275 1.00 19.25 341 TRP A CA 1
ATOM 2610 C C . TRP A 1 341 ? 1.163 -1.956 -0.922 1.00 20.63 341 TRP A C 1
ATOM 2611 O O . TRP A 1 341 ? 2.264 -1.996 -0.368 1.00 20.30 341 TRP A O 1
ATOM 2622 N N . MET A 1 342 ? 0.086 -1.385 -0.362 1.00 19.26 342 MET A N 1
ATOM 2623 C CA . MET A 1 342 ? 0.167 -0.744 0.942 1.00 19.63 342 MET A CA 1
ATOM 2624 C C . MET A 1 342 ? -1.237 -0.403 1.458 1.00 22.32 342 MET A C 1
ATOM 2625 O O . MET A 1 342 ? -2.185 -0.343 0.681 1.00 21.30 342 MET A O 1
ATOM 2630 N N . THR A 1 343 ? -1.331 -0.126 2.771 1.00 22.18 343 THR A N 1
ATOM 2631 C CA . THR A 1 343 ? -2.525 0.438 3.361 1.00 23.51 343 THR A CA 1
ATOM 2632 C C . THR A 1 343 ? -2.527 1.920 3.040 1.00 24.16 343 THR A C 1
ATOM 2633 O O . THR A 1 343 ? -1.490 2.487 2.671 1.00 23.33 343 THR A O 1
ATOM 2637 N N . ARG A 1 344 ? -3.712 2.530 3.222 1.00 21.21 344 ARG A N 1
ATOM 2638 C CA . ARG A 1 344 ? -3.904 3.943 2.969 1.00 20.66 344 ARG A CA 1
ATOM 2639 C C . ARG A 1 344 ? -4.596 4.568 4.176 1.00 24.11 344 ARG A C 1
ATOM 2640 O O . ARG A 1 344 ? -5.771 4.918 4.139 1.00 23.99 344 ARG A O 1
ATOM 2648 N N . PRO A 1 345 ? -3.844 4.815 5.254 1.00 28.36 345 PRO A N 1
ATOM 2649 C CA . PRO A 1 345 ? -4.416 5.410 6.458 1.00 29.11 345 PRO A CA 1
ATOM 2650 C C . PRO A 1 345 ? -4.718 6.894 6.254 1.00 30.32 345 PRO A C 1
ATOM 2651 O O . PRO A 1 345 ? -5.401 7.497 7.080 1.00 35.56 345 PRO A O 1
ATOM 2655 N N . ASP A 1 346 ? -4.251 7.470 5.138 1.00 27.04 346 ASP A N 1
ATOM 2656 C CA . ASP A 1 346 ? -4.583 8.839 4.751 1.00 28.32 346 ASP A CA 1
ATOM 2657 C C . ASP A 1 346 ? -5.941 8.958 4.038 1.00 31.65 346 ASP A C 1
ATOM 2658 O O . ASP A 1 346 ? -6.335 10.057 3.645 1.00 31.05 346 ASP A O 1
ATOM 2663 N N . LEU A 1 347 ? -6.663 7.845 3.864 1.00 30.63 347 LEU A N 1
ATOM 2664 C CA . LEU A 1 347 ? -7.933 7.834 3.147 1.00 31.37 347 LEU A CA 1
ATOM 2665 C C . LEU A 1 347 ? -8.971 7.218 4.067 1.00 33.90 347 LEU A C 1
ATOM 2666 O O . LEU A 1 347 ? -8.620 6.710 5.120 1.00 32.89 347 LEU A O 1
ATOM 2671 N N . GLN A 1 348 ? -10.238 7.226 3.645 1.00 34.43 348 GLN A N 1
ATOM 2672 C CA . GLN A 1 348 ? -11.265 6.516 4.388 1.00 37.43 348 GLN A CA 1
ATOM 2673 C C . GLN A 1 348 ? -10.922 5.035 4.351 1.00 38.01 348 GLN A C 1
ATOM 2674 O O . GLN A 1 348 ? -10.335 4.570 3.373 1.00 36.45 348 GLN A O 1
ATOM 2680 N N . PRO A 1 349 ? -11.305 4.250 5.381 1.00 33.04 349 PRO A N 1
ATOM 2681 C CA . PRO A 1 349 ? -11.056 2.813 5.384 1.00 33.34 349 PRO A CA 1
ATOM 2682 C C . PRO A 1 349 ? -11.511 2.164 4.082 1.00 35.01 349 PRO A C 1
ATOM 2683 O O . PRO A 1 349 ? -12.377 2.706 3.398 1.00 39.54 349 PRO A O 1
ATOM 2687 N N . GLY A 1 350 ? -10.866 1.041 3.731 1.00 32.23 350 GLY A N 1
ATOM 2688 C CA . GLY A 1 350 ? -11.222 0.220 2.588 1.00 31.81 350 GLY A CA 1
ATOM 2689 C C . GLY A 1 350 ? -10.306 0.353 1.359 1.00 30.98 350 GLY A C 1
ATOM 2690 O O . GLY A 1 350 ? -10.491 -0.404 0.416 1.00 31.20 350 GLY A O 1
ATOM 2691 N N . TYR A 1 351 ? -9.355 1.299 1.302 1.00 30.69 351 TYR A N 1
ATOM 2692 C CA . TYR A 1 351 ? -8.641 1.534 0.042 1.00 29.11 351 TYR A CA 1
ATOM 2693 C C . TYR A 1 351 ? -7.243 0.906 0.029 1.00 28.48 351 TYR A C 1
ATOM 2694 O O . TYR A 1 351 ? -6.452 1.158 -0.887 1.00 27.57 351 TYR A O 1
ATOM 2703 N N . GLU A 1 352 ? -6.952 0.060 1.019 1.00 26.71 352 GLU A N 1
ATOM 2704 C CA . GLU A 1 352 ? -5.689 -0.656 1.074 1.00 28.78 352 GLU A CA 1
ATOM 2705 C C . GLU A 1 352 ? -5.602 -1.635 -0.089 1.00 26.28 352 GLU A C 1
ATOM 2706 O O . GLU A 1 352 ? -6.622 -2.127 -0.567 1.00 25.08 352 GLU A O 1
ATOM 2712 N N . GLY A 1 353 ? -4.354 -1.954 -0.463 1.00 25.96 353 GLY A N 1
ATOM 2713 C CA . GLY A 1 353 ? -4.015 -2.873 -1.538 1.00 22.59 353 GLY A CA 1
ATOM 2714 C C . GLY A 1 353 ? -3.150 -2.187 -2.597 1.00 21.20 353 GLY A C 1
ATOM 2715 O O . GLY A 1 353 ? -2.216 -1.452 -2.285 1.00 20.39 353 GLY A O 1
ATOM 2716 N N . TRP A 1 354 ? -3.462 -2.469 -3.864 1.00 19.52 354 TRP A N 1
ATOM 2717 C CA . TRP A 1 354 ? -2.690 -1.968 -4.973 1.00 19.07 354 TRP A CA 1
ATOM 2718 C C . TRP A 1 354 ? -2.989 -0.494 -5.198 1.00 19.07 354 TRP A C 1
ATOM 2719 O O . TRP A 1 354 ? -4.151 -0.104 -5.305 1.00 19.21 354 TRP A O 1
ATOM 2730 N N . GLN A 1 355 ? -1.916 0.280 -5.331 1.00 19.14 355 GLN A N 1
ATOM 2731 C CA . GLN A 1 355 ? -1.990 1.701 -5.622 1.00 19.50 355 GLN A CA 1
ATOM 2732 C C . GLN A 1 355 ? -1.278 1.987 -6.943 1.00 20.83 355 GLN A C 1
ATOM 2733 O O . GLN A 1 355 ? -0.130 1.602 -7.135 1.00 18.05 355 GLN A O 1
ATOM 2739 N N . ALA A 1 356 ? -1.942 2.686 -7.865 1.00 21.07 356 ALA A N 1
ATOM 2740 C CA . ALA A 1 356 ? -1.316 3.013 -9.144 1.00 19.84 356 ALA A CA 1
ATOM 2741 C C . ALA A 1 356 ? -0.408 4.223 -8.976 1.00 19.08 356 ALA A C 1
ATOM 2742 O O . ALA A 1 356 ? -0.821 5.209 -8.374 1.00 17.77 356 ALA A O 1
ATOM 2744 N N . LEU A 1 357 ? 0.854 4.083 -9.417 1.00 21.62 357 LEU A N 1
ATOM 2745 C CA . LEU A 1 357 ? 1.843 5.154 -9.446 1.00 21.56 357 LEU A CA 1
ATOM 2746 C C . LEU A 1 357 ? 2.370 5.267 -10.875 1.00 20.40 357 LEU A C 1
ATOM 2747 O O . LEU A 1 357 ? 2.619 4.230 -11.499 1.00 17.65 357 LEU A O 1
ATOM 2752 N N . ASP A 1 358 ? 2.540 6.505 -11.371 1.00 18.93 358 ASP A N 1
ATOM 2753 C CA . ASP A 1 358 ? 2.882 6.711 -12.782 1.00 19.78 358 ASP A CA 1
ATOM 2754 C C . ASP A 1 358 ? 4.050 7.692 -12.945 1.00 19.84 358 ASP A C 1
ATOM 2755 O O . ASP A 1 358 ? 3.881 8.921 -12.907 1.00 17.70 358 ASP A O 1
ATOM 2760 N N . PRO A 1 359 ? 5.285 7.188 -13.150 1.00 17.85 359 PRO A N 1
ATOM 2761 C CA . PRO A 1 359 ? 6.425 8.076 -13.361 1.00 17.91 359 PRO A CA 1
ATOM 2762 C C . PRO A 1 359 ? 6.612 8.644 -14.770 1.00 17.94 359 PRO A C 1
ATOM 2763 O O . PRO A 1 359 ? 7.588 9.357 -15.008 1.00 18.16 359 PRO A O 1
ATOM 2767 N N . THR A 1 360 ? 5.710 8.329 -15.707 1.00 18.19 360 THR A N 1
ATOM 2768 C CA . THR A 1 360 ? 5.847 8.890 -17.044 1.00 19.86 360 THR A CA 1
ATOM 2769 C C . THR A 1 360 ? 5.206 10.278 -17.084 1.00 21.33 360 THR A C 1
ATOM 2770 O O . THR A 1 360 ? 4.015 10.412 -16.840 1.00 24.42 360 THR A O 1
ATOM 2774 N N . PRO A 1 361 ? 5.927 11.334 -17.515 1.00 23.03 361 PRO A N 1
ATOM 2775 C CA . PRO A 1 361 ? 5.335 12.676 -17.585 1.00 24.71 361 PRO A CA 1
ATOM 2776 C C . PRO A 1 361 ? 4.200 12.738 -18.599 1.00 26.41 361 PRO A C 1
ATOM 2777 O O . PRO A 1 361 ? 4.392 12.436 -19.776 1.00 29.64 361 PRO A O 1
ATOM 2781 N N . GLN A 1 362 ? 3.000 13.072 -18.130 1.00 25.14 362 GLN A N 1
ATOM 2782 C CA . GLN A 1 362 ? 1.881 13.308 -19.039 1.00 27.08 362 GLN A CA 1
ATOM 2783 C C . GLN A 1 362 ? 1.152 14.568 -18.607 1.00 26.31 362 GLN A C 1
ATOM 2784 O O . GLN A 1 362 ? 1.194 15.559 -19.334 1.00 30.00 362 GLN A O 1
ATOM 2790 N N . GLU A 1 363 ? 0.491 14.510 -17.443 1.00 25.90 363 GLU A N 1
ATOM 2791 C CA . GLU A 1 363 ? -0.157 15.687 -16.877 1.00 28.56 363 GLU A CA 1
ATOM 2792 C C . GLU A 1 363 ? 0.540 16.072 -15.575 1.00 27.19 363 GLU A C 1
ATOM 2793 O O . GLU A 1 363 ? 0.953 15.205 -14.821 1.00 27.69 363 GLU A O 1
ATOM 2799 N N . LYS A 1 364 ? 0.623 17.382 -15.306 1.00 23.91 364 LYS A N 1
ATOM 2800 C CA . LYS A 1 364 ? 1.043 17.875 -14.004 1.00 25.20 364 LYS A CA 1
ATOM 2801 C C . LYS A 1 364 ? 0.015 17.542 -12.925 1.00 25.72 364 LYS A C 1
ATOM 2802 O O . LYS A 1 364 ? -1.193 17.556 -13.158 1.00 27.10 364 LYS A O 1
ATOM 2808 N N . SER A 1 365 ? 0.552 17.215 -11.750 1.00 25.06 365 SER A N 1
ATOM 2809 C CA . SER A 1 365 ? -0.154 17.050 -10.498 1.00 24.00 365 SER A CA 1
ATOM 2810 C C . SER A 1 365 ? 0.389 18.094 -9.522 1.00 25.59 365 SER A C 1
ATOM 2811 O O . SER A 1 365 ? 1.543 18.048 -9.121 1.00 24.95 365 SER A O 1
ATOM 2814 N N . GLU A 1 366 ? -0.419 19.096 -9.190 1.00 30.57 366 GLU A N 1
ATOM 2815 C CA . GLU A 1 366 ? 0.025 20.164 -8.307 1.00 30.60 366 GLU A CA 1
ATOM 2816 C C . GLU A 1 366 ? 1.344 20.760 -8.804 1.00 28.00 366 GLU A C 1
ATOM 2817 O O . GLU A 1 366 ? 2.227 21.034 -8.010 1.00 27.97 366 GLU A O 1
ATOM 2823 N N . GLY A 1 367 ? 1.496 20.953 -10.114 1.00 31.05 367 GLY A N 1
ATOM 2824 C CA . GLY A 1 367 ? 2.632 21.693 -10.640 1.00 31.12 367 GLY A CA 1
ATOM 2825 C C . GLY A 1 367 ? 3.853 20.838 -10.995 1.00 31.70 367 GLY A C 1
ATOM 2826 O O . GLY A 1 367 ? 4.781 21.371 -11.603 1.00 30.48 367 GLY A O 1
ATOM 2827 N N . THR A 1 368 ? 3.862 19.533 -10.667 1.00 30.85 368 THR A N 1
ATOM 2828 C CA . THR A 1 368 ? 5.000 18.706 -11.042 1.00 30.27 368 THR A CA 1
ATOM 2829 C C . THR A 1 368 ? 4.540 17.423 -11.731 1.00 28.15 368 THR A C 1
ATOM 2830 O O . THR A 1 368 ? 3.361 17.082 -11.737 1.00 21.55 368 THR A O 1
ATOM 2834 N N . TYR A 1 369 ? 5.508 16.768 -12.397 1.00 28.02 369 TYR A N 1
ATOM 2835 C CA . TYR A 1 369 ? 5.241 15.588 -13.199 1.00 28.27 369 TYR A CA 1
ATOM 2836 C C . TYR A 1 369 ? 5.412 14.366 -12.312 1.00 32.16 369 TYR A C 1
ATOM 2837 O O . TYR A 1 369 ? 6.419 13.663 -12.341 1.00 31.31 369 TYR A O 1
ATOM 2846 N N . CYS A 1 370 ? 4.391 14.171 -11.489 1.00 36.75 370 CYS A N 1
ATOM 2847 C CA . CYS A 1 370 ? 4.238 12.988 -10.675 1.00 34.52 370 CYS A CA 1
ATOM 2848 C C . CYS A 1 370 ? 2.768 12.604 -10.787 1.00 30.97 370 CYS A C 1
ATOM 2849 O O . CYS A 1 370 ? 1.988 13.318 -11.417 1.00 31.97 370 CYS A O 1
ATOM 2852 N N . CYS A 1 371 ? 2.421 11.441 -10.235 1.00 27.77 371 CYS A N 1
ATOM 2853 C CA . CYS A 1 371 ? 1.110 10.877 -10.452 1.00 25.40 371 CYS A CA 1
ATOM 2854 C C . CYS A 1 371 ? 0.936 9.702 -9.504 1.00 24.15 371 CYS A C 1
ATOM 2855 O O . CYS A 1 371 ? 1.758 8.779 -9.520 1.00 22.13 371 CYS A O 1
ATOM 2858 N N . GLY A 1 372 ? -0.092 9.797 -8.664 1.00 20.03 372 GLY A N 1
ATOM 2859 C CA . GLY A 1 372 ? -0.399 8.752 -7.696 1.00 21.38 372 GLY A CA 1
ATOM 2860 C C . GLY A 1 372 ? 0.349 8.950 -6.377 1.00 20.34 372 GLY A C 1
ATOM 2861 O O . GLY A 1 372 ? 1.021 9.961 -6.189 1.00 22.99 372 GLY A O 1
ATOM 2862 N N . PRO A 1 373 ? 0.221 8.020 -5.401 1.00 18.88 373 PRO A N 1
ATOM 2863 C CA . PRO A 1 373 ? -0.518 6.773 -5.588 1.00 19.15 373 PRO A CA 1
ATOM 2864 C C . PRO A 1 373 ? -2.033 6.940 -5.486 1.00 19.02 373 PRO A C 1
ATOM 2865 O O . PRO A 1 373 ? -2.527 7.685 -4.642 1.00 19.96 373 PRO A O 1
ATOM 2869 N N . VAL A 1 374 ? -2.758 6.176 -6.305 1.00 20.01 374 VAL A N 1
ATOM 2870 C CA . VAL A 1 374 ? -4.208 6.179 -6.289 1.00 18.87 374 VAL A CA 1
ATOM 2871 C C . VAL A 1 374 ? -4.668 4.747 -6.136 1.00 20.19 374 VAL A C 1
ATOM 2872 O O . VAL A 1 374 ? -4.206 3.921 -6.922 1.00 21.03 374 VAL A O 1
ATOM 2876 N N . PRO A 1 375 ? -5.601 4.427 -5.189 1.00 20.08 375 PRO A N 1
ATOM 2877 C CA . PRO A 1 375 ? -6.075 3.057 -5.006 1.00 20.08 375 PRO A CA 1
ATOM 2878 C C . PRO A 1 375 ? -6.745 2.647 -6.310 1.00 19.50 375 PRO A C 1
ATOM 2879 O O . PRO A 1 375 ? -7.551 3.394 -6.865 1.00 23.24 375 PRO A O 1
ATOM 2883 N N . VAL A 1 376 ? -6.360 1.476 -6.808 1.00 19.26 376 VAL A N 1
ATOM 2884 C CA . VAL A 1 376 ? -6.939 0.955 -8.027 1.00 18.54 376 VAL A CA 1
ATOM 2885 C C . VAL A 1 376 ? -8.439 0.760 -7.808 1.00 21.17 376 VAL A C 1
ATOM 2886 O O . VAL A 1 376 ? -9.218 1.069 -8.708 1.00 19.73 376 VAL A O 1
ATOM 2890 N N . ARG A 1 377 ? -8.814 0.352 -6.584 1.00 21.13 377 ARG A N 1
ATOM 2891 C CA . ARG A 1 377 ? -10.195 0.225 -6.156 1.00 22.80 377 ARG A CA 1
ATOM 2892 C C . ARG A 1 377 ? -10.986 1.520 -6.354 1.00 21.48 377 ARG A C 1
ATOM 2893 O O . ARG A 1 377 ? -12.138 1.461 -6.765 1.00 21.59 377 ARG A O 1
ATOM 2901 N N . ALA A 1 378 ? -10.405 2.674 -6.031 1.00 19.66 378 ALA A N 1
ATOM 2902 C CA . ALA A 1 378 ? -11.045 3.957 -6.270 1.00 22.03 378 ALA A CA 1
ATOM 2903 C C . ALA A 1 378 ? -11.322 4.174 -7.760 1.00 23.49 378 ALA A C 1
ATOM 2904 O O . ALA A 1 378 ? -12.325 4.811 -8.134 1.00 23.78 378 ALA A O 1
ATOM 2906 N N . ILE A 1 379 ? -10.419 3.680 -8.619 1.00 23.62 379 ILE A N 1
ATOM 2907 C CA . ILE A 1 379 ? -10.596 3.841 -10.056 1.00 23.39 379 ILE A CA 1
ATOM 2908 C C . ILE A 1 379 ? -11.805 3.016 -10.507 1.00 22.73 379 ILE A C 1
ATOM 2909 O O . ILE A 1 379 ? -12.651 3.510 -11.250 1.00 20.23 379 ILE A O 1
ATOM 2914 N N . LYS A 1 380 ? -11.889 1.772 -10.025 1.00 21.31 380 LYS A N 1
ATOM 2915 C CA . LYS A 1 380 ? -12.937 0.848 -10.419 1.00 23.07 380 LYS A CA 1
ATOM 2916 C C . LYS A 1 380 ? -14.297 1.367 -9.965 1.00 25.17 380 LYS A C 1
ATOM 2917 O O . LYS A 1 380 ? -15.255 1.252 -10.728 1.00 22.42 380 LYS A O 1
ATOM 2923 N N . GLU A 1 381 ? -14.362 1.959 -8.757 1.00 25.68 381 GLU A N 1
ATOM 2924 C CA . GLU A 1 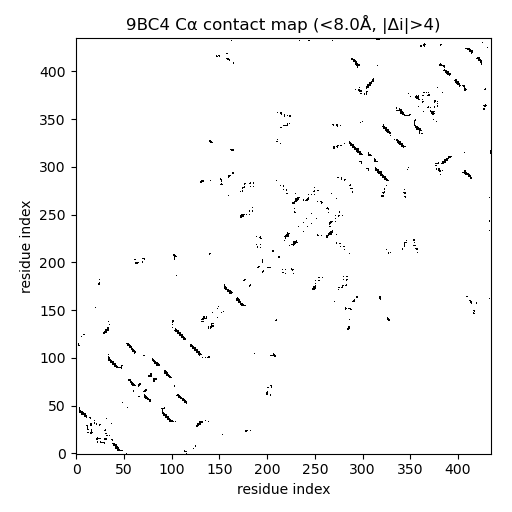381 ? -15.627 2.359 -8.156 1.00 29.30 381 GLU A CA 1
ATOM 2925 C C . GLU A 1 381 ? -15.982 3.792 -8.538 1.00 29.20 381 GLU A C 1
ATOM 2926 O O . GLU A 1 381 ? -17.065 4.287 -8.184 1.00 26.61 381 GLU A O 1
ATOM 2932 N N . GLY A 1 382 ? -15.083 4.456 -9.270 1.00 26.49 382 GLY A N 1
ATOM 2933 C CA . GLY A 1 382 ? -15.327 5.824 -9.703 1.00 25.82 382 GLY A CA 1
ATOM 2934 C C . GLY A 1 382 ? -15.351 6.828 -8.542 1.00 26.23 382 GLY A C 1
ATOM 2935 O O . GLY A 1 382 ? -16.066 7.843 -8.588 1.00 26.81 382 GLY A O 1
ATOM 2936 N N . ASP A 1 383 ? -14.527 6.589 -7.519 1.00 24.37 383 ASP A N 1
ATOM 2937 C CA . ASP A 1 383 ? -14.400 7.514 -6.401 1.00 24.30 383 ASP A CA 1
ATOM 2938 C C . ASP A 1 383 ? -13.299 8.531 -6.720 1.00 23.97 383 ASP A C 1
ATOM 2939 O O . ASP A 1 383 ? -12.213 8.503 -6.135 1.00 24.20 383 ASP A O 1
ATOM 2944 N N . LEU A 1 384 ? -13.582 9.456 -7.642 1.00 22.08 384 LEU A N 1
ATOM 2945 C CA . LEU A 1 384 ? -12.523 10.228 -8.274 1.00 22.12 384 LEU A CA 1
ATOM 2946 C C . LEU A 1 384 ? -12.058 11.433 -7.446 1.00 24.97 384 LEU A C 1
ATOM 2947 O O . LEU A 1 384 ? -11.196 12.174 -7.918 1.00 26.47 384 LEU A O 1
ATOM 2952 N N A SER A 1 385 ? -12.602 11.632 -6.233 0.60 23.45 385 SER A N 1
ATOM 2953 N N B SER A 1 385 ? -12.572 11.611 -6.223 0.40 23.56 385 SER A N 1
ATOM 2954 C CA A SER A 1 385 ? -12.033 12.610 -5.315 0.60 24.83 385 SER A CA 1
ATOM 2955 C CA B SER A 1 385 ? -12.002 12.602 -5.322 0.40 24.06 385 SER A CA 1
ATOM 2956 C C A SER A 1 385 ? -10.873 12.013 -4.507 0.60 25.12 385 SER A C 1
ATOM 2957 C C B SER A 1 385 ? -10.953 11.987 -4.395 0.40 24.51 385 SER A C 1
ATOM 2958 O O A SER A 1 385 ? -10.145 12.748 -3.846 0.60 26.78 385 SER A O 1
ATOM 2959 O O B SER A 1 385 ? -10.408 12.677 -3.535 0.40 24.78 385 SER A O 1
ATOM 2964 N N . THR A 1 386 ? -10.700 10.683 -4.551 1.00 24.66 386 THR A N 1
ATOM 2965 C CA . THR A 1 386 ? -9.671 9.991 -3.786 1.00 22.43 386 THR A CA 1
ATOM 2966 C C . THR A 1 386 ? -8.270 10.380 -4.257 1.00 23.89 386 THR A C 1
ATOM 2967 O O . THR A 1 386 ? -7.911 10.167 -5.416 1.00 26.86 386 THR A O 1
ATOM 2971 N N . LYS A 1 387 ? -7.428 10.883 -3.349 1.00 23.74 387 LYS A N 1
ATOM 2972 C CA . LYS A 1 387 ? -6.073 11.275 -3.738 1.00 27.82 387 LYS A CA 1
ATOM 2973 C C . LYS A 1 387 ? -5.208 10.023 -3.960 1.00 25.57 387 LYS A C 1
ATOM 2974 O O . LYS A 1 387 ? -5.422 9.026 -3.280 1.00 25.28 387 LYS A O 1
ATOM 2980 N N . TYR A 1 388 ? -4.234 10.037 -4.892 1.00 23.89 388 TYR A N 1
ATOM 2981 C CA . TYR A 1 388 ? -3.850 11.172 -5.728 1.00 23.99 388 TYR A CA 1
ATOM 2982 C C . TYR A 1 388 ? -4.087 10.853 -7.204 1.00 21.50 388 TYR A C 1
ATOM 2983 O O . TYR A 1 388 ? -3.699 9.788 -7.666 1.00 20.72 388 TYR A O 1
ATOM 2992 N N . ASP A 1 389 ? -4.677 11.818 -7.917 1.00 21.14 389 ASP A N 1
ATOM 2993 C CA . ASP A 1 389 ? -4.700 11.910 -9.366 1.00 21.94 389 ASP A CA 1
ATOM 2994 C C . ASP A 1 389 ? -5.684 10.897 -9.958 1.00 23.65 389 ASP A C 1
ATOM 2995 O O . ASP A 1 389 ? -5.454 10.348 -11.044 1.00 21.16 389 ASP A O 1
ATOM 3000 N N . ALA A 1 390 ? -6.823 10.702 -9.284 1.00 22.44 390 ALA A N 1
ATOM 3001 C CA . ALA A 1 390 ? -7.757 9.658 -9.695 1.00 22.92 390 ALA A CA 1
ATOM 3002 C C . ALA A 1 390 ? -8.408 9.981 -11.042 1.00 19.52 390 ALA A C 1
ATOM 3003 O O . ALA A 1 390 ? -8.614 9.087 -11.858 1.00 18.65 390 ALA A O 1
ATOM 3005 N N . PRO A 1 391 ? -8.778 11.243 -11.349 1.00 19.60 391 PRO A N 1
ATOM 3006 C CA . PRO A 1 391 ? -9.434 11.523 -12.628 1.00 19.10 391 PRO A CA 1
ATOM 3007 C C . PRO A 1 391 ? -8.583 11.173 -13.843 1.00 21.04 391 PRO A C 1
ATOM 3008 O O . PRO A 1 391 ? -9.097 10.659 -14.842 1.00 20.15 391 PRO A O 1
ATOM 3012 N N . PHE A 1 392 ? -7.283 11.506 -13.754 1.00 23.29 392 PHE A N 1
ATOM 3013 C CA . PHE A 1 392 ? -6.328 11.247 -14.812 1.00 22.30 392 PHE A CA 1
ATOM 3014 C C . PHE A 1 392 ? -6.250 9.743 -15.059 1.00 20.15 392 PHE A C 1
ATOM 3015 O O . PHE A 1 392 ? -6.460 9.284 -16.185 1.00 20.56 392 PHE A O 1
ATOM 3023 N N . VAL A 1 393 ? -6.083 8.964 -13.993 1.00 18.41 393 VAL A N 1
ATOM 3024 C CA . VAL A 1 393 ? -5.914 7.520 -14.153 1.00 20.64 393 VAL A CA 1
ATOM 3025 C C . VAL A 1 393 ? -7.221 6.860 -14.614 1.00 19.84 393 VAL A C 1
ATOM 3026 O O . VAL A 1 393 ? -7.221 5.967 -15.458 1.00 18.14 393 VAL A O 1
ATOM 3030 N N . PHE A 1 394 ? -8.362 7.294 -14.064 1.00 20.08 394 PHE A N 1
ATOM 3031 C CA . PHE A 1 394 ? -9.673 6.849 -14.540 1.00 19.91 394 PHE A CA 1
ATOM 3032 C C . PHE A 1 394 ? -9.829 7.054 -16.054 1.00 19.72 394 PHE A C 1
ATOM 3033 O O . PHE A 1 394 ? -10.266 6.164 -16.783 1.00 19.12 394 PHE A O 1
ATOM 3041 N N . ALA A 1 395 ? -9.444 8.226 -16.553 1.00 19.59 395 ALA A N 1
ATOM 3042 C CA . ALA A 1 395 ? -9.588 8.498 -17.970 1.00 19.71 395 ALA A CA 1
ATOM 3043 C C . ALA A 1 395 ? -8.667 7.618 -18.818 1.00 19.26 395 ALA A C 1
ATOM 3044 O O . ALA A 1 395 ? -8.998 7.326 -19.958 1.00 22.88 395 ALA A O 1
ATOM 3046 N N . GLU A 1 396 ? -7.525 7.180 -18.272 1.00 20.64 396 GLU A N 1
ATOM 3047 C CA . GLU A 1 396 ? -6.562 6.365 -19.007 1.00 18.66 396 GLU A CA 1
ATOM 3048 C C . GLU A 1 396 ? -7.171 5.010 -19.341 1.00 19.62 396 GLU A C 1
ATOM 3049 O O . GLU A 1 396 ? -6.882 4.435 -20.403 1.00 21.00 396 GLU A O 1
ATOM 3055 N N . VAL A 1 397 ? -8.053 4.525 -18.462 1.00 18.78 397 VAL A N 1
ATOM 3056 C CA . VAL A 1 397 ? -8.585 3.171 -18.573 1.00 19.99 397 VAL A CA 1
ATOM 3057 C C . VAL A 1 397 ? -10.085 3.147 -18.901 1.00 18.95 397 VAL A C 1
ATOM 3058 O O . VAL A 1 397 ? -10.632 2.082 -19.143 1.00 20.22 397 VAL A O 1
ATOM 3062 N N . ASN A 1 398 ? -10.779 4.280 -18.850 1.00 19.57 398 ASN A N 1
ATOM 3063 C CA . ASN A 1 398 ? -12.233 4.204 -18.934 1.00 23.86 398 ASN A CA 1
ATOM 3064 C C . ASN A 1 398 ? -12.885 5.437 -19.568 1.00 27.94 398 ASN A C 1
ATOM 3065 O O . ASN A 1 398 ? -14.076 5.651 -19.378 1.00 35.83 398 ASN A O 1
ATOM 3070 N N . ALA A 1 399 ? -12.137 6.208 -20.370 1.00 30.51 399 ALA A N 1
ATOM 3071 C CA . ALA A 1 399 ? -12.684 7.379 -21.043 1.00 29.69 399 ALA A CA 1
ATOM 3072 C C . ALA A 1 399 ? -13.517 6.958 -22.257 1.00 27.80 399 ALA A C 1
ATOM 3073 O O . ALA A 1 399 ? -13.211 5.964 -22.918 1.00 27.44 399 ALA A O 1
ATOM 3075 N N . ASP A 1 400 ? -14.568 7.740 -22.552 1.00 26.52 400 ASP A N 1
ATOM 3076 C CA . ASP A 1 400 ? -15.258 7.645 -23.831 1.00 28.76 400 ASP A CA 1
ATOM 3077 C C . ASP A 1 400 ? -14.484 8.419 -24.897 1.00 23.98 400 ASP A C 1
ATOM 3078 O O . ASP A 1 400 ? -13.917 9.465 -24.615 1.00 23.98 400 ASP A O 1
ATOM 3083 N N . VAL A 1 401 ? -14.473 7.882 -26.123 1.00 27.86 401 VAL A N 1
ATOM 3084 C CA . VAL A 1 401 ? -13.898 8.571 -27.272 1.00 25.91 401 VAL A CA 1
ATOM 3085 C C . VAL A 1 401 ? -15.000 9.299 -28.039 1.00 24.73 401 VAL A C 1
ATOM 3086 O O . VAL A 1 401 ? -15.948 8.646 -28.491 1.00 23.37 401 VAL A O 1
ATOM 3090 N N . VAL A 1 402 ? -14.841 10.625 -28.215 1.00 22.46 402 VAL A N 1
ATOM 3091 C CA . VAL A 1 402 ? -15.817 11.440 -28.931 1.00 26.31 402 VAL A CA 1
ATOM 3092 C C . VAL A 1 402 ? -15.172 12.086 -30.166 1.00 27.97 402 VAL A C 1
ATOM 3093 O O . VAL A 1 402 ? -14.117 12.726 -30.066 1.00 26.54 402 VAL A O 1
ATOM 3097 N N . ASP A 1 403 ? -15.824 11.913 -31.324 1.00 26.99 403 ASP A N 1
ATOM 3098 C CA . ASP A 1 403 ? -15.460 12.597 -32.553 1.00 29.08 403 ASP A CA 1
ATOM 3099 C C . ASP A 1 403 ? -16.354 13.818 -32.744 1.00 29.45 403 ASP A C 1
ATOM 3100 O O . ASP A 1 403 ? -17.581 13.702 -32.746 1.00 30.14 403 ASP A O 1
ATOM 3105 N N . TRP A 1 404 ? -15.709 14.980 -32.911 1.00 31.92 404 TRP A N 1
ATOM 3106 C CA . TRP A 1 404 ? -16.334 16.200 -33.396 1.00 34.50 404 TRP A CA 1
ATOM 3107 C C . TRP A 1 404 ? -16.104 16.265 -34.904 1.00 36.48 404 TRP A C 1
ATOM 3108 O O . TRP A 1 404 ? -14.987 16.521 -35.369 1.00 34.77 404 TRP A O 1
ATOM 3119 N N . ILE A 1 405 ? -17.148 15.932 -35.669 1.00 36.55 405 ILE A N 1
ATOM 3120 C CA . ILE A 1 405 ? -17.009 15.800 -37.105 1.00 35.53 405 ILE A CA 1
ATOM 3121 C C . ILE A 1 405 ? -17.716 16.986 -37.756 1.00 39.59 405 ILE A C 1
ATOM 3122 O O . ILE A 1 405 ? -18.907 17.217 -37.518 1.00 37.41 405 ILE A O 1
ATOM 3127 N N . GLN A 1 406 ? -16.969 17.745 -38.557 1.00 37.11 406 GLN A N 1
ATOM 3128 C CA . GLN A 1 406 ? -17.527 18.915 -39.204 1.00 43.37 406 GLN A CA 1
ATOM 3129 C C . GLN A 1 406 ? -18.355 18.450 -40.396 1.00 41.58 406 GLN A C 1
ATOM 3130 O O . GLN A 1 406 ? -17.885 17.628 -41.176 1.00 40.98 406 GLN A O 1
ATOM 3136 N N . GLN A 1 407 ? -19.583 18.977 -40.518 1.00 40.83 407 GLN A N 1
ATOM 3137 C CA . GLN A 1 407 ? -20.493 18.591 -41.589 1.00 42.47 407 GLN A CA 1
ATOM 3138 C C . GLN A 1 407 ? -20.344 19.596 -42.729 1.00 44.85 407 GLN A C 1
ATOM 3139 O O . GLN A 1 407 ? -19.928 20.731 -42.493 1.00 43.67 407 GLN A O 1
ATOM 3145 N N . ASP A 1 408 ? -20.707 19.197 -43.956 1.00 44.94 408 ASP A N 1
ATOM 3146 C CA . ASP A 1 408 ? -20.571 20.081 -45.109 1.00 45.72 408 ASP A CA 1
ATOM 3147 C C . ASP A 1 408 ? -21.360 21.371 -44.871 1.00 39.84 408 ASP A C 1
ATOM 3148 O O . ASP A 1 408 ? -20.950 22.435 -45.337 1.00 34.34 408 ASP A O 1
ATOM 3153 N N . ASP A 1 409 ? -22.442 21.272 -44.091 1.00 37.25 409 ASP A N 1
ATOM 3154 C CA . ASP A 1 409 ? -23.306 22.411 -43.817 1.00 41.12 409 ASP A CA 1
ATOM 3155 C C . ASP A 1 409 ? -22.719 23.311 -42.730 1.00 36.75 409 ASP A C 1
ATOM 3156 O O . ASP A 1 409 ? -23.336 24.301 -42.353 1.00 37.55 409 ASP A O 1
ATOM 3161 N N . GLY A 1 410 ? -21.537 22.956 -42.218 1.00 35.92 410 GLY A N 1
ATOM 3162 C CA . GLY A 1 410 ? -20.814 23.817 -41.303 1.00 36.66 410 GLY A CA 1
ATOM 3163 C C . GLY A 1 410 ? -21.031 23.428 -39.841 1.00 39.34 410 GLY A C 1
ATOM 3164 O O . GLY A 1 410 ? -20.269 23.858 -38.985 1.00 40.52 410 GLY A O 1
ATOM 3165 N N . SER A 1 411 ? -22.065 22.627 -39.550 1.00 39.86 411 SER A N 1
ATOM 3166 C CA . SER A 1 411 ? -22.283 22.163 -38.184 1.00 43.32 411 SER A CA 1
ATOM 3167 C C . SER A 1 411 ? -21.245 21.090 -37.831 1.00 40.92 411 SER A C 1
ATOM 3168 O O . SER A 1 411 ? -20.593 20.518 -38.710 1.00 39.92 411 SER A O 1
ATOM 3171 N N . VAL A 1 412 ? -21.065 20.876 -36.523 1.00 48.32 412 VAL A N 1
ATOM 3172 C CA . VAL A 1 412 ? -20.189 19.839 -36.004 1.00 51.14 412 VAL A CA 1
ATOM 3173 C C . VAL A 1 412 ? -21.056 18.816 -35.272 1.00 50.16 412 VAL A C 1
ATOM 3174 O O . VAL A 1 412 ? -21.750 19.169 -34.326 1.00 52.93 412 VAL A O 1
ATOM 3178 N N . HIS A 1 413 ? -21.030 17.564 -35.743 1.00 47.89 413 HIS A N 1
ATOM 3179 C CA . HIS A 1 413 ? -21.739 16.470 -35.100 1.00 49.64 413 HIS A CA 1
ATOM 3180 C C . HIS A 1 413 ? -20.812 15.745 -34.119 1.00 47.55 413 HIS A C 1
ATOM 3181 O O . HIS A 1 413 ? -19.789 15.186 -34.520 1.00 42.33 413 HIS A O 1
ATOM 3188 N N . LYS A 1 414 ? -21.210 15.738 -32.836 1.00 39.66 414 LYS A N 1
ATOM 3189 C CA . LYS A 1 414 ? -20.524 14.991 -31.795 1.00 41.74 414 LYS A CA 1
ATOM 3190 C C . LYS A 1 414 ? -20.980 13.533 -31.833 1.00 38.51 414 LYS A C 1
ATOM 3191 O O . LYS A 1 414 ? -22.161 13.257 -31.687 1.00 46.11 414 LYS A O 1
ATOM 3197 N N . SER A 1 415 ? -20.066 12.585 -32.045 1.00 32.55 415 SER A N 1
ATOM 3198 C CA . SER A 1 415 ? -20.444 11.184 -31.980 1.00 33.61 415 SER A CA 1
ATOM 3199 C C . SER A 1 415 ? -19.422 10.351 -31.200 1.00 34.36 415 SER A C 1
ATOM 3200 O O . SER A 1 415 ? -18.207 10.544 -31.327 1.00 27.45 415 SER A O 1
ATOM 3203 N N . ILE A 1 416 ? -19.956 9.381 -30.446 1.00 28.16 416 ILE A N 1
ATOM 3204 C CA . ILE A 1 416 ? -19.152 8.406 -29.739 1.00 27.53 416 ILE A CA 1
ATOM 3205 C C . ILE A 1 416 ? -18.540 7.489 -30.786 1.00 30.11 416 ILE A C 1
ATOM 3206 O O . ILE A 1 416 ? -19.247 6.933 -31.635 1.00 26.89 416 ILE A O 1
ATOM 3211 N N . ASN A 1 417 ? -17.218 7.341 -30.713 1.00 32.03 417 ASN A N 1
ATOM 3212 C CA . ASN A 1 417 ? -16.510 6.395 -31.555 1.00 31.72 417 ASN A CA 1
ATOM 3213 C C . ASN A 1 417 ? -16.302 5.088 -30.794 1.00 35.20 417 ASN A C 1
ATOM 3214 O O . ASN A 1 417 ? -15.551 5.071 -29.815 1.00 32.52 417 ASN A O 1
ATOM 3219 N N . ARG A 1 418 ? -16.929 3.994 -31.260 1.00 37.63 418 ARG A N 1
ATOM 3220 C CA . ARG A 1 418 ? -16.841 2.718 -30.559 1.00 42.31 418 ARG A CA 1
ATOM 3221 C C . ARG A 1 418 ? -15.930 1.734 -31.290 1.00 43.19 418 ARG A C 1
ATOM 3222 O O . ARG A 1 418 ? -15.897 0.558 -30.950 1.00 46.16 418 ARG A O 1
ATOM 3230 N N . SER A 1 419 ? -15.155 2.228 -32.256 1.00 46.13 419 SER A N 1
ATOM 3231 C CA . SER A 1 419 ? -14.229 1.384 -32.992 1.00 46.77 419 SER A CA 1
ATOM 3232 C C . SER A 1 419 ? -12.951 1.191 -32.167 1.00 44.64 419 SER A C 1
ATOM 3233 O O . SER A 1 419 ? -12.342 0.123 -32.176 1.00 38.76 419 SER A O 1
ATOM 3236 N N . LEU A 1 420 ? -12.558 2.248 -31.451 1.00 39.67 420 LEU A N 1
ATOM 3237 C CA . LEU A 1 420 ? -11.402 2.213 -30.576 1.00 40.68 420 LEU A CA 1
ATOM 3238 C C . LEU A 1 420 ? -11.864 2.371 -29.126 1.00 37.91 420 LEU A C 1
ATOM 3239 O O . LEU A 1 420 ? -12.297 3.453 -28.730 1.00 37.92 420 LEU A O 1
ATOM 3244 N N . ILE A 1 421 ? -11.823 1.278 -28.354 1.00 32.27 421 ILE A N 1
ATOM 3245 C CA . ILE A 1 421 ? -12.226 1.308 -26.952 1.00 27.48 421 ILE A CA 1
ATOM 3246 C C . ILE A 1 421 ? -10.999 1.591 -26.073 1.00 24.19 421 ILE A C 1
ATOM 3247 O O . ILE A 1 421 ? -10.016 0.876 -26.137 1.00 24.73 421 ILE A O 1
ATOM 3252 N N . VAL A 1 422 ? -11.081 2.591 -25.192 1.00 23.77 422 VAL A N 1
ATOM 3253 C CA . VAL A 1 422 ? -10.004 2.871 -24.256 1.00 21.72 422 VAL A CA 1
ATOM 3254 C C . VAL A 1 422 ? -9.917 1.803 -23.170 1.00 21.57 422 VAL A C 1
ATOM 3255 O O . VAL A 1 422 ? -10.923 1.386 -22.591 1.00 19.88 422 VAL A O 1
ATOM 3259 N N . GLY A 1 423 ? -8.688 1.394 -22.861 1.00 21.14 423 GLY A N 1
ATOM 3260 C CA . GLY A 1 423 ? -8.421 0.592 -21.678 1.00 22.44 423 GLY A CA 1
ATOM 3261 C C . GLY A 1 423 ? -8.741 -0.883 -21.921 1.00 21.82 423 GLY A C 1
ATOM 3262 O O . GLY A 1 423 ? -9.752 -1.379 -21.447 1.00 20.90 423 GLY A O 1
ATOM 3263 N N . LEU A 1 424 ? -7.851 -1.566 -22.650 1.00 20.95 424 LEU A N 1
ATOM 3264 C CA . LEU A 1 424 ? -8.037 -2.964 -23.008 1.00 21.55 424 LEU A CA 1
ATOM 3265 C C . LEU A 1 424 ? -6.892 -3.815 -22.454 1.00 20.87 424 LEU A C 1
ATOM 3266 O O . LEU A 1 424 ? -5.760 -3.351 -22.341 1.00 19.97 424 LEU A O 1
ATOM 3271 N N . LYS A 1 425 ? -7.216 -5.067 -22.100 1.00 21.66 425 LYS A N 1
ATOM 3272 C CA . LYS A 1 425 ? -6.238 -6.112 -21.839 1.00 21.54 425 LYS A CA 1
ATOM 3273 C C . LYS A 1 425 ? -5.130 -5.627 -20.915 1.00 21.14 425 LYS A C 1
ATOM 3274 O O . LYS A 1 425 ? -3.923 -5.779 -21.197 1.00 20.64 425 LYS A O 1
ATOM 3280 N N . ILE A 1 426 ? -5.536 -5.067 -19.772 1.00 21.43 426 ILE A N 1
ATOM 3281 C CA . ILE A 1 426 ? -4.571 -4.552 -18.818 1.00 20.22 426 ILE A CA 1
ATOM 3282 C C . ILE A 1 426 ? -3.807 -5.747 -18.244 1.00 22.01 426 ILE A C 1
ATOM 3283 O O . ILE A 1 426 ? -4.419 -6.728 -17.824 1.00 24.51 426 ILE A O 1
ATOM 3288 N N . SER A 1 427 ? -2.473 -5.672 -18.248 1.00 22.02 427 SER A N 1
ATOM 3289 C CA . SER A 1 427 ? -1.635 -6.859 -18.119 1.00 22.70 427 SER A CA 1
ATOM 3290 C C . SER A 1 427 ? -0.443 -6.634 -17.186 1.00 22.08 427 SER A C 1
ATOM 3291 O O . SER A 1 427 ? 0.132 -5.550 -17.144 1.00 20.50 427 SER A O 1
ATOM 3294 N N . THR A 1 428 ? -0.092 -7.691 -16.446 1.00 21.94 428 THR A N 1
ATOM 3295 C CA . THR A 1 428 ? 1.113 -7.746 -15.636 1.00 21.92 428 THR A CA 1
ATOM 3296 C C . THR A 1 428 ? 1.548 -9.212 -15.605 1.00 21.08 428 THR A C 1
ATOM 3297 O O . THR A 1 428 ? 0.744 -10.104 -15.881 1.00 20.09 428 THR A O 1
ATOM 3301 N N . LYS A 1 429 ? 2.836 -9.450 -15.371 1.00 20.53 429 LYS A N 1
ATOM 3302 C CA . LYS A 1 429 ? 3.347 -10.814 -15.310 1.00 20.09 429 LYS A CA 1
ATOM 3303 C C . LYS A 1 429 ? 2.699 -11.603 -14.168 1.00 18.16 429 LYS A C 1
ATOM 3304 O O . LYS A 1 429 ? 2.516 -11.091 -13.085 1.00 18.40 429 LYS A O 1
ATOM 3310 N N . SER A 1 430 ? 2.386 -12.879 -14.434 1.00 20.06 430 SER A N 1
ATOM 3311 C CA . SER A 1 430 ? 1.813 -13.799 -13.469 1.00 21.73 430 SER A CA 1
ATOM 3312 C C . SER A 1 430 ? 2.780 -14.076 -12.323 1.00 23.46 430 SER A C 1
ATOM 3313 O O . SER A 1 430 ? 3.982 -14.184 -12.533 1.00 25.45 430 SER A O 1
ATOM 3316 N N . VAL A 1 431 ? 2.213 -14.294 -11.140 1.00 24.98 431 VAL A N 1
ATOM 3317 C CA . VAL A 1 431 ? 2.975 -14.676 -9.971 1.00 26.30 431 VAL A CA 1
ATOM 3318 C C . VAL A 1 431 ? 3.664 -16.026 -10.188 1.00 27.44 431 VAL A C 1
ATOM 3319 O O . VAL A 1 431 ? 3.003 -17.042 -10.384 1.00 25.35 431 VAL A O 1
ATOM 3323 N N . GLY A 1 432 ? 5.000 -16.014 -10.165 1.00 26.14 432 GLY A N 1
ATOM 3324 C CA . GLY A 1 432 ? 5.790 -17.230 -10.116 1.00 26.52 432 GLY A CA 1
ATOM 3325 C C . GLY A 1 432 ? 5.844 -17.981 -11.446 1.00 26.94 432 GLY A C 1
ATOM 3326 O O . GLY A 1 432 ? 6.286 -19.118 -11.453 1.00 27.51 432 GLY A O 1
ATOM 3327 N N . ARG A 1 433 ? 5.385 -17.378 -12.556 1.00 28.09 433 ARG A N 1
ATOM 3328 C CA . ARG A 1 433 ? 5.395 -18.051 -13.851 1.00 30.58 433 ARG A CA 1
ATOM 3329 C C . ARG A 1 433 ? 5.618 -17.024 -14.952 1.00 30.67 433 ARG A C 1
ATOM 3330 O O . ARG A 1 433 ? 5.294 -15.849 -14.786 1.00 28.37 433 ARG A O 1
ATOM 3338 N N . ASP A 1 434 ? 6.157 -17.500 -16.071 1.00 28.93 434 ASP A N 1
ATOM 3339 C CA . ASP A 1 434 ? 6.369 -16.701 -17.264 1.00 32.40 434 ASP A CA 1
ATOM 3340 C C . ASP A 1 434 ? 5.116 -16.704 -18.143 1.00 32.06 434 ASP A C 1
ATOM 3341 O O . ASP A 1 434 ? 5.101 -17.313 -19.214 1.00 30.61 434 ASP A O 1
ATOM 3346 N N . GLU A 1 435 ? 4.061 -16.035 -17.669 1.00 31.23 435 GLU A N 1
ATOM 3347 C CA . GLU A 1 435 ? 2.793 -15.907 -18.369 1.00 30.63 435 GLU A CA 1
ATOM 3348 C C . GLU A 1 435 ? 2.193 -14.541 -18.030 1.00 30.06 435 GLU A C 1
ATOM 3349 O O . GLU A 1 435 ? 2.603 -13.904 -17.069 1.00 30.17 435 GLU A O 1
ATOM 3355 N N . ARG A 1 436 ? 1.209 -14.110 -18.819 1.00 26.55 436 ARG A N 1
ATOM 3356 C CA . ARG A 1 436 ? 0.559 -12.823 -18.630 1.00 27.27 436 ARG A CA 1
ATOM 3357 C C . ARG A 1 436 ? -0.738 -12.992 -17.838 1.00 28.25 436 ARG A C 1
ATOM 3358 O O . ARG A 1 436 ? -1.517 -13.904 -18.105 1.00 27.23 436 ARG A O 1
ATOM 3366 N N . GLU A 1 437 ? -0.943 -12.127 -16.842 1.00 23.78 437 GLU A N 1
ATOM 3367 C CA . GLU A 1 437 ? -2.186 -12.092 -16.090 1.00 25.05 437 GLU A CA 1
ATOM 3368 C C . GLU A 1 437 ? -2.984 -10.892 -16.595 1.00 24.62 437 GLU A C 1
ATOM 3369 O O . GLU A 1 437 ? -2.418 -9.798 -16.651 1.00 22.08 437 GLU A O 1
ATOM 3375 N N . ASP A 1 438 ? -4.269 -11.096 -16.967 1.00 22.71 438 ASP A N 1
ATOM 3376 C CA . ASP A 1 438 ? -5.142 -9.987 -17.333 1.00 22.43 438 ASP A CA 1
ATOM 3377 C C . ASP A 1 438 ? -5.777 -9.425 -16.059 1.00 22.17 438 ASP A C 1
AT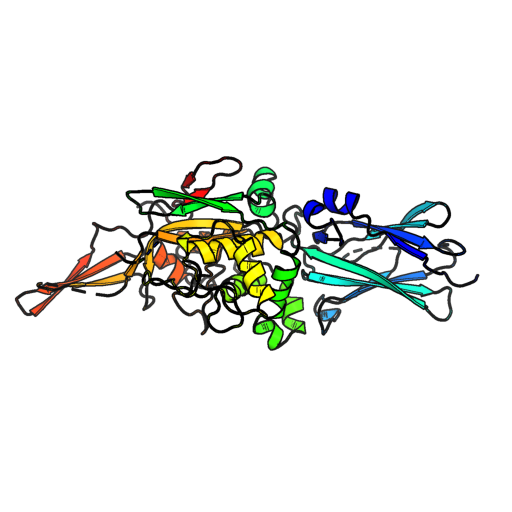OM 3378 O O . ASP A 1 438 ? -6.475 -10.144 -15.352 1.00 20.16 438 ASP A O 1
ATOM 3383 N N . ILE A 1 439 ? -5.572 -8.128 -15.796 1.00 19.53 439 ILE A N 1
ATOM 3384 C CA . ILE A 1 439 ? -6.059 -7.483 -14.578 1.00 19.70 439 ILE A CA 1
ATOM 3385 C C . ILE A 1 439 ? -7.011 -6.333 -14.921 1.00 20.18 439 ILE A C 1
ATOM 3386 O O . ILE A 1 439 ? -7.254 -5.460 -14.087 1.00 20.21 439 ILE A O 1
ATOM 3391 N N . THR A 1 440 ? -7.582 -6.348 -16.131 1.00 22.41 440 THR A N 1
ATOM 3392 C CA . THR A 1 440 ? -8.531 -5.319 -16.556 1.00 23.18 440 THR A CA 1
ATOM 3393 C C . THR A 1 440 ? -9.651 -5.194 -15.512 1.00 23.04 440 THR A C 1
ATOM 3394 O O . THR A 1 440 ? -10.052 -4.095 -15.141 1.00 22.18 440 THR A O 1
ATOM 3398 N N A HIS A 1 441 ? -10.103 -6.348 -15.011 0.50 21.12 441 HIS A N 1
ATOM 3399 N N B HIS A 1 441 ? -10.116 -6.337 -15.012 0.50 23.30 441 HIS A N 1
ATOM 3400 C CA A HIS A 1 441 ? -11.193 -6.444 -14.048 0.50 20.74 441 HIS A CA 1
ATOM 3401 C CA B HIS A 1 441 ? -11.222 -6.392 -14.067 0.50 24.63 441 HIS A CA 1
ATOM 3402 C C A HIS A 1 441 ? -10.924 -5.665 -12.755 0.50 22.34 441 HIS A C 1
ATOM 3403 C C B HIS A 1 441 ? -10.927 -5.666 -12.748 0.50 24.47 441 HIS A C 1
ATOM 3404 O O A HIS A 1 441 ? -11.868 -5.323 -12.044 0.50 23.55 441 HIS A O 1
ATOM 3405 O O B HIS A 1 441 ? -11.861 -5.355 -12.011 0.50 25.53 441 HIS A O 1
ATOM 3418 N N . THR A 1 442 ? -9.654 -5.368 -12.439 1.00 20.72 442 THR A N 1
ATOM 3419 C CA . THR A 1 442 ? -9.328 -4.627 -11.231 1.00 19.58 442 THR A CA 1
ATOM 3420 C C . THR A 1 442 ? -9.511 -3.135 -11.471 1.00 17.92 442 THR A C 1
ATOM 3421 O O . THR A 1 442 ? -9.752 -2.416 -10.501 1.00 18.38 442 THR A O 1
ATOM 3425 N N . TYR A 1 443 ? -9.436 -2.681 -12.726 1.00 17.23 443 TYR A N 1
ATOM 3426 C CA . TYR A 1 443 ? -9.541 -1.256 -13.023 1.00 18.07 443 TYR A CA 1
ATOM 3427 C C . TYR A 1 443 ? -10.959 -0.829 -13.416 1.00 18.75 443 TYR A C 1
ATOM 3428 O O . TYR A 1 443 ? -11.287 0.345 -13.295 1.00 18.79 443 TYR A O 1
ATOM 3437 N N . LYS A 1 444 ? -11.759 -1.736 -13.961 1.00 19.59 444 LYS A N 1
ATOM 3438 C CA . LYS A 1 444 ? -13.032 -1.333 -14.554 1.00 23.55 444 LYS A CA 1
ATOM 3439 C C . LYS A 1 444 ? -13.987 -2.511 -14.516 1.00 26.06 444 LYS A C 1
ATOM 3440 O O . LYS A 1 444 ? -13.600 -3.653 -14.796 1.00 27.30 444 LYS A O 1
ATOM 3446 N N . TYR A 1 445 ? -15.252 -2.211 -14.191 1.00 25.50 445 TYR A N 1
ATOM 3447 C CA . TYR A 1 445 ? -16.291 -3.218 -14.318 1.00 26.42 445 TYR A CA 1
ATOM 3448 C C . TYR A 1 445 ? -16.536 -3.495 -15.796 1.00 24.42 445 TYR A C 1
ATOM 3449 O O . TYR A 1 445 ? -16.519 -2.560 -16.592 1.00 23.94 445 TYR A O 1
ATOM 3458 N N . PRO A 1 446 ? -16.830 -4.755 -16.194 1.00 25.75 446 PRO A N 1
ATOM 3459 C CA . PRO A 1 446 ? -17.380 -5.021 -17.527 1.00 30.00 446 PRO A CA 1
ATOM 3460 C C . PRO A 1 446 ? -18.714 -4.298 -17.729 1.00 28.26 446 PRO A C 1
ATOM 3461 O O . PRO A 1 446 ? -19.357 -3.889 -16.763 1.00 29.21 446 PRO A O 1
ATOM 3465 N N . GLU A 1 447 ? -19.069 -4.038 -18.984 1.00 28.90 447 GLU A N 1
ATOM 3466 C CA . GLU A 1 447 ? -20.306 -3.340 -19.299 1.00 34.78 447 GLU A CA 1
ATOM 3467 C C . GLU A 1 447 ? -21.275 -4.281 -20.038 1.00 37.89 447 GLU A C 1
ATOM 3468 O O . GLU A 1 447 ? -20.721 -5.062 -20.851 1.00 42.85 447 GLU A O 1
ATOM 3477 N N . PRO B 2 2 ? 8.300 0.802 -29.792 1.00 20.39 2 PRO E N 1
ATOM 3478 C CA . PRO B 2 2 ? 7.957 2.166 -29.101 1.00 21.64 2 PRO E CA 1
ATOM 3479 C C . PRO B 2 2 ? 6.427 2.233 -28.829 1.00 21.02 2 PRO E C 1
ATOM 3480 O O . PRO B 2 2 ? 5.511 1.540 -29.297 1.00 20.60 2 PRO E O 1
ATOM 3505 N N . PRO B 2 5 ? 1.254 7.168 -30.491 1.00 26.08 5 PRO E N 1
ATOM 3506 C CA . PRO B 2 5 ? -0.131 7.864 -30.337 1.00 32.90 5 PRO E CA 1
ATOM 3507 C C . PRO B 2 5 ? -0.912 7.441 -31.619 1.00 37.20 5 PRO E C 1
ATOM 3508 O O . PRO B 2 5 ? -0.415 7.638 -32.681 1.00 31.65 5 PRO E O 1
ATOM 3512 N N . PHE B 2 6 ? -2.210 6.753 -31.487 1.00 46.88 6 PHE E N 1
ATOM 3513 C CA . PHE B 2 6 ? -2.994 6.301 -32.643 1.00 49.59 6 PHE E CA 1
ATOM 3514 C C . PHE B 2 6 ? -3.234 7.517 -33.521 1.00 53.20 6 PHE E C 1
ATOM 3515 O O . PHE B 2 6 ? -3.479 8.570 -32.988 1.00 48.16 6 PHE E O 1
#

Secondary structure (DSSP, 8-state):
-PPP-EEEEE--HHHHHHHHT-GGGTTTSEEEETTS-EEEEEEESSSPP-TTT-EEEEEEEESSS--TTTTSEEEEEB---EEEEEEEETTEEEEEEE--TTPPPEEEEEEEEEESSS--EEEEEEEEEEE--TT-TTSTT----HHHHIIIII--EEEEEEE-SSSEEEEEEE--TTSTTHHHHHHHHHHTSHHHHH-HHHHHHHTT-HHHHHHHHHHHTB-TTSS-SEEE--SS--TTS--GGG--BSHHHHHHHHHTTSPPEEEE-HHHHHHHHHHHHHHHT--EEEEEEEEEEE-SSSSSEEEEEE----EEEEEEEEEEEEE--TTSSTT--EEEEE--S-SS-BTTBS----EEHHHHHHT-TTSTTTHHHHHHHHHPEEEEEEE-TTS-EEEEE--SS-SSEEEEEEPTTSSSEEE-HHHH----/---

GO terms:
  GO:0005886 plasma membrane (C, IDA)
  GO:0005886 plasma membrane (C, IMP)
  GO:0005509 calcium ion binding (F, IDA)
  GO:0005525 GTP binding (F, IDA)
  GO:0048471 perinuclear region of cytoplasm (C, IDA)
  GO:0000785 chromatin (C, IDA)
  GO:0005634 nucleus (C, IDA)
  GO:0005829 cytosol (C, IDA)
  GO:0031012 extracellular matrix (C, IDA)
  GO:0003810 protein-glutamine gamma-glutamyltransferase activity (F, IDA)
  GO:0042981 regulation of apoptotic process (P, IDA)
  GO:0043065 positive regulation of apoptotic process (P, IDA)
  GO:1903672 positive regulation of sprouting angiogenesis (P, IDA)
  GO:1904015 cellular response to serotonin (P, IDA)
  GO:2000425 regulation of apoptotic cell clearance (P, IDA)
  GO:1903351 cellular response to dopamine (P, IDA)
  GO:0051260 protein homooligomerization (P, IDA)
  GO:0050769 positive regulation of neurogenesis (P, IDA)
  GO:0120295 histone serotonyltransferase activity (F, IDA)
  GO:0120297 histone dopaminyltransferase activity (F, IDA)